Protein AF-0000000079857544 (afdb_homodimer)

Organism: NCBI:txid32024

pLDDT: mean 93.61, std 6.73, range [57.75, 98.81]

Foldseek 3Di:
DDKDKFWCVVPVVVFVVQLVQVCVVQVDWPCSDPLNVVLQQQLAPFFDDWGWMFMDDPNHTFKTDTFTWGADPNAIAGDTNPAADAGIDGNDPVRSVVVVVVVVVVCVVVVHFKHKHWYDPVSDPDPDQCCVVVVWAWPKDKFWKFWLQDDLVVLLVQAAPVLVVQLCVQVVDPQKDKDKAALVHQDVVVLVVQQVLQCQQVVHNSGDPVSSVSLSVCRNVGFKMKIFMGGNRHTFKIWIWGGGDQEIERDDMGGHVVCVVVVRDTVSNRVSVVSVVVSVVPHTMYTDTDDQDCAQCDDQVDGDDPVRNVVNVNSSNSNIDMDMIIMTMGGPPVVVVVVSVVVSVVCVVPNDD/DDKDKFWCVVDVVVFVVQLVQVCVVQVDWPCSDPLNVVLQQQLAPFFDDWGWMFMDDPNHTFKTDTFTWGADPNAIAGDTNPAADAGIDGNDPVRSVVVVVVVVVVCVVVVHFKHKHWYDPVSDPDPDQCCVVVVWAWPKDKFWKFWLQDDLVVLLVQAAPVLNVQLCVQVVDPQKDKDKQALVHQDVVVLVVQQVLQCQQVVHNSGDPVSSVSLSVCRNVGFKMKIFMGGNRHTFKIWIWGGGDQEIERDDMGGHVVCVVVVRDTVSNRVSVVSVVVSVVPHTMYTDTDDQDCAQCDDQVDGDDPVRNVVNVNSSNSNIDMDMIIMTMGGPPVVVVVVSVVVSVVCVVPNDD

Nearest PDB structures (foldseek):
  7z6k-assembly1_A  TM=6.938E-01  e=8.948E-12  Weissella viridescens
  1xe4-assembly1_A  TM=7.088E-01  e=2.101E-11  Weissella viridescens
  1xf8-assembly1_A  TM=6.735E-01  e=1.074E-11  Weissella viridescens
  7z6a-assembly1_A  TM=6.797E-01  e=5.923E-11  Weissella viridescens
  2z3n-assembly1_B  TM=7.276E-01  e=2.286E-05  Escherichia coli

Radius of gyration: 27.91 Å; Cα contacts (8 Å, |Δi|>4): 1395; chains: 2; bounding box: 67×83×63 Å

Structure (mmCIF, N/CA/C/O backbone):
data_AF-0000000079857544-model_v1
#
loop_
_entity.id
_entity.type
_entity.pdbx_description
1 polymer 'GNAT family N-acetyltransferase'
#
loop_
_atom_site.group_PDB
_atom_site.id
_atom_site.type_symbol
_atom_site.label_atom_id
_atom_site.label_alt_id
_atom_site.label_comp_id
_atom_site.label_asym_id
_atom_site.label_entity_id
_atom_site.label_seq_id
_atom_site.pdbx_PDB_ins_code
_atom_site.Cartn_x
_atom_site.Cartn_y
_atom_site.Cartn_z
_atom_site.occupancy
_atom_site.B_iso_or_equiv
_atom_site.auth_seq_id
_atom_site.auth_comp_id
_atom_site.auth_asym_id
_atom_site.auth_atom_id
_atom_site.pdbx_PDB_model_num
ATOM 1 N N . MET A 1 1 ? -28.609 -11.484 16.812 1 69.69 1 MET A N 1
ATOM 2 C CA . MET A 1 1 ? -27.703 -10.336 16.906 1 69.69 1 MET A CA 1
ATOM 3 C C . MET A 1 1 ? -28.422 -9.047 16.5 1 69.69 1 MET A C 1
ATOM 5 O O . MET A 1 1 ? -29.016 -8.977 15.43 1 69.69 1 MET A O 1
ATOM 9 N N . SER A 1 2 ? -28.594 -8.141 17.547 1 88.5 2 SER A N 1
ATOM 10 C CA . SER A 1 2 ? -29.328 -6.91 17.281 1 88.5 2 SER A CA 1
ATOM 11 C C . SER A 1 2 ? -28.422 -5.82 16.75 1 88.5 2 SER A C 1
ATOM 13 O O . SER A 1 2 ? -27.312 -5.609 17.266 1 88.5 2 SER A O 1
ATOM 15 N N . ILE A 1 3 ? -28.734 -5.281 15.516 1 92.75 3 ILE A N 1
ATOM 16 C CA . ILE A 1 3 ? -27.984 -4.199 14.891 1 92.75 3 ILE A CA 1
ATOM 17 C C . ILE A 1 3 ? -28.875 -2.977 14.719 1 92.75 3 ILE A C 1
ATOM 19 O O . ILE A 1 3 ? -30.047 -3.1 14.328 1 92.75 3 ILE A O 1
ATOM 23 N N . GLU A 1 4 ? -28.312 -1.836 15.211 1 96.19 4 GLU A N 1
ATOM 24 C CA . GLU A 1 4 ? -29.031 -0.566 15.094 1 96.19 4 GLU A CA 1
ATOM 25 C C . GLU A 1 4 ? -28.109 0.536 14.578 1 96.19 4 GLU A C 1
ATOM 27 O O . GLU A 1 4 ? -26.906 0.541 14.867 1 96.19 4 GLU A O 1
ATOM 32 N N . ILE A 1 5 ? -28.719 1.46 13.773 1 98 5 ILE A N 1
ATOM 33 C CA . ILE A 1 5 ? -27.984 2.619 13.289 1 98 5 ILE A CA 1
ATOM 34 C C . ILE A 1 5 ? -28.516 3.887 13.961 1 98 5 ILE A C 1
ATOM 36 O O . ILE A 1 5 ? -29.719 4.121 14 1 98 5 ILE A O 1
ATOM 40 N N . ILE A 1 6 ? -27.578 4.629 14.523 1 98.5 6 ILE A N 1
ATOM 41 C CA . ILE A 1 6 ? -27.922 5.922 15.109 1 98.5 6 ILE A CA 1
ATOM 42 C C . ILE A 1 6 ? -27.297 7.039 14.266 1 98.5 6 ILE A C 1
ATOM 44 O O . ILE A 1 6 ? -26.078 7.117 14.117 1 98.5 6 ILE A O 1
ATOM 48 N N . ARG A 1 7 ? -28.188 7.871 13.805 1 98.38 7 ARG A N 1
ATOM 49 C CA . ARG A 1 7 ? -27.734 8.961 12.945 1 98.38 7 ARG A CA 1
ATOM 50 C C . ARG A 1 7 ? -27.547 10.25 13.75 1 98.38 7 ARG A C 1
ATOM 52 O O . ARG A 1 7 ? -28.328 10.539 14.656 1 98.38 7 ARG A O 1
ATOM 59 N N . LEU A 1 8 ? -26.547 10.953 13.305 1 98.19 8 LEU A N 1
ATOM 60 C CA . LEU A 1 8 ? -26.266 12.234 13.953 1 98.19 8 LEU A CA 1
ATOM 61 C C . LEU A 1 8 ? -27.5 13.141 13.898 1 98.19 8 LEU A C 1
ATOM 63 O O . LEU A 1 8 ? -27.859 13.75 14.906 1 98.19 8 LEU A O 1
ATOM 67 N N . LYS A 1 9 ? -28.188 13.227 12.82 1 96.31 9 LYS A N 1
ATOM 68 C CA . LYS A 1 9 ? -29.297 14.141 12.586 1 96.31 9 LYS A CA 1
ATOM 69 C C . LYS A 1 9 ? -30.516 13.75 13.422 1 96.31 9 LYS A C 1
ATOM 71 O O . LYS A 1 9 ? -31.375 14.586 13.703 1 96.31 9 LYS A O 1
ATOM 76 N N . ASP A 1 10 ? -30.609 12.516 13.766 1 96.88 10 ASP A N 1
ATOM 77 C CA . ASP A 1 10 ? -31.797 12.023 14.469 1 96.88 10 ASP A CA 1
ATOM 78 C C . ASP A 1 10 ? -31.641 12.195 15.984 1 96.88 10 ASP A C 1
ATOM 80 O O . ASP A 1 10 ? -32.594 12.539 16.672 1 96.88 10 ASP A O 1
ATOM 84 N N . ASP A 1 11 ? -30.453 11.914 16.516 1 97.25 11 ASP A N 1
ATOM 85 C CA . ASP A 1 11 ? -30.172 12.008 17.938 1 97.25 11 ASP A CA 1
ATOM 86 C C . ASP A 1 11 ? -28.703 12.336 18.188 1 97.25 11 ASP A C 1
ATOM 88 O O . ASP A 1 11 ? -27.891 11.445 18.438 1 97.25 11 ASP A O 1
ATOM 92 N N . GLU A 1 12 ? -28.438 13.531 18.234 1 97.12 12 GLU A N 1
ATOM 93 C CA . GLU A 1 12 ? -27.062 14.016 18.328 1 97.12 12 GLU A CA 1
ATOM 94 C C . GLU A 1 12 ? -26.406 13.578 19.625 1 97.12 12 GLU A C 1
ATOM 96 O O . GLU A 1 12 ? -25.25 13.141 19.625 1 97.12 12 GLU A O 1
ATOM 101 N N . LYS A 1 13 ? -27.125 13.711 20.672 1 97.25 13 LYS A N 1
ATOM 102 C CA . LYS A 1 13 ? -26.578 13.375 21.984 1 97.25 13 LYS A CA 1
ATOM 103 C C . LYS A 1 13 ? -26.172 11.898 22.047 1 97.25 13 LYS A C 1
ATOM 105 O O . LYS A 1 13 ? -25.047 11.57 22.406 1 97.25 13 LYS A O 1
ATOM 110 N N . LEU A 1 14 ? -27.125 11.094 21.656 1 97.81 14 LEU A N 1
ATOM 111 C CA . LEU A 1 14 ? -26.844 9.664 21.703 1 97.81 14 LEU A CA 1
ATOM 112 C C . LEU A 1 14 ? -25.734 9.297 20.719 1 97.81 14 LEU A C 1
ATOM 114 O O . LEU A 1 14 ? -24.906 8.438 21.016 1 97.81 14 LEU A O 1
ATOM 118 N N . PHE A 1 15 ? -25.781 9.93 19.609 1 98.25 15 PHE A N 1
ATOM 119 C CA . PHE A 1 15 ? -24.766 9.719 18.578 1 98.25 15 PHE A CA 1
ATOM 120 C C . PHE A 1 15 ? -23.375 9.93 19.156 1 98.25 15 PHE A C 1
ATOM 122 O O . PHE A 1 15 ? -22.516 9.055 19.047 1 98.25 15 PHE A O 1
ATOM 129 N N . PHE A 1 16 ? -23.141 10.961 19.828 1 97.5 16 PHE A N 1
ATOM 130 C CA . PHE A 1 16 ? -21.812 11.297 20.312 1 97.5 16 PHE A CA 1
ATOM 131 C C . PHE A 1 16 ? -21.438 10.438 21.516 1 97.5 16 PHE A C 1
ATOM 133 O O . PHE A 1 16 ? -20.25 10.125 21.719 1 97.5 16 PHE A O 1
ATOM 140 N N . ILE A 1 17 ? -22.406 10.008 22.266 1 97.62 17 ILE A N 1
ATOM 141 C CA . ILE A 1 17 ? -22.125 9.078 23.359 1 97.62 17 ILE A CA 1
ATOM 142 C C . ILE A 1 17 ? -21.562 7.777 22.797 1 97.62 17 ILE A C 1
ATOM 144 O O . ILE A 1 17 ? -20.531 7.293 23.266 1 97.62 17 ILE A O 1
ATOM 148 N N . ARG A 1 18 ? -22.203 7.34 21.812 1 98.12 18 ARG A N 1
ATOM 149 C CA . ARG A 1 18 ? -21.812 6.07 21.203 1 98.12 18 ARG A CA 1
ATOM 150 C C . ARG A 1 18 ? -20.5 6.223 20.422 1 98.12 18 ARG A C 1
ATOM 152 O O . ARG A 1 18 ? -19.656 5.336 20.453 1 98.12 18 ARG A O 1
ATOM 159 N N . TRP A 1 19 ? -20.406 7.336 19.75 1 97.75 19 TRP A N 1
ATOM 160 C C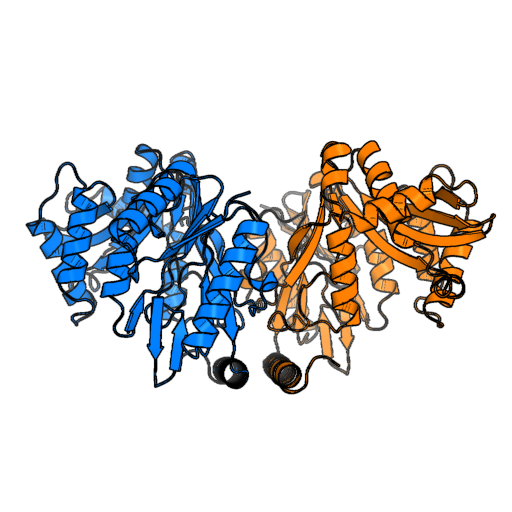A . TRP A 1 19 ? -19.156 7.637 19.047 1 97.75 19 TRP A CA 1
ATOM 161 C C . TRP A 1 19 ? -17.969 7.598 19.984 1 97.75 19 TRP A C 1
ATOM 163 O O . TRP A 1 19 ? -16.969 6.945 19.703 1 97.75 19 TRP A O 1
ATOM 173 N N . ASN A 1 20 ? -18.109 8.227 21.047 1 95.12 20 ASN A N 1
ATOM 174 C CA . ASN A 1 20 ? -17.047 8.273 22.047 1 95.12 20 ASN A CA 1
ATOM 175 C C . ASN A 1 20 ? -16.797 6.898 22.656 1 95.12 20 ASN A C 1
ATOM 177 O O . ASN A 1 20 ? -15.656 6.566 23 1 95.12 20 ASN A O 1
ATOM 181 N N . GLU A 1 21 ? -17.844 6.16 22.812 1 96.25 21 GLU A N 1
ATOM 182 C CA . GLU A 1 21 ? -17.688 4.781 23.266 1 96.25 21 GLU A CA 1
ATOM 183 C C . GLU A 1 21 ? -16.75 3.998 22.359 1 96.25 21 GLU A C 1
ATOM 185 O O . GLU A 1 21 ? -15.859 3.293 22.844 1 96.25 21 GLU A O 1
ATOM 190 N N . TYR A 1 22 ? -16.922 4.18 21.094 1 95.88 22 TYR A N 1
ATOM 191 C CA . TYR A 1 22 ? -16.078 3.498 20.125 1 95.88 22 TYR A CA 1
ATOM 192 C C . TYR A 1 22 ? -14.633 3.965 20.25 1 95.88 22 TYR A C 1
ATOM 194 O O . TYR A 1 22 ? -13.703 3.146 20.281 1 95.88 22 TYR A O 1
ATOM 202 N N . LEU A 1 23 ? -14.422 5.234 20.281 1 91.19 23 LEU A N 1
ATOM 203 C CA . LEU A 1 23 ? -13.078 5.797 20.344 1 91.19 23 LEU A CA 1
ATOM 204 C C . LEU A 1 23 ? -12.328 5.281 21.562 1 91.19 23 LEU A C 1
ATOM 206 O O . LEU A 1 23 ? -11.141 4.945 21.469 1 91.19 23 LEU A O 1
ATOM 210 N N . ASN A 1 24 ? -12.961 5.207 22.641 1 88.5 24 ASN A N 1
ATOM 211 C CA . ASN A 1 24 ? -12.344 4.789 23.891 1 88.5 24 ASN A CA 1
ATOM 212 C C . ASN A 1 24 ? -11.984 3.305 23.875 1 88.5 24 ASN A C 1
ATOM 214 O O . ASN A 1 24 ? -10.961 2.902 24.438 1 88.5 24 ASN A O 1
ATOM 218 N N . SER A 1 25 ? -12.797 2.574 23.25 1 90.06 25 SER A N 1
ATOM 219 C CA . SER A 1 25 ? -12.602 1.128 23.234 1 90.06 25 SER A CA 1
ATOM 220 C C . SER A 1 25 ? -11.523 0.725 22.219 1 90.06 25 SER A C 1
ATOM 222 O O . SER A 1 25 ? -10.867 -0.302 22.391 1 90.06 25 SER A O 1
ATOM 224 N N . HIS A 1 26 ? -11.297 1.537 21.188 1 88 26 HIS A N 1
ATOM 225 C CA . HIS A 1 26 ? -10.422 1.106 20.094 1 88 26 HIS A CA 1
ATOM 226 C C . HIS A 1 26 ? -9.18 1.986 20 1 88 26 HIS A C 1
ATOM 228 O O . HIS A 1 26 ? -8.352 1.809 19.109 1 88 26 HIS A O 1
ATOM 234 N N . HIS A 1 27 ? -8.977 2.953 20.75 1 81.25 27 HIS A N 1
ATOM 235 C CA . HIS A 1 27 ? -7.82 3.846 20.781 1 81.25 27 HIS A CA 1
ATOM 236 C C . HIS A 1 27 ? -7.574 4.477 19.422 1 81.25 27 HIS A C 1
ATOM 238 O O . HIS A 1 27 ? -6.457 4.426 18.906 1 81.25 27 HIS A O 1
ATOM 244 N N . CYS A 1 28 ? -8.625 5.074 18.906 1 84.25 28 CYS A N 1
ATOM 245 C CA . CYS A 1 28 ? -8.578 5.68 17.578 1 84.25 28 CYS A CA 1
ATOM 246 C C . CYS A 1 28 ? -7.746 6.953 17.594 1 84.25 28 CYS A C 1
ATOM 248 O O . CYS A 1 28 ? -7.574 7.582 18.641 1 84.25 28 CYS A O 1
ATOM 250 N N . SER A 1 29 ? -7.281 7.312 16.438 1 83.75 29 SER A N 1
ATOM 251 C CA . SER A 1 29 ? -6.441 8.5 16.312 1 83.75 29 SER A CA 1
ATOM 252 C C . SER A 1 29 ? -7.238 9.773 16.547 1 83.75 29 SER A C 1
ATOM 254 O O . SER A 1 29 ? -8.469 9.742 16.609 1 83.75 29 SER A O 1
ATOM 256 N N . VAL A 1 30 ? -6.484 10.867 16.703 1 83.81 30 VAL A N 1
ATOM 257 C CA . VAL A 1 30 ? -7.055 12.18 16.984 1 83.81 30 VAL A CA 1
ATOM 258 C C . VAL A 1 30 ? -7.984 12.602 15.852 1 83.81 30 VAL A C 1
ATOM 260 O O . VAL A 1 30 ? -8.914 13.383 16.062 1 83.81 30 VAL A O 1
ATOM 263 N N . LYS A 1 31 ? -7.879 11.992 14.719 1 87.69 31 LYS A N 1
ATOM 264 C CA . LYS A 1 31 ? -8.625 12.383 13.523 1 87.69 31 LYS A CA 1
ATOM 265 C C . LYS A 1 31 ? -10.109 12.055 13.68 1 87.69 31 LYS A C 1
ATOM 267 O O . LYS A 1 31 ? -10.945 12.602 12.961 1 87.69 31 LYS A O 1
ATOM 272 N N . PHE A 1 32 ? -10.398 11.211 14.609 1 91.25 32 PHE A N 1
ATOM 273 C CA . PHE A 1 32 ? -11.781 10.797 14.766 1 91.25 32 PHE A CA 1
ATOM 274 C C . PHE A 1 32 ? -12.422 11.5 15.953 1 91.25 32 PHE A C 1
ATOM 276 O O . PHE A 1 32 ? -13.617 11.328 16.219 1 91.25 32 PHE A O 1
ATOM 283 N N . MET A 1 33 ? -11.68 12.312 16.594 1 89.31 33 MET A N 1
ATOM 284 C CA . MET A 1 33 ? -12.258 13.07 17.703 1 89.31 33 MET A CA 1
ATOM 285 C C . MET A 1 33 ? -13.297 14.062 17.188 1 89.31 33 MET A C 1
ATOM 287 O O . MET A 1 33 ? -13.047 14.789 16.219 1 89.31 33 MET A O 1
ATOM 291 N N . PRO A 1 34 ? -14.359 14.117 17.906 1 91.12 34 PRO A N 1
ATOM 292 C CA . PRO A 1 34 ? -15.422 15.023 17.453 1 91.12 34 PRO A CA 1
ATOM 293 C C . PRO A 1 34 ? -14.945 16.453 17.281 1 91.12 34 PRO A C 1
ATOM 295 O O . PRO A 1 34 ? -15.289 17.109 16.281 1 91.12 34 PRO A O 1
ATOM 298 N N . LYS A 1 35 ? -14.133 16.922 18.141 1 86.44 35 LYS A N 1
ATOM 299 C CA . LYS A 1 35 ? -13.641 18.297 18.047 1 86.44 35 LYS A CA 1
ATOM 300 C C . LYS A 1 35 ? -12.75 18.484 16.828 1 86.44 35 LYS A C 1
ATOM 302 O O . LYS A 1 35 ? -12.758 19.547 16.203 1 86.44 35 LYS A O 1
ATOM 307 N N . TYR A 1 36 ? -12.016 17.5 16.531 1 87.88 36 TYR A N 1
ATOM 308 C CA . TYR A 1 36 ? -11.195 17.547 15.32 1 87.88 36 TYR A CA 1
ATOM 309 C C . TYR A 1 36 ? -12.062 17.625 14.07 1 87.88 36 TYR A C 1
ATOM 311 O O . TYR A 1 36 ? -11.828 18.453 13.188 1 87.88 36 TYR A O 1
ATOM 319 N N . ILE A 1 37 ? -13.016 16.781 14.094 1 90.69 37 ILE A N 1
ATOM 320 C CA . ILE A 1 37 ? -13.938 16.719 12.961 1 90.69 37 ILE A CA 1
ATOM 321 C C . ILE A 1 37 ? -14.648 18.062 12.812 1 90.69 37 ILE A C 1
ATOM 323 O O . ILE A 1 37 ? -14.836 18.562 11.695 1 90.69 37 ILE A O 1
ATOM 327 N N . GLU A 1 38 ? -14.969 18.641 13.898 1 89.56 38 GLU A N 1
ATOM 328 C CA . GLU A 1 38 ? -15.633 19.938 13.883 1 89.56 38 GLU A CA 1
ATOM 329 C C . GLU A 1 38 ? -14.75 21 13.227 1 89.56 38 GLU A C 1
ATOM 331 O O . GLU A 1 38 ? -15.234 21.812 12.43 1 89.56 38 GLU A O 1
ATOM 336 N N . ILE A 1 39 ? -13.539 20.953 13.531 1 85.5 39 ILE A N 1
ATOM 337 C CA . ILE A 1 39 ? -12.594 21.906 12.969 1 85.5 39 ILE A CA 1
ATOM 338 C C . ILE A 1 39 ? -12.523 21.734 11.453 1 85.5 39 ILE A C 1
ATOM 340 O O . ILE A 1 39 ? -12.539 22.719 10.711 1 85.5 39 ILE A O 1
ATOM 344 N N . LEU A 1 40 ? -12.492 20.516 11.062 1 88.69 40 LEU A N 1
ATOM 345 C CA . LEU A 1 40 ? -12.398 20.25 9.633 1 88.69 40 LEU A CA 1
ATOM 346 C C . LEU A 1 40 ? -13.672 20.672 8.914 1 88.69 40 LEU A C 1
ATOM 348 O O . LEU A 1 40 ? -13.617 21.188 7.801 1 88.69 40 LEU A O 1
ATOM 352 N N . LYS A 1 41 ? -14.789 20.422 9.539 1 90.19 41 LYS A N 1
ATOM 353 C CA . LYS A 1 41 ? -16.062 20.828 8.953 1 90.19 41 LYS A CA 1
ATOM 354 C C . LYS A 1 41 ? -16.125 22.344 8.781 1 90.19 41 LYS A C 1
ATOM 356 O O . LYS A 1 41 ? -16.609 22.844 7.758 1 90.19 41 LYS A O 1
ATOM 361 N N . PHE A 1 42 ? -15.617 23.031 9.734 1 83.94 42 PHE A N 1
ATOM 362 C CA . PHE A 1 42 ? -15.656 24.5 9.703 1 83.94 42 PHE A CA 1
ATOM 363 C C . PHE A 1 42 ? -14.742 25.031 8.602 1 83.94 42 PHE A C 1
ATOM 365 O O . PHE A 1 42 ? -15.031 26.078 8.016 1 83.94 42 PHE A O 1
ATOM 372 N N . ALA A 1 43 ? -13.766 24.312 8.383 1 82.62 43 ALA A N 1
ATOM 373 C CA . ALA A 1 43 ? -12.781 24.766 7.398 1 82.62 43 ALA A CA 1
ATOM 374 C C . ALA A 1 43 ? -13.289 24.531 5.977 1 82.62 43 ALA A C 1
ATOM 376 O O . ALA A 1 43 ? -12.758 25.109 5.023 1 82.62 43 ALA A O 1
ATOM 377 N N . SER A 1 44 ? -14.312 23.734 5.848 1 88.56 44 SER A N 1
ATOM 378 C CA . SER A 1 44 ? -14.828 23.422 4.516 1 88.56 44 SER A CA 1
ATOM 379 C C . SER A 1 44 ? -15.93 24.391 4.113 1 88.56 44 SER A C 1
ATOM 381 O O . SER A 1 44 ? -16.953 24.516 4.801 1 88.56 44 SER A O 1
ATOM 383 N N . ASN A 1 45 ? -15.734 25.047 2.971 1 88.81 45 ASN A N 1
ATOM 384 C CA . ASN A 1 45 ? -16.766 25.938 2.445 1 88.81 45 ASN A CA 1
ATOM 385 C C . ASN A 1 45 ? -17.719 25.188 1.512 1 88.81 45 ASN A C 1
ATOM 387 O O . ASN A 1 45 ? -18.609 25.797 0.919 1 88.81 45 ASN A O 1
ATOM 391 N N . LEU A 1 46 ? -17.578 23.891 1.472 1 95.19 46 LEU A N 1
ATOM 392 C CA . LEU A 1 46 ? -18.344 23.094 0.521 1 95.19 46 LEU A CA 1
ATOM 393 C C . LEU A 1 46 ? -19.375 22.234 1.242 1 95.19 46 LEU A C 1
ATOM 395 O O . LEU A 1 46 ? -20.281 21.672 0.609 1 95.19 46 LEU A O 1
ATOM 399 N N . LEU A 1 47 ? -19.281 22.188 2.551 1 95.88 47 LEU A N 1
ATOM 400 C CA . LEU A 1 47 ? -20.109 21.281 3.338 1 95.88 47 LEU A CA 1
ATOM 401 C C . LEU A 1 47 ? -21.562 21.719 3.305 1 95.88 47 LEU A C 1
ATOM 403 O O . LEU A 1 47 ? -21.875 22.875 3.59 1 95.88 47 LEU A O 1
ATOM 407 N N . ILE A 1 48 ? -22.5 20.828 2.975 1 96 48 ILE A N 1
ATOM 408 C CA . ILE A 1 48 ? -23.906 21.188 2.932 1 96 48 ILE A CA 1
ATOM 409 C C . ILE A 1 48 ? -24.688 20.391 3.98 1 96 48 ILE A C 1
ATOM 411 O O . ILE A 1 48 ? -25.734 20.828 4.445 1 96 48 ILE A O 1
ATOM 415 N N . ARG A 1 49 ? -24.125 19.156 4.289 1 95.56 49 ARG A N 1
ATOM 416 C CA . ARG A 1 49 ? -24.797 18.297 5.258 1 95.56 49 ARG A CA 1
ATOM 417 C C . ARG A 1 49 ? -23.828 17.297 5.875 1 95.56 49 ARG A C 1
ATOM 419 O O . ARG A 1 49 ? -22.781 17.016 5.309 1 95.56 49 ARG A O 1
ATOM 426 N N . ASP A 1 50 ? -24.219 16.938 7.086 1 97.81 50 ASP A N 1
ATOM 427 C CA . ASP A 1 50 ? -23.5 15.859 7.766 1 97.81 50 ASP A CA 1
ATOM 428 C C . ASP A 1 50 ? -24.422 14.656 8 1 97.81 50 ASP A C 1
ATOM 430 O O . ASP A 1 50 ? -25.344 14.727 8.828 1 97.81 50 ASP A O 1
ATOM 434 N N . GLU A 1 51 ? -24.141 13.539 7.32 1 98.5 51 GLU A N 1
ATOM 435 C CA . GLU A 1 51 ? -24.969 12.336 7.383 1 98.5 51 GLU A CA 1
ATOM 436 C C . GLU A 1 51 ? -24.297 11.25 8.219 1 98.5 51 GLU A C 1
ATOM 438 O O . GLU A 1 51 ? -24.531 10.062 8 1 98.5 51 GLU A O 1
ATOM 443 N N . SER A 1 52 ? -23.516 11.633 9.156 1 98.69 52 SER A N 1
ATOM 444 C CA . SER A 1 52 ? -22.75 10.711 9.984 1 98.69 52 SER A CA 1
ATOM 445 C C . SER A 1 52 ? -23.672 9.797 10.789 1 98.69 52 SER A C 1
ATOM 447 O O . SER A 1 52 ? -24.781 10.172 11.125 1 98.69 52 SER A O 1
ATOM 449 N N . PHE A 1 53 ? -23.125 8.617 11.062 1 98.81 53 PHE A N 1
ATOM 450 C CA . PHE A 1 53 ? -23.891 7.668 11.852 1 98.81 53 PHE A CA 1
ATOM 451 C C . PHE A 1 53 ? -22.969 6.691 12.578 1 98.81 53 PHE A C 1
ATOM 453 O O . PHE A 1 53 ? -21.781 6.637 12.297 1 98.81 53 PHE A O 1
ATOM 460 N N . VAL A 1 54 ? -23.484 6.012 13.555 1 98.75 54 VAL A N 1
ATOM 461 C CA . VAL A 1 54 ? -22.797 4.938 14.258 1 98.75 54 VAL A CA 1
ATOM 462 C C . VAL A 1 54 ? -23.594 3.646 14.156 1 98.75 54 VAL A C 1
ATOM 464 O O . VAL A 1 54 ? -24.812 3.68 13.93 1 98.75 54 VAL A O 1
ATOM 467 N N . VAL A 1 55 ? -22.922 2.564 14.203 1 98.62 55 VAL A N 1
ATOM 468 C CA . VAL A 1 55 ? -23.562 1.249 14.172 1 98.62 55 VAL A CA 1
ATOM 469 C C . VAL A 1 55 ? -23.438 0.582 15.539 1 98.62 55 VAL A C 1
ATOM 471 O O . VAL A 1 55 ? -22.328 0.415 16.047 1 98.62 55 VAL A O 1
ATOM 474 N N . ILE A 1 56 ? -24.594 0.207 16.078 1 98.25 56 ILE A N 1
ATOM 475 C CA . ILE A 1 56 ? -24.656 -0.448 17.375 1 98.25 56 ILE A CA 1
ATOM 476 C C . ILE A 1 56 ? -24.922 -1.94 17.188 1 98.25 56 ILE A C 1
ATOM 478 O O . ILE A 1 56 ? -25.859 -2.328 16.5 1 98.25 56 ILE A O 1
ATOM 482 N N . GLN A 1 57 ? -24.016 -2.709 17.703 1 96.94 57 GLN A N 1
ATOM 483 C CA . GLN A 1 57 ? -24.203 -4.156 17.766 1 96.94 57 GLN A CA 1
ATOM 484 C C . GLN A 1 57 ? -24.219 -4.656 19.203 1 96.94 57 GLN A C 1
ATOM 486 O O . GLN A 1 57 ? -23.25 -4.453 19.938 1 96.94 57 GLN A O 1
ATOM 491 N N . ASN A 1 58 ? -25.281 -5.375 19.609 1 95.19 58 ASN A N 1
ATOM 492 C CA . ASN A 1 58 ? -25.422 -5.902 20.969 1 95.19 58 ASN A CA 1
ATOM 493 C C . ASN A 1 58 ? -25.156 -4.828 22.016 1 95.19 58 ASN A C 1
ATOM 495 O O . ASN A 1 58 ? -24.344 -5.031 22.922 1 95.19 58 ASN A O 1
ATOM 499 N N . ASN A 1 59 ? -25.656 -3.631 21.812 1 93.88 59 ASN A N 1
ATOM 500 C CA . ASN A 1 59 ? -25.641 -2.49 22.719 1 93.88 59 ASN A CA 1
ATOM 501 C C . ASN A 1 59 ? -24.25 -1.883 22.844 1 93.88 59 ASN A C 1
ATOM 503 O O . ASN A 1 59 ? -23.969 -1.163 23.812 1 93.88 59 ASN A O 1
ATOM 507 N N . SER A 1 60 ? -23.438 -2.199 22 1 96.38 60 SER A N 1
ATOM 508 C CA . SER A 1 60 ? -22.109 -1.589 21.938 1 96.38 60 SER A CA 1
ATOM 509 C C . SER A 1 60 ? -21.844 -0.971 20.562 1 96.38 60 SER A C 1
ATOM 511 O O . SER A 1 60 ? -22.328 -1.483 19.547 1 96.38 60 SER A O 1
ATOM 513 N N . CYS A 1 61 ? -21.125 0.083 20.578 1 98.06 61 CYS A N 1
ATOM 514 C CA . CYS A 1 61 ? -20.828 0.724 19.312 1 98.06 61 CYS A CA 1
ATOM 515 C C . CYS A 1 61 ? -19.781 -0.07 18.531 1 98.06 61 CYS A C 1
ATOM 517 O O . CYS A 1 61 ? -18.625 -0.161 18.953 1 98.06 61 CYS A O 1
ATOM 519 N N . ALA A 1 62 ? -20.203 -0.527 17.391 1 97.56 62 ALA A N 1
ATOM 520 C CA . ALA A 1 62 ? -19.359 -1.445 16.625 1 97.56 62 ALA A CA 1
ATOM 521 C C . ALA A 1 62 ? -18.766 -0.757 15.406 1 97.56 62 ALA A C 1
ATOM 523 O O . ALA A 1 62 ? -17.875 -1.302 14.75 1 97.56 62 ALA A O 1
ATOM 524 N N . GLY A 1 63 ? -19.203 0.385 15.055 1 97.44 63 GLY A N 1
ATOM 525 C CA . GLY A 1 63 ? -18.688 1.119 13.906 1 97.44 63 GLY A CA 1
ATOM 526 C C . GLY A 1 63 ? -19.031 2.598 13.945 1 97.44 63 GLY A C 1
ATOM 527 O O . GLY A 1 63 ? -20.031 2.994 14.547 1 97.44 63 GLY A O 1
ATOM 528 N N . ILE A 1 64 ? -18.172 3.398 13.383 1 97.69 64 ILE A N 1
ATOM 529 C CA . ILE A 1 64 ? -18.391 4.84 13.297 1 97.69 64 ILE A CA 1
ATOM 530 C C . ILE A 1 64 ? -18.141 5.316 11.867 1 97.69 64 ILE A C 1
ATOM 532 O O . ILE A 1 64 ? -17.25 4.797 11.18 1 97.69 64 ILE A O 1
ATOM 536 N N . CYS A 1 65 ? -18.969 6.305 11.43 1 98.38 65 CYS A N 1
ATOM 537 C CA . CYS A 1 65 ? -18.859 6.836 10.07 1 98.38 65 CYS A CA 1
ATOM 538 C C . CYS A 1 65 ? -19.078 8.344 10.062 1 98.38 65 CYS A C 1
ATOM 540 O O . CYS A 1 65 ? -20.188 8.82 10.32 1 98.38 65 CYS A O 1
ATOM 542 N N . PHE A 1 66 ? -18.016 9.039 9.859 1 98.12 66 PHE A N 1
ATOM 543 C CA . PHE A 1 66 ? -18.094 10.461 9.539 1 98.12 66 PHE A CA 1
ATOM 544 C C . PHE A 1 66 ? -18.406 10.664 8.062 1 98.12 66 PHE A C 1
ATOM 546 O O . PHE A 1 66 ? -17.625 10.289 7.191 1 98.12 66 PHE A O 1
ATOM 553 N N . LEU A 1 67 ? -19.562 11.266 7.777 1 98.56 67 LEU A N 1
ATOM 554 C CA . LEU A 1 67 ? -20.047 11.281 6.402 1 98.56 67 LEU A CA 1
ATOM 555 C C . LEU A 1 67 ? -20.438 12.695 5.984 1 98.56 67 LEU A C 1
ATOM 557 O O . LEU A 1 67 ? -21.625 12.992 5.832 1 98.56 67 LEU A O 1
ATOM 561 N N . PRO A 1 68 ? -19.453 13.469 5.695 1 98.44 68 PRO A N 1
ATOM 562 C CA . PRO A 1 68 ? -19.734 14.82 5.219 1 98.44 68 PRO A CA 1
ATOM 563 C C . PRO A 1 68 ? -20.203 14.852 3.768 1 98.44 68 PRO A C 1
ATOM 565 O O . PRO A 1 68 ? -19.594 14.227 2.9 1 98.44 68 PRO A O 1
ATOM 568 N N . ILE A 1 69 ? -21.281 15.539 3.523 1 98.5 69 ILE A N 1
ATOM 569 C CA . ILE A 1 69 ? -21.797 15.766 2.178 1 98.5 69 ILE A CA 1
ATOM 570 C C . ILE A 1 69 ? -21.453 17.172 1.712 1 98.5 69 ILE A C 1
ATOM 572 O O . ILE A 1 69 ? -21.828 18.156 2.346 1 98.5 69 ILE A O 1
ATOM 576 N N . GLU A 1 70 ? -20.734 17.219 0.622 1 98.12 70 GLU A N 1
ATOM 577 C CA . GLU A 1 70 ? -20.312 18.5 0.072 1 98.12 70 GLU A CA 1
ATOM 578 C C . GLU A 1 70 ? -20.906 18.719 -1.321 1 98.12 70 GLU A C 1
ATOM 580 O O . GLU A 1 70 ? -21.266 17.766 -2.006 1 98.12 70 GLU A O 1
ATOM 585 N N . LYS A 1 71 ? -21.094 19.938 -1.646 1 97.38 71 LYS A N 1
ATOM 586 C CA . LYS A 1 71 ? -21.438 20.328 -3.01 1 97.38 71 LYS A CA 1
ATOM 587 C C . LYS A 1 71 ? -20.312 21.125 -3.66 1 97.38 71 LYS A C 1
ATOM 589 O O . LYS A 1 71 ? -19.969 22.203 -3.193 1 97.38 71 LYS A O 1
ATOM 594 N N . ASN A 1 72 ? -19.703 20.547 -4.711 1 92.5 72 ASN A N 1
ATOM 595 C CA . ASN A 1 72 ? -18.641 21.188 -5.492 1 92.5 72 ASN A CA 1
ATOM 596 C C . ASN A 1 72 ? -19.062 21.375 -6.949 1 92.5 72 ASN A C 1
ATOM 598 O O . ASN A 1 72 ? -19.234 20.391 -7.68 1 92.5 72 ASN A O 1
ATOM 602 N N . GLN A 1 73 ? -19.047 22.594 -7.531 1 88.5 73 GLN A N 1
ATOM 603 C CA . GLN A 1 73 ? -19.453 22.891 -8.898 1 88.5 73 GLN A CA 1
ATOM 604 C C . GLN A 1 73 ? -20.719 22.109 -9.281 1 88.5 73 GLN A C 1
ATOM 606 O O . GLN A 1 73 ? -20.75 21.438 -10.305 1 88.5 73 GLN A O 1
ATOM 611 N N . ASN A 1 74 ? -21.688 21.922 -8.539 1 88.69 74 ASN A N 1
ATOM 612 C CA . ASN A 1 74 ? -23.031 21.359 -8.75 1 88.69 74 ASN A CA 1
ATOM 613 C C . ASN A 1 74 ? -23.031 19.844 -8.539 1 88.69 74 ASN A C 1
ATOM 615 O O . ASN A 1 74 ? -24 19.172 -8.891 1 88.69 74 ASN A O 1
ATOM 619 N N . LEU A 1 75 ? -21.922 19.359 -8.086 1 95.19 75 LEU A N 1
ATOM 620 C CA . LEU A 1 75 ? -21.859 17.938 -7.805 1 95.19 75 LEU A CA 1
ATOM 621 C C . LEU A 1 75 ? -21.938 17.672 -6.305 1 95.19 75 LEU A C 1
ATOM 623 O O . LEU A 1 75 ? -21.25 18.344 -5.52 1 95.19 75 LEU A O 1
ATOM 627 N N . ILE A 1 76 ? -22.812 16.812 -5.98 1 97.56 76 ILE A N 1
ATOM 628 C CA . ILE A 1 76 ? -22.875 16.344 -4.598 1 97.56 76 ILE A CA 1
ATOM 629 C C . ILE A 1 76 ? -21.875 15.219 -4.383 1 97.56 76 ILE A C 1
ATOM 631 O O . ILE A 1 76 ? -21.828 14.258 -5.156 1 97.56 76 ILE A O 1
ATOM 635 N N . GLN A 1 77 ? -21.078 15.367 -3.381 1 97.88 77 GLN A N 1
ATOM 636 C CA . GLN A 1 77 ? -20.031 14.383 -3.125 1 97.88 77 GLN A CA 1
ATOM 637 C C . GLN A 1 77 ? -19.844 14.141 -1.629 1 97.88 77 GLN A C 1
ATOM 639 O O . GLN A 1 77 ? -20.25 14.977 -0.81 1 97.88 77 GLN A O 1
ATOM 644 N N . ILE A 1 78 ? -19.344 12.984 -1.313 1 98.38 78 ILE A N 1
ATOM 645 C CA . ILE A 1 78 ? -18.828 12.734 0.028 1 98.38 78 ILE A CA 1
ATOM 646 C C . ILE A 1 78 ? -17.328 13.047 0.072 1 98.38 78 ILE A C 1
ATOM 648 O O . ILE A 1 78 ? -16.531 12.305 -0.49 1 98.38 78 ILE A O 1
ATOM 652 N N . SER A 1 79 ? -17.016 14.094 0.633 1 97.81 79 SER A N 1
ATOM 653 C CA . SER A 1 79 ? -15.672 14.664 0.693 1 97.81 79 SER A CA 1
ATOM 654 C C . SER A 1 79 ? -15.562 15.695 1.809 1 97.81 79 SER A C 1
ATOM 656 O O . SER A 1 79 ? -16.547 16.031 2.463 1 97.81 79 SER A O 1
ATOM 658 N N . LEU A 1 80 ? -14.375 16.078 2.033 1 96.12 80 LEU A N 1
ATOM 659 C CA . LEU A 1 80 ? -14.117 17.125 3.006 1 96.12 80 LEU A CA 1
ATOM 660 C C . LEU A 1 80 ? -13.18 18.188 2.43 1 96.12 80 LEU A C 1
ATOM 662 O O . LEU A 1 80 ? -12.039 17.875 2.074 1 96.12 80 LEU A O 1
ATOM 666 N N . GLY A 1 81 ? -13.664 19.422 2.309 1 92.75 81 GLY A N 1
ATOM 667 C CA . GLY A 1 81 ? -12.875 20.484 1.708 1 92.75 81 GLY A CA 1
ATOM 668 C C . GLY A 1 81 ? -12.523 20.219 0.255 1 92.75 81 GLY A C 1
ATOM 669 O O . GLY A 1 81 ? -11.453 20.609 -0.209 1 92.75 81 GLY A O 1
ATOM 670 N N . GLY A 1 82 ? -13.32 19.406 -0.328 1 93.75 82 GLY A N 1
ATOM 671 C CA . GLY A 1 82 ? -13.07 19.062 -1.72 1 93.75 82 GLY A CA 1
ATOM 672 C C . GLY A 1 82 ? -12.094 17.922 -1.884 1 93.75 82 GLY A C 1
ATOM 673 O O . GLY A 1 82 ? -11.805 17.5 -3.008 1 93.75 82 GLY A O 1
ATOM 674 N N . GLY A 1 83 ? -11.617 17.391 -0.805 1 95.12 83 GLY A N 1
ATOM 675 C CA . GLY A 1 83 ? -10.656 16.297 -0.827 1 95.12 83 GLY A CA 1
ATOM 676 C C . GLY A 1 83 ? -11.164 15.055 -0.119 1 95.12 83 GLY A C 1
ATOM 677 O O . GLY A 1 83 ? -12.367 14.805 -0.076 1 95.12 83 GLY A O 1
ATOM 678 N N . PHE A 1 84 ? -10.305 14.289 0.345 1 96.69 84 PHE A N 1
ATOM 679 C CA . PHE A 1 84 ? -10.648 13 0.929 1 96.69 84 PHE A CA 1
ATOM 680 C C . PHE A 1 84 ? -11.156 13.172 2.355 1 96.69 84 PHE A C 1
ATOM 682 O O . PHE A 1 84 ? -10.625 13.984 3.117 1 96.69 84 PHE A O 1
ATOM 689 N N . SER A 1 85 ? -12.164 12.445 2.691 1 96.81 85 SER A N 1
ATOM 690 C CA . SER A 1 85 ? -12.617 12.289 4.07 1 96.81 85 SER A CA 1
ATOM 691 C C . SER A 1 85 ? -12.125 10.969 4.664 1 96.81 85 SER A C 1
ATOM 693 O O . SER A 1 85 ? -11.516 10.156 3.965 1 96.81 85 SER A O 1
ATOM 695 N N . PHE A 1 86 ? -12.367 10.773 5.93 1 95.25 86 PHE A N 1
ATOM 696 C CA . PHE A 1 86 ? -11.891 9.562 6.594 1 95.25 86 PHE A CA 1
ATOM 697 C C . PHE A 1 86 ? -12.867 8.414 6.383 1 95.25 86 PHE A C 1
ATOM 699 O O . PHE A 1 86 ? -14.07 8.562 6.594 1 95.25 86 PHE A O 1
ATOM 706 N N . ALA A 1 87 ? -12.25 7.324 5.977 1 96.69 87 ALA A N 1
ATOM 707 C CA . ALA A 1 87 ? -13.078 6.129 5.82 1 96.69 87 ALA A CA 1
ATOM 708 C C . ALA A 1 87 ? -13.648 5.676 7.16 1 96.69 87 ALA A C 1
ATOM 710 O O . ALA A 1 87 ? -13.039 5.895 8.211 1 96.69 87 ALA A O 1
ATOM 711 N N . PRO A 1 88 ? -14.828 5.039 7.125 1 96.62 88 PRO A N 1
ATOM 712 C CA . PRO A 1 88 ? -15.422 4.551 8.367 1 96.62 88 PRO A CA 1
ATOM 713 C C . PRO A 1 88 ? -14.57 3.475 9.047 1 96.62 88 PRO A C 1
ATOM 715 O O . PRO A 1 88 ? -13.695 2.889 8.414 1 96.62 88 PRO A O 1
ATOM 718 N N . LEU A 1 89 ? -14.844 3.301 10.266 1 95 89 LEU A N 1
ATOM 719 C CA . LEU A 1 89 ? -14.211 2.248 11.055 1 95 89 LEU A CA 1
ATOM 720 C C . LEU A 1 89 ? -15.242 1.228 11.523 1 95 89 LEU A C 1
ATOM 722 O O . LEU A 1 89 ? -16.375 1.593 11.875 1 95 89 LEU A O 1
ATOM 726 N N . GLY A 1 90 ? -14.875 -0.026 11.508 1 93.88 90 GLY A N 1
ATOM 727 C CA . GLY A 1 90 ? -15.719 -1.119 11.969 1 93.88 90 GLY A CA 1
ATOM 728 C C . GLY A 1 90 ? -14.945 -2.217 12.664 1 93.88 90 GLY A C 1
ATOM 729 O O . GLY A 1 90 ? -13.75 -2.404 12.406 1 93.88 90 GLY A O 1
ATOM 730 N N . GLU A 1 91 ? -15.633 -3.016 13.477 1 92.31 91 GLU A N 1
ATOM 731 C CA . GLU A 1 91 ? -14.984 -4.035 14.297 1 92.31 91 GLU A CA 1
ATOM 732 C C . GLU A 1 91 ? -14.844 -5.348 13.531 1 92.31 91 GLU A C 1
ATOM 734 O O . GLU A 1 91 ? -14.078 -6.227 13.93 1 92.31 91 GLU A O 1
ATOM 739 N N . SER A 1 92 ? -15.602 -5.453 12.516 1 91.19 92 SER A N 1
ATOM 740 C CA . SER A 1 92 ? -15.609 -6.707 11.766 1 91.19 92 SER A CA 1
ATOM 741 C C . SER A 1 92 ? -15.977 -6.477 10.305 1 91.19 92 SER A C 1
ATOM 743 O O . SER A 1 92 ? -16.453 -5.398 9.938 1 91.19 92 SER A O 1
ATOM 745 N N . LYS A 1 93 ? -15.758 -7.496 9.523 1 89.62 93 LYS A N 1
ATOM 746 C CA . LYS A 1 93 ? -16.125 -7.441 8.117 1 89.62 93 LYS A CA 1
ATOM 747 C C . LYS A 1 93 ? -17.625 -7.191 7.953 1 89.62 93 LYS A C 1
ATOM 749 O O . LYS A 1 93 ? -18.047 -6.418 7.09 1 89.62 93 LYS A O 1
ATOM 754 N N . LYS A 1 94 ? -18.359 -7.824 8.766 1 93.56 94 LYS A N 1
ATOM 755 C CA . LYS A 1 94 ? -19.812 -7.68 8.719 1 93.56 94 LYS A CA 1
ATOM 756 C C . LYS A 1 94 ? -20.234 -6.238 8.992 1 93.56 94 LYS A C 1
ATOM 758 O O . LYS A 1 94 ? -21.125 -5.711 8.328 1 93.56 94 LYS A O 1
ATOM 763 N N . ILE A 1 95 ? -19.609 -5.602 9.93 1 96.62 95 ILE A N 1
ATOM 764 C CA . ILE A 1 95 ? -19.922 -4.227 10.289 1 96.62 95 ILE A CA 1
ATOM 765 C C . ILE A 1 95 ? -19.531 -3.291 9.148 1 96.62 95 ILE A C 1
ATOM 767 O O . ILE A 1 95 ? -20.281 -2.371 8.805 1 96.62 95 ILE A O 1
ATOM 771 N N . TYR A 1 96 ? -18.406 -3.557 8.531 1 96.31 96 TYR A N 1
ATOM 772 C CA . TYR A 1 96 ? -18.016 -2.77 7.363 1 96.31 96 TYR A CA 1
ATOM 773 C C . TYR A 1 96 ? -19.047 -2.906 6.246 1 96.31 96 TYR A C 1
ATOM 775 O O . TYR A 1 96 ? -19.438 -1.912 5.625 1 96.31 96 TYR A O 1
ATOM 783 N N . ASP A 1 97 ? -19.438 -4.152 6.031 1 97.38 97 ASP A N 1
ATOM 784 C CA . ASP A 1 97 ? -20.438 -4.387 4.992 1 97.38 97 ASP A CA 1
ATOM 785 C C . ASP A 1 97 ? -21.703 -3.578 5.254 1 97.38 97 ASP A C 1
ATOM 787 O O . ASP A 1 97 ? -22.281 -2.986 4.336 1 97.38 97 ASP A O 1
ATOM 791 N N . LEU A 1 98 ? -22.109 -3.547 6.441 1 97.94 98 LEU A N 1
ATOM 792 C CA . LEU A 1 98 ? -23.297 -2.803 6.828 1 97.94 98 LEU A CA 1
ATOM 793 C C . LEU A 1 98 ? -23.078 -1.304 6.648 1 97.94 98 LEU A C 1
ATOM 795 O O . LEU A 1 98 ? -23.969 -0.604 6.145 1 97.94 98 LEU A O 1
ATOM 799 N N . ILE A 1 99 ? -21.938 -0.83 7.062 1 98.62 99 ILE A N 1
ATOM 800 C CA . ILE A 1 99 ? -21.625 0.591 6.969 1 98.62 99 ILE A CA 1
ATOM 801 C C . ILE A 1 99 ? -21.641 1.026 5.504 1 98.62 99 ILE A C 1
ATOM 803 O O . ILE A 1 99 ? -22.266 2.025 5.152 1 98.62 99 ILE A O 1
ATOM 807 N N . PHE A 1 100 ? -21.047 0.296 4.691 1 98.75 100 PHE A N 1
ATOM 808 C CA . PHE A 1 100 ? -20.953 0.697 3.291 1 98.75 100 PHE A CA 1
ATOM 809 C C . PHE A 1 100 ? -22.297 0.554 2.594 1 98.75 100 PHE A C 1
ATOM 811 O O . PHE A 1 100 ? -22.625 1.339 1.702 1 98.75 100 PHE A O 1
ATOM 818 N N . ALA A 1 101 ? -23.047 -0.459 2.994 1 98.62 101 ALA A N 1
ATOM 819 C CA . ALA A 1 101 ? -24.406 -0.537 2.484 1 98.62 101 ALA A CA 1
ATOM 820 C C . ALA A 1 101 ? -25.188 0.732 2.811 1 98.62 101 ALA A C 1
ATOM 822 O O . ALA A 1 101 ? -25.906 1.273 1.955 1 98.62 101 ALA A O 1
ATOM 823 N N . GLU A 1 102 ? -25.062 1.194 4.023 1 98.69 102 GLU A N 1
ATOM 824 C CA . GLU A 1 102 ? -25.734 2.412 4.457 1 98.69 102 GLU A CA 1
ATOM 825 C C . GLU A 1 102 ? -25.219 3.631 3.697 1 98.69 102 GLU A C 1
ATOM 827 O O . GLU A 1 102 ? -26 4.48 3.27 1 98.69 102 GLU A O 1
ATOM 832 N N . ILE A 1 103 ? -23.922 3.756 3.516 1 98.81 103 ILE A N 1
ATOM 833 C CA . ILE A 1 103 ? -23.312 4.859 2.777 1 98.81 103 ILE A CA 1
ATOM 834 C C . ILE A 1 103 ? -23.875 4.891 1.354 1 98.81 103 ILE A C 1
ATOM 836 O O . ILE A 1 103 ? -24.219 5.957 0.841 1 98.81 103 ILE A O 1
ATOM 840 N N . PHE A 1 104 ? -24 3.736 0.74 1 98.69 104 PHE A N 1
ATOM 841 C CA . PHE A 1 104 ? -24.469 3.67 -0.641 1 98.69 104 PHE A CA 1
ATOM 842 C C . PHE A 1 104 ? -25.938 4.02 -0.732 1 98.69 104 PHE A C 1
ATOM 844 O O . PHE A 1 104 ? -26.375 4.652 -1.696 1 98.69 104 PHE A O 1
ATOM 851 N N . GLU A 1 105 ? -26.672 3.594 0.27 1 98.44 105 GLU A N 1
ATOM 852 C CA . GLU A 1 105 ? -28.078 3.99 0.318 1 98.44 105 GLU A CA 1
ATOM 853 C C . GLU A 1 105 ? -28.219 5.504 0.438 1 98.44 105 GLU A C 1
ATOM 855 O O . GLU A 1 105 ? -29.031 6.113 -0.262 1 98.44 105 GLU A O 1
ATOM 860 N N . ILE A 1 106 ? -27.453 6.086 1.317 1 98.44 106 ILE A N 1
ATOM 861 C CA . ILE A 1 106 ? -27.469 7.535 1.495 1 98.44 106 ILE A CA 1
ATOM 862 C C . ILE A 1 106 ? -27.031 8.219 0.2 1 98.44 106 ILE A C 1
ATOM 864 O O . ILE A 1 106 ? -27.625 9.211 -0.212 1 98.44 106 ILE A O 1
ATOM 868 N N . SER A 1 107 ? -26.047 7.703 -0.416 1 98.62 107 SER A N 1
ATOM 869 C CA . SER A 1 107 ? -25.531 8.25 -1.663 1 98.62 107 SER A CA 1
ATOM 870 C C . SER A 1 107 ? -26.594 8.258 -2.754 1 98.62 107 SER A C 1
ATOM 872 O O . SER A 1 107 ? -26.719 9.219 -3.508 1 98.62 107 SER A O 1
ATOM 874 N N . LYS A 1 108 ? -27.266 7.141 -2.795 1 98.12 108 LYS A N 1
ATOM 875 C CA . LYS A 1 108 ? -28.344 7.051 -3.768 1 98.12 108 LYS A CA 1
ATOM 876 C C . LYS A 1 108 ? -29.438 8.086 -3.477 1 98.12 108 LYS A C 1
ATOM 878 O O . LYS A 1 108 ? -29.859 8.812 -4.375 1 98.12 108 LYS A O 1
ATOM 883 N N . ARG A 1 109 ? -29.812 8.211 -2.275 1 98 109 ARG A N 1
ATOM 884 C CA . ARG A 1 109 ? -30.859 9.125 -1.854 1 98 109 ARG A CA 1
ATOM 885 C C . ARG A 1 109 ? -30.484 10.57 -2.148 1 98 109 ARG A C 1
ATOM 887 O O . ARG A 1 109 ? -31.328 11.375 -2.537 1 98 109 ARG A O 1
ATOM 894 N N . LEU A 1 110 ? -29.25 10.898 -2.041 1 97.69 110 LEU A N 1
ATOM 895 C CA . LEU A 1 110 ? -28.812 12.281 -2.156 1 97.69 110 LEU A CA 1
ATOM 896 C C . LEU A 1 110 ? -28.203 12.555 -3.531 1 97.69 110 LEU A C 1
ATOM 898 O O . LEU A 1 110 ? -27.719 13.648 -3.795 1 97.69 110 LEU A O 1
ATOM 902 N N . ASN A 1 111 ? -28.172 11.508 -4.352 1 97.31 111 ASN A N 1
ATOM 903 C CA . ASN A 1 111 ? -27.609 11.594 -5.688 1 97.31 111 ASN A CA 1
ATOM 904 C C . ASN A 1 111 ? -26.125 11.984 -5.645 1 97.31 111 ASN A C 1
ATOM 906 O O . ASN A 1 111 ? -25.703 12.898 -6.352 1 97.31 111 ASN A O 1
ATOM 910 N N . VAL A 1 112 ? -25.422 11.359 -4.758 1 98.06 112 VAL A N 1
ATOM 911 C CA . VAL A 1 112 ? -23.984 11.578 -4.645 1 98.06 112 VAL A CA 1
ATOM 912 C C . VAL A 1 112 ? -23.281 11.094 -5.918 1 98.06 112 VAL A C 1
ATOM 914 O O . VAL A 1 112 ? -23.609 10.023 -6.441 1 98.06 112 VAL A O 1
ATOM 917 N N . SER A 1 113 ? -22.344 11.914 -6.402 1 97.5 113 SER A N 1
ATOM 918 C CA . SER A 1 113 ? -21.656 11.594 -7.648 1 97.5 113 SER A CA 1
ATOM 919 C C . SER A 1 113 ? -20.359 10.82 -7.391 1 97.5 113 SER A C 1
ATOM 921 O O . SER A 1 113 ? -19.938 10.008 -8.219 1 97.5 113 SER A O 1
ATOM 923 N N . LYS A 1 114 ? -19.719 11.078 -6.316 1 96.94 114 LYS A N 1
ATOM 924 C CA . LYS A 1 114 ? -18.5 10.352 -5.992 1 96.94 114 LYS A CA 1
ATOM 925 C C . LYS A 1 114 ? -18.203 10.414 -4.496 1 96.94 114 LYS A C 1
ATOM 927 O O . LYS A 1 114 ? -18.672 11.32 -3.803 1 96.94 114 LYS A O 1
ATOM 932 N N . ILE A 1 115 ? -17.531 9.477 -3.963 1 98.69 115 ILE A N 1
ATOM 933 C CA . ILE A 1 115 ? -17.062 9.375 -2.582 1 98.69 115 ILE A CA 1
ATOM 934 C C . ILE A 1 115 ? -15.539 9.344 -2.555 1 98.69 115 ILE A C 1
ATOM 936 O O . ILE A 1 115 ? -14.914 8.555 -3.273 1 98.69 115 ILE A O 1
ATOM 940 N N . MET A 1 116 ? -14.914 10.188 -1.785 1 98.5 116 MET A N 1
ATOM 941 C CA . MET A 1 116 ? -13.469 10.188 -1.609 1 98.5 116 MET A CA 1
ATOM 942 C C . MET A 1 116 ? -13.094 9.883 -0.163 1 98.5 116 MET A C 1
ATOM 944 O O . MET A 1 116 ? -13.289 10.719 0.723 1 98.5 116 MET A O 1
ATOM 948 N N . PHE A 1 117 ? -12.477 8.648 0.046 1 98.25 117 PHE A N 1
ATOM 949 C CA . PHE A 1 117 ? -12.102 8.219 1.389 1 98.25 117 PHE A CA 1
ATOM 950 C C . PHE A 1 117 ? -10.602 7.957 1.479 1 98.25 117 PHE A C 1
ATOM 952 O O . PHE A 1 117 ? -9.992 7.477 0.521 1 98.25 117 PHE A O 1
ATOM 959 N N . CYS A 1 118 ? -10.055 8.273 2.58 1 96.44 118 CYS A N 1
ATOM 960 C CA . CYS A 1 118 ? -8.734 7.781 2.973 1 96.44 118 CYS A CA 1
ATOM 961 C C . CYS A 1 118 ? -8.82 6.961 4.254 1 96.44 118 CYS A C 1
ATOM 963 O O . CYS A 1 118 ? -9.719 7.164 5.07 1 96.44 118 CYS A O 1
ATOM 965 N N . ILE A 1 119 ? -7.887 6.078 4.383 1 94.12 119 ILE A N 1
ATOM 966 C CA . ILE A 1 119 ? -7.879 5.191 5.543 1 94.12 119 ILE A CA 1
ATOM 967 C C . ILE A 1 119 ? -6.848 5.684 6.559 1 94.12 119 ILE A C 1
ATOM 969 O O . ILE A 1 119 ? -5.727 6.047 6.188 1 94.12 119 ILE A O 1
ATOM 973 N N . ASP A 1 120 ? -7.25 5.723 7.758 1 86.69 120 ASP A N 1
ATOM 974 C CA . ASP A 1 120 ? -6.324 6.055 8.836 1 86.69 120 ASP A CA 1
ATOM 975 C C . ASP A 1 120 ? -5.336 4.918 9.086 1 86.69 120 ASP A C 1
ATOM 977 O O . ASP A 1 120 ? -5.711 3.867 9.609 1 86.69 120 ASP A O 1
ATOM 981 N N . MET A 1 121 ? -4.121 5.133 8.859 1 76.88 121 MET A N 1
ATOM 982 C CA . MET A 1 121 ? -3.109 4.078 8.867 1 76.88 121 MET A CA 1
ATOM 983 C C . MET A 1 121 ? -2.852 3.58 10.281 1 76.88 121 MET A C 1
ATOM 985 O O . MET A 1 121 ? -2.354 2.469 10.469 1 76.88 121 MET A O 1
ATOM 989 N N . LEU A 1 122 ? -3.111 4.34 11.211 1 75.19 122 LEU A N 1
ATOM 990 C CA . LEU A 1 122 ? -2.877 3.928 12.594 1 75.19 122 LEU A CA 1
ATOM 991 C C . LEU A 1 122 ? -3.988 3.004 13.078 1 75.19 122 LEU A C 1
ATOM 993 O O . LEU A 1 122 ? -3.766 2.17 13.961 1 75.19 122 LEU A O 1
ATOM 997 N N . ALA A 1 123 ? -5.07 3.229 12.469 1 65.69 123 ALA A N 1
ATOM 998 C CA . ALA A 1 123 ? -6.219 2.422 12.867 1 65.69 123 ALA A CA 1
ATOM 999 C C . ALA A 1 123 ? -6.34 1.172 12 1 65.69 123 ALA A C 1
ATOM 1001 O O . ALA A 1 123 ? -7.031 0.219 12.367 1 65.69 123 ALA A O 1
ATOM 1002 N N . TYR A 1 124 ? -5.562 1.276 11 1 61.88 124 TYR A N 1
ATOM 1003 C CA . TYR A 1 124 ? -5.797 0.26 9.984 1 61.88 124 TYR A CA 1
ATOM 1004 C C . TYR A 1 124 ? -4.758 -0.85 10.07 1 61.88 124 TYR A C 1
ATOM 1006 O O . TYR A 1 124 ? -3.557 -0.594 9.953 1 61.88 124 TYR A O 1
ATOM 1014 N N . THR A 1 125 ? -5.254 -1.986 10.273 1 66.19 125 THR A N 1
ATOM 1015 C CA . THR A 1 125 ? -4.395 -3.146 10.492 1 66.19 125 THR A CA 1
ATOM 1016 C C . THR A 1 125 ? -4.246 -3.957 9.203 1 66.19 125 THR A C 1
ATOM 1018 O O . THR A 1 125 ? -3.342 -4.789 9.094 1 66.19 125 THR A O 1
ATOM 1021 N N . MET A 1 126 ? -5.137 -3.582 8.289 1 68.81 126 MET A N 1
ATOM 1022 C CA . MET A 1 126 ? -5.102 -4.383 7.07 1 68.81 126 MET A CA 1
ATOM 1023 C C . MET A 1 126 ? -3.918 -3.984 6.195 1 68.81 126 MET A C 1
ATOM 1025 O O . MET A 1 126 ? -3.492 -2.828 6.211 1 68.81 126 MET A O 1
ATOM 1029 N N . ARG A 1 127 ? -3.508 -4.898 5.414 1 81.56 127 ARG A N 1
ATOM 1030 C CA . ARG A 1 127 ? -2.287 -4.695 4.641 1 81.56 127 ARG A CA 1
ATOM 1031 C C . ARG A 1 127 ? -2.609 -4.391 3.18 1 81.56 127 ARG A C 1
ATOM 1033 O O . ARG A 1 127 ? -1.817 -4.695 2.287 1 81.56 127 ARG A O 1
ATOM 1040 N N . PHE A 1 128 ? -3.914 -3.967 3.045 1 90.69 128 PHE A N 1
ATOM 1041 C CA . PHE A 1 128 ? -4.316 -3.527 1.714 1 90.69 128 PHE A CA 1
ATOM 1042 C C . PHE A 1 128 ? -5.41 -2.471 1.8 1 90.69 128 PHE A C 1
ATOM 1044 O O . PHE A 1 128 ? -5.945 -2.209 2.879 1 90.69 128 PHE A O 1
ATOM 1051 N N . ASN A 1 129 ? -5.688 -1.831 0.755 1 94.31 129 ASN A N 1
ATOM 1052 C CA . ASN A 1 129 ? -6.746 -0.83 0.694 1 94.31 129 ASN A CA 1
ATOM 1053 C C . ASN A 1 129 ? -8.125 -1.475 0.712 1 94.31 129 ASN A C 1
ATOM 1055 O O . ASN A 1 129 ? -8.664 -1.828 -0.339 1 94.31 129 ASN A O 1
ATOM 1059 N N . LEU A 1 130 ? -8.781 -1.507 1.794 1 94.25 130 LEU A N 1
ATOM 1060 C CA . LEU A 1 130 ? -10.047 -2.197 2.018 1 94.25 130 LEU A CA 1
ATOM 1061 C C . LEU A 1 130 ? -11.141 -1.612 1.139 1 94.25 130 LEU A C 1
ATOM 1063 O O . LEU A 1 130 ? -12.125 -2.295 0.825 1 94.25 130 LEU A O 1
ATOM 1067 N N . LEU A 1 131 ? -11.008 -0.434 0.732 1 97.12 131 LEU A N 1
ATOM 1068 C CA . LEU A 1 131 ? -12.062 0.279 0.019 1 97.12 131 LEU A CA 1
ATOM 1069 C C . LEU A 1 131 ? -12.32 -0.354 -1.345 1 97.12 131 LEU A C 1
ATOM 1071 O O . LEU A 1 131 ? -13.422 -0.239 -1.888 1 97.12 131 LEU A O 1
ATOM 1075 N N . ILE A 1 132 ? -11.344 -1.062 -1.796 1 96.56 132 ILE A N 1
ATOM 1076 C CA . ILE A 1 132 ? -11.492 -1.664 -3.117 1 96.56 132 ILE A CA 1
ATOM 1077 C C . ILE A 1 132 ? -12.547 -2.77 -3.066 1 96.56 132 ILE A C 1
ATOM 1079 O O . ILE A 1 132 ? -13.188 -3.066 -4.074 1 96.56 132 ILE A O 1
ATOM 1083 N N . LYS A 1 133 ? -12.695 -3.398 -1.969 1 95.56 133 LYS A N 1
ATOM 1084 C CA . LYS A 1 133 ? -13.734 -4.41 -1.778 1 95.56 133 LYS A CA 1
ATOM 1085 C C . LYS A 1 133 ? -15.117 -3.844 -2.08 1 95.56 133 LYS A C 1
ATOM 1087 O O . LYS A 1 133 ? -16.031 -4.582 -2.473 1 95.56 133 LYS A O 1
ATOM 1092 N N . TYR A 1 134 ? -15.227 -2.572 -1.895 1 97.5 134 TYR A N 1
ATOM 1093 C CA . TYR A 1 134 ? -16.547 -1.948 -2.01 1 97.5 134 TYR A CA 1
ATOM 1094 C C . TYR A 1 134 ? -16.656 -1.146 -3.301 1 97.5 134 TYR A C 1
ATOM 1096 O O . TYR A 1 134 ? -17.438 -0.197 -3.385 1 97.5 134 TYR A O 1
ATOM 1104 N N . GLY A 1 135 ? -15.852 -1.438 -4.23 1 96.12 135 GLY A N 1
ATOM 1105 C CA . GLY A 1 135 ? -16.016 -0.904 -5.574 1 96.12 135 GLY A CA 1
ATOM 1106 C C . GLY A 1 135 ? -15.305 0.423 -5.773 1 96.12 135 GLY A C 1
ATOM 1107 O O . GLY A 1 135 ? -15.57 1.137 -6.742 1 96.12 135 GLY A O 1
ATOM 1108 N N . PHE A 1 136 ? -14.43 0.801 -4.848 1 98.19 136 PHE A N 1
ATOM 1109 C CA . PHE A 1 136 ? -13.672 2.037 -5 1 98.19 136 PHE A CA 1
ATOM 1110 C C . PHE A 1 136 ? -12.484 1.834 -5.938 1 98.19 136 PHE A C 1
ATOM 1112 O O . PHE A 1 136 ? -11.93 0.736 -6.02 1 98.19 136 PHE A O 1
ATOM 1119 N N . ILE A 1 137 ? -12.125 2.918 -6.641 1 97.94 137 ILE A N 1
ATOM 1120 C CA . ILE A 1 137 ? -10.891 2.973 -7.418 1 97.94 137 ILE A CA 1
ATOM 1121 C C . ILE A 1 137 ? -9.719 3.354 -6.512 1 97.94 137 ILE A C 1
ATOM 1123 O O . ILE A 1 137 ? -9.781 4.359 -5.801 1 97.94 137 ILE A O 1
ATOM 1127 N N . ASP A 1 138 ? -8.703 2.527 -6.555 1 97.5 138 ASP A N 1
ATOM 1128 C CA . ASP A 1 138 ? -7.535 2.766 -5.711 1 97.5 138 ASP A CA 1
ATOM 1129 C C . ASP A 1 138 ? -6.746 3.979 -6.199 1 97.5 138 ASP A C 1
ATOM 1131 O O . ASP A 1 138 ? -6.301 4.012 -7.352 1 97.5 138 ASP A O 1
ATOM 1135 N N . THR A 1 139 ? -6.602 4.938 -5.371 1 97.69 139 THR A N 1
ATOM 1136 C CA . THR A 1 139 ? -5.82 6.141 -5.637 1 97.69 139 THR A CA 1
ATOM 1137 C C . THR A 1 139 ? -4.812 6.387 -4.516 1 97.69 139 THR A C 1
ATOM 1139 O O . THR A 1 139 ? -4.566 7.531 -4.137 1 97.69 139 THR A O 1
ATOM 1142 N N . SER A 1 140 ? -4.312 5.305 -3.965 1 95.69 140 SER A N 1
ATOM 1143 C CA . SER A 1 140 ? -3.404 5.367 -2.824 1 95.69 140 SER A CA 1
ATOM 1144 C C . SER A 1 140 ? -2.186 6.23 -3.133 1 95.69 140 SER A C 1
ATOM 1146 O O . SER A 1 140 ? -1.734 6.289 -4.277 1 95.69 140 SER A O 1
ATOM 1148 N N . ALA A 1 141 ? -1.784 6.859 -2.133 1 95.56 141 ALA A N 1
ATOM 1149 C CA . ALA A 1 141 ? -0.575 7.68 -2.143 1 95.56 141 ALA A CA 1
ATOM 1150 C C . ALA A 1 141 ? 0.36 7.293 -1 1 95.56 141 ALA A C 1
ATOM 1152 O O . ALA A 1 141 ? 0.444 6.117 -0.63 1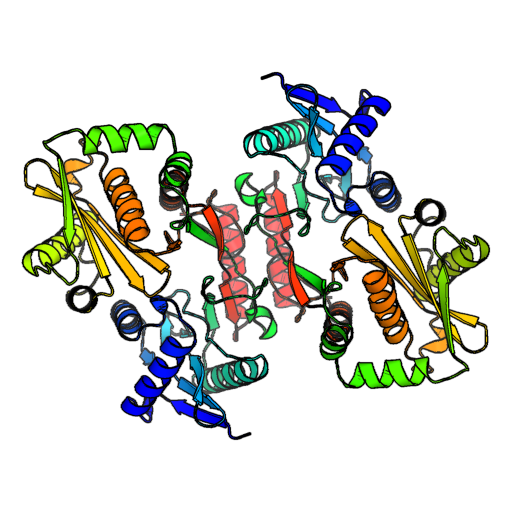 95.56 141 ALA A O 1
ATOM 1153 N N . ASN A 1 142 ? 1.138 8.234 -0.617 1 93.88 142 ASN A N 1
ATOM 1154 C CA . ASN A 1 142 ? 2.041 8.023 0.508 1 93.88 142 ASN A CA 1
ATOM 1155 C C . ASN A 1 142 ? 1.962 9.164 1.518 1 93.88 142 ASN A C 1
ATOM 1157 O O . ASN A 1 142 ? 1.476 10.25 1.196 1 93.88 142 ASN A O 1
ATOM 1161 N N . THR A 1 143 ? 2.314 8.828 2.68 1 93.69 143 THR A N 1
ATOM 1162 C CA . THR A 1 143 ? 2.467 9.82 3.738 1 93.69 143 THR A CA 1
ATOM 1163 C C . THR A 1 143 ? 3.746 9.578 4.531 1 93.69 143 THR A C 1
ATOM 1165 O O . THR A 1 143 ? 4.52 8.672 4.203 1 93.69 143 THR A O 1
ATOM 1168 N N . CYS A 1 144 ? 4.055 10.453 5.445 1 93.88 144 CYS A N 1
ATOM 1169 C CA . CYS A 1 144 ? 5.293 10.312 6.203 1 93.88 144 CYS A CA 1
ATOM 1170 C C . CYS A 1 144 ? 5.027 10.367 7.703 1 93.88 144 CYS A C 1
ATOM 1172 O O . CYS A 1 144 ? 4.203 11.164 8.164 1 93.88 144 CYS A O 1
ATOM 1174 N N . VAL A 1 145 ? 5.68 9.484 8.398 1 93.88 145 VAL A N 1
ATOM 1175 C CA . VAL A 1 145 ? 5.535 9.398 9.844 1 93.88 145 VAL A CA 1
ATOM 1176 C C . VAL A 1 145 ? 6.91 9.258 10.492 1 93.88 145 VAL A C 1
ATOM 1178 O O . VAL A 1 145 ? 7.82 8.664 9.906 1 93.88 145 VAL A O 1
ATOM 1181 N N . ALA A 1 146 ? 7.059 9.836 11.656 1 95.94 146 ALA A N 1
ATOM 1182 C CA . ALA A 1 146 ? 8.266 9.656 12.461 1 95.94 146 ALA A CA 1
ATOM 1183 C C . ALA A 1 146 ? 7.98 8.797 13.688 1 95.94 146 ALA A C 1
ATOM 1185 O O . ALA A 1 146 ? 6.957 8.969 14.352 1 95.94 146 ALA A O 1
ATOM 1186 N N . LYS A 1 147 ? 8.859 7.875 13.945 1 94.75 147 LYS A N 1
ATOM 1187 C CA . LYS A 1 147 ? 8.758 7.078 15.164 1 94.75 147 LYS A CA 1
ATOM 1188 C C . LYS A 1 147 ? 9.211 7.875 16.391 1 94.75 147 LYS A C 1
ATOM 1190 O O . LYS A 1 147 ? 10.242 8.555 16.344 1 94.75 147 LYS A O 1
ATOM 1195 N N . LEU A 1 148 ? 8.461 7.707 17.391 1 97.12 148 LEU A N 1
ATOM 1196 C CA . LEU A 1 148 ? 8.789 8.445 18.594 1 97.12 148 LEU A CA 1
ATOM 1197 C C . LEU A 1 148 ? 9.195 7.496 19.719 1 97.12 148 LEU A C 1
ATOM 1199 O O . LEU A 1 148 ? 9.711 7.93 20.75 1 97.12 148 LEU A O 1
ATOM 1203 N N . ASP A 1 149 ? 8.977 6.219 19.531 1 96.06 149 ASP A N 1
ATOM 1204 C CA . ASP A 1 149 ? 9.18 5.25 20.609 1 96.06 149 ASP A CA 1
ATOM 1205 C C . ASP A 1 149 ? 10.57 4.629 20.516 1 96.06 149 ASP A C 1
ATOM 1207 O O . ASP A 1 149 ? 10.836 3.598 21.141 1 96.06 149 ASP A O 1
ATOM 1211 N N . GLU A 1 150 ? 11.453 5.172 19.812 1 96 150 GLU A N 1
ATOM 1212 C CA . GLU A 1 150 ? 12.867 4.809 19.766 1 96 150 GLU A CA 1
ATOM 1213 C C . GLU A 1 150 ? 13.695 5.723 20.656 1 96 150 GLU A C 1
ATOM 1215 O O . GLU A 1 150 ? 13.203 6.734 21.156 1 96 150 GLU A O 1
ATOM 1220 N N . SER A 1 151 ? 14.961 5.312 20.828 1 97.38 151 SER A N 1
ATOM 1221 C CA . SER A 1 151 ? 15.852 6.16 21.609 1 97.38 151 SER A CA 1
ATOM 1222 C C . SER A 1 151 ? 16.094 7.5 20.922 1 97.38 151 SER A C 1
ATOM 1224 O O . SER A 1 151 ? 15.953 7.609 19.703 1 97.38 151 SER A O 1
ATOM 1226 N N . LYS A 1 152 ? 16.391 8.5 21.75 1 97.5 152 LYS A N 1
ATOM 1227 C CA . LYS A 1 152 ? 16.703 9.812 21.203 1 97.5 152 LYS A CA 1
ATOM 1228 C C . LYS A 1 152 ? 17.812 9.727 20.172 1 97.5 152 LYS A C 1
ATOM 1230 O O . LYS A 1 152 ? 17.766 10.391 19.125 1 97.5 152 LYS A O 1
ATOM 1235 N N . GLU A 1 153 ? 18.766 8.914 20.438 1 97.44 153 GLU A N 1
ATOM 1236 C CA . GLU A 1 153 ? 19.906 8.742 19.547 1 97.44 153 GLU A CA 1
ATOM 1237 C C . GLU A 1 153 ? 19.469 8.203 18.188 1 97.44 153 GLU A C 1
ATOM 1239 O O . GLU A 1 153 ? 19.922 8.688 17.141 1 97.44 153 GLU A O 1
ATOM 1244 N N . ASN A 1 154 ? 18.609 7.25 18.25 1 97 154 ASN A N 1
ATOM 1245 C CA . ASN A 1 154 ? 18.125 6.652 17 1 97 154 ASN A CA 1
ATOM 1246 C C . ASN A 1 154 ? 17.297 7.637 16.188 1 97 154 ASN A C 1
ATOM 1248 O O . ASN A 1 154 ? 17.469 7.738 14.969 1 97 154 ASN A O 1
ATOM 1252 N N . ARG A 1 155 ? 16.5 8.352 16.859 1 97.81 155 ARG A N 1
ATOM 1253 C CA . ARG A 1 155 ? 15.672 9.344 16.172 1 97.81 155 ARG A CA 1
ATOM 1254 C C . ARG A 1 155 ? 16.531 10.469 15.602 1 97.81 155 ARG A C 1
ATOM 1256 O O . ARG A 1 155 ? 16.281 10.938 14.492 1 97.81 155 ARG A O 1
ATOM 1263 N N . TRP A 1 156 ? 17.547 10.828 16.344 1 98.06 156 TRP A N 1
ATOM 1264 C CA . TRP A 1 156 ? 18.469 11.859 15.891 1 98.06 156 TRP A CA 1
ATOM 1265 C C . TRP A 1 156 ? 19.266 11.391 14.664 1 98.06 156 TRP A C 1
ATOM 1267 O O . TRP A 1 156 ? 19.531 12.18 13.758 1 98.06 156 TRP A O 1
ATOM 1277 N N . ARG A 1 157 ? 19.547 10.141 14.609 1 96 157 ARG A N 1
ATOM 1278 C CA . ARG A 1 157 ? 20.312 9.57 13.5 1 96 157 ARG A CA 1
ATOM 1279 C C . ARG A 1 157 ? 19.516 9.641 12.195 1 96 157 ARG A C 1
ATOM 1281 O O . ARG A 1 157 ? 20.094 9.734 11.117 1 96 157 ARG A O 1
ATOM 1288 N N . GLU A 1 158 ? 18.234 9.695 12.312 1 95.25 158 GLU A N 1
ATOM 1289 C CA . GLU A 1 158 ? 17.375 9.695 11.125 1 95.25 158 GLU A CA 1
ATOM 1290 C C . GLU A 1 158 ? 17.297 11.086 10.5 1 95.25 158 GLU A C 1
ATOM 1292 O O . GLU A 1 158 ? 16.859 11.227 9.359 1 95.25 158 GLU A O 1
ATOM 1297 N N . ILE A 1 159 ? 17.703 12.078 11.25 1 97.62 159 ILE A N 1
ATOM 1298 C CA . ILE A 1 159 ? 17.672 13.445 10.742 1 97.62 159 ILE A CA 1
ATOM 1299 C C . ILE A 1 159 ? 18.859 13.68 9.812 1 97.62 159 ILE A C 1
ATOM 1301 O O . ILE A 1 159 ? 19.969 13.234 10.094 1 97.62 159 ILE A O 1
ATOM 1305 N N . LYS A 1 160 ? 18.609 14.344 8.75 1 96.19 160 LYS A N 1
ATOM 1306 C CA . LYS A 1 160 ? 19.656 14.68 7.793 1 96.19 160 LYS A CA 1
ATOM 1307 C C . LYS A 1 160 ? 20.781 15.469 8.461 1 96.19 160 LYS A C 1
ATOM 1309 O O . LYS A 1 160 ? 20.531 16.344 9.297 1 96.19 160 LYS A O 1
ATOM 1314 N N . GLY A 1 161 ? 22 15.242 8.031 1 96.12 161 GLY A N 1
ATOM 1315 C CA . GLY A 1 161 ? 23.172 15.828 8.656 1 96.12 161 GLY A CA 1
ATOM 1316 C C . GLY A 1 161 ? 23.141 17.344 8.664 1 96.12 161 GLY A C 1
ATOM 1317 O O . GLY A 1 161 ? 23.359 17.969 9.711 1 96.12 161 GLY A O 1
ATOM 1318 N N . ASN A 1 162 ? 22.844 17.922 7.547 1 95.94 162 ASN A N 1
ATOM 1319 C CA . ASN A 1 162 ? 22.812 19.375 7.461 1 95.94 162 ASN A CA 1
ATOM 1320 C C . ASN A 1 162 ? 21.719 19.969 8.328 1 95.94 162 ASN A C 1
ATOM 1322 O O . ASN A 1 162 ? 21.844 21.078 8.836 1 95.94 162 ASN A O 1
ATOM 1326 N N . TYR A 1 163 ? 20.656 19.25 8.531 1 97.19 163 TYR A N 1
ATOM 1327 C CA . TYR A 1 163 ? 19.578 19.703 9.414 1 97.19 163 TYR A CA 1
ATOM 1328 C C . TYR A 1 163 ? 20.031 19.703 10.867 1 97.19 163 TYR A C 1
ATOM 1330 O O . TYR A 1 163 ? 19.672 20.594 11.641 1 97.19 163 TYR A O 1
ATOM 1338 N N . LYS A 1 164 ? 20.766 18.703 11.227 1 97.31 164 LYS A N 1
ATOM 1339 C CA . LYS A 1 164 ? 21.297 18.641 12.586 1 97.31 164 LYS A CA 1
ATOM 1340 C C . LYS A 1 164 ? 22.109 19.875 12.922 1 97.31 164 LYS A C 1
ATOM 1342 O O . LYS A 1 164 ? 21.984 20.438 14.016 1 97.31 164 LYS A O 1
ATOM 1347 N N . THR A 1 165 ? 22.891 20.219 11.969 1 96.25 165 THR A N 1
ATOM 1348 C CA . THR A 1 165 ? 23.703 21.422 12.156 1 96.25 165 THR A CA 1
ATOM 1349 C C . THR A 1 165 ? 22.828 22.656 12.336 1 96.25 165 THR A C 1
ATOM 1351 O O . THR A 1 165 ? 23.094 23.469 13.219 1 96.25 165 THR A O 1
ATOM 1354 N N . LEU A 1 166 ? 21.859 22.75 11.57 1 95.31 166 LEU A N 1
ATOM 1355 C CA . LEU A 1 166 ? 20.938 23.875 11.656 1 95.31 166 LEU A CA 1
ATOM 1356 C C . LEU A 1 166 ? 20.219 23.891 12.992 1 95.31 166 LEU A C 1
ATOM 1358 O O . LEU A 1 166 ? 20.094 24.953 13.625 1 95.31 166 LEU A O 1
ATOM 1362 N N . ILE A 1 167 ? 19.766 22.781 13.422 1 97.06 167 ILE A N 1
ATOM 1363 C CA . ILE A 1 167 ? 19.047 22.641 14.688 1 97.06 167 ILE A CA 1
ATOM 1364 C C . ILE A 1 167 ? 19.969 23.047 15.836 1 97.06 167 ILE A C 1
ATOM 1366 O O . ILE A 1 167 ? 19.594 23.859 16.688 1 97.06 167 ILE A O 1
ATOM 1370 N N . ASN A 1 168 ? 21.141 22.578 15.828 1 96.25 168 ASN A N 1
ATOM 1371 C CA . ASN A 1 168 ? 22.094 22.828 16.906 1 96.25 168 ASN A CA 1
ATOM 1372 C C . ASN A 1 168 ? 22.469 24.312 16.984 1 96.25 168 ASN A C 1
ATOM 1374 O O . ASN A 1 168 ? 22.641 24.859 18.062 1 96.25 168 ASN A O 1
ATOM 1378 N N . ARG A 1 169 ? 22.641 24.859 15.844 1 94.62 169 ARG A N 1
ATOM 1379 C CA . ARG A 1 169 ? 22.953 26.281 15.797 1 94.62 169 ARG A CA 1
ATOM 1380 C C . ARG A 1 169 ? 21.891 27.109 16.516 1 94.62 169 ARG A C 1
ATOM 1382 O O . ARG A 1 169 ? 22.219 28.062 17.219 1 94.62 169 ARG A O 1
ATOM 1389 N N . VAL A 1 170 ? 20.703 26.719 16.328 1 95.19 170 VAL A N 1
ATOM 1390 C CA . VAL A 1 170 ? 19.594 27.453 16.938 1 95.19 170 VAL A CA 1
ATOM 1391 C C . VAL A 1 170 ? 19.484 27.109 18.422 1 95.19 170 VAL A C 1
ATOM 1393 O O . VAL A 1 170 ? 19.391 28.016 19.266 1 95.19 170 VAL A O 1
ATOM 1396 N N . LEU A 1 171 ? 19.594 25.891 18.75 1 95.25 171 LEU A N 1
ATOM 1397 C CA . LEU A 1 171 ? 19.344 25.438 20.125 1 95.25 171 LEU A CA 1
ATOM 1398 C C . LEU A 1 171 ? 20.484 25.891 21.047 1 95.25 171 LEU A C 1
ATOM 1400 O O . LEU A 1 171 ? 20.281 26.031 22.266 1 95.25 171 LEU A O 1
ATOM 1404 N N . LYS A 1 172 ? 21.594 26.156 20.484 1 95.5 172 LYS A N 1
ATOM 1405 C CA . LYS A 1 172 ? 22.734 26.578 21.297 1 95.5 172 LYS A CA 1
ATOM 1406 C C . LYS A 1 172 ? 22.828 28.094 21.375 1 95.5 172 LYS A C 1
ATOM 1408 O O . LYS A 1 172 ? 23.672 28.625 22.109 1 95.5 172 LYS A O 1
ATOM 1413 N N . ASN A 1 173 ? 22.078 28.766 20.609 1 95.44 173 ASN A N 1
ATOM 1414 C CA . ASN A 1 173 ? 22.094 30.219 20.547 1 95.44 173 ASN A CA 1
ATOM 1415 C C . ASN A 1 173 ? 21.062 30.812 21.5 1 95.44 173 ASN A C 1
ATOM 1417 O O . ASN A 1 173 ? 19.859 30.609 21.328 1 95.44 173 ASN A O 1
ATOM 1421 N N . SER A 1 174 ? 21.484 31.625 22.422 1 95.75 174 SER A N 1
ATOM 1422 C CA . SER A 1 174 ? 20.641 32.156 23.484 1 95.75 174 SER A CA 1
ATOM 1423 C C . SER A 1 174 ? 19.625 33.156 22.938 1 95.75 174 SER A C 1
ATOM 1425 O O . SER A 1 174 ? 18.672 33.531 23.625 1 95.75 174 SER A O 1
ATOM 1427 N N . ASP A 1 175 ? 19.859 33.625 21.75 1 95.31 175 ASP A N 1
ATOM 1428 C CA . ASP A 1 175 ? 18.891 34.531 21.125 1 95.31 175 ASP A CA 1
ATOM 1429 C C . ASP A 1 175 ? 17.594 33.812 20.781 1 95.31 175 ASP A C 1
ATOM 1431 O O . ASP A 1 175 ? 16.562 34.438 20.531 1 95.31 175 ASP A O 1
ATOM 1435 N N . PHE A 1 176 ? 17.734 32.531 20.703 1 96.62 176 PHE A N 1
ATOM 1436 C CA . PHE A 1 176 ? 16.578 31.734 20.359 1 96.62 176 PHE A CA 1
ATOM 1437 C C . PHE A 1 176 ? 15.992 31.062 21.594 1 96.62 176 PHE A C 1
ATOM 1439 O O . PHE A 1 176 ? 16.719 30.766 22.531 1 96.62 176 PHE A O 1
ATOM 1446 N N . GLU A 1 177 ? 14.703 30.859 21.562 1 97.62 177 GLU A N 1
ATOM 1447 C CA . GLU A 1 177 ? 14.008 30.172 22.641 1 97.62 177 GLU A CA 1
ATOM 1448 C C . GLU A 1 177 ? 12.867 29.328 22.109 1 97.62 177 GLU A C 1
ATOM 1450 O O . GLU A 1 177 ? 12.047 29.797 21.312 1 97.62 177 GLU A O 1
ATOM 1455 N N . ILE A 1 178 ? 12.828 28.031 22.562 1 98.19 178 ILE A N 1
ATOM 1456 C CA . ILE A 1 178 ? 11.688 27.172 22.281 1 98.19 178 ILE A CA 1
ATOM 1457 C C . ILE A 1 178 ? 10.609 27.359 23.344 1 98.19 178 ILE A C 1
ATOM 1459 O O . ILE A 1 178 ? 10.898 27.297 24.531 1 98.19 178 ILE A O 1
ATOM 1463 N N . VAL A 1 179 ? 9.422 27.625 22.906 1 98.12 179 VAL A N 1
ATOM 1464 C CA . VAL A 1 179 ? 8.289 27.781 23.812 1 98.12 179 VAL A CA 1
ATOM 1465 C C . VAL A 1 179 ? 7.262 26.688 23.547 1 98.12 179 VAL A C 1
ATOM 1467 O O . VAL A 1 179 ? 6.887 26.438 22.391 1 98.12 179 VAL A O 1
ATOM 1470 N N . ILE A 1 180 ? 6.828 25.984 24.578 1 98.31 180 ILE A N 1
ATOM 1471 C CA . ILE A 1 180 ? 5.824 24.938 24.469 1 98.31 180 ILE A CA 1
ATOM 1472 C C . ILE A 1 180 ? 4.562 25.344 25.219 1 98.31 180 ILE A C 1
ATOM 1474 O O . ILE A 1 180 ? 4.617 25.688 26.406 1 98.31 180 ILE A O 1
ATOM 1478 N N . MET A 1 181 ? 3.471 25.406 24.547 1 98.44 181 MET A N 1
ATOM 1479 C CA . MET A 1 181 ? 2.176 25.688 25.156 1 98.44 181 MET A CA 1
ATOM 1480 C C . MET A 1 181 ? 1.25 24.484 25.047 1 98.44 181 MET A C 1
ATOM 1482 O O . MET A 1 181 ? 1.038 23.953 23.953 1 98.44 181 MET A O 1
ATOM 1486 N N . ASN A 1 182 ? 0.798 24.016 26.109 1 97.5 182 ASN A N 1
ATOM 1487 C CA . ASN A 1 182 ? -0.141 22.906 26.203 1 97.5 182 ASN A CA 1
ATOM 1488 C C . ASN A 1 182 ? -1.274 23.203 27.188 1 97.5 182 ASN A C 1
ATOM 1490 O O . ASN A 1 182 ? -1.561 24.375 27.469 1 97.5 182 ASN A O 1
ATOM 1494 N N . ASP A 1 183 ? -1.981 22.234 27.656 1 96.38 183 ASP A N 1
ATOM 1495 C CA . ASP A 1 183 ? -3.16 22.438 28.484 1 96.38 183 ASP A CA 1
ATOM 1496 C C . ASP A 1 183 ? -2.775 22.984 29.859 1 96.38 183 ASP A C 1
ATOM 1498 O O . ASP A 1 183 ? -3.598 23.594 30.547 1 96.38 183 ASP A O 1
ATOM 1502 N N . LYS A 1 184 ? -1.572 22.906 30.297 1 97.25 184 LYS A N 1
ATOM 1503 C CA . LYS A 1 184 ? -1.131 23.297 31.625 1 97.25 184 LYS A CA 1
ATOM 1504 C C . LYS A 1 184 ? -0.712 24.766 31.656 1 97.25 184 LYS A C 1
ATOM 1506 O O . LYS A 1 184 ? -0.633 25.391 32.719 1 97.25 184 LYS A O 1
ATOM 1511 N N . ASN A 1 185 ? -0.377 25.344 30.562 1 97.44 185 ASN A N 1
ATOM 1512 C CA . ASN A 1 185 ? 0.074 26.734 30.484 1 97.44 185 ASN A CA 1
ATOM 1513 C C . ASN A 1 185 ? -0.549 27.469 29.312 1 97.44 185 ASN A C 1
ATOM 1515 O O . ASN A 1 185 ? 0.136 28.203 28.594 1 97.44 185 ASN A O 1
ATOM 1519 N N . GLN A 1 186 ? -1.811 27.156 29.125 1 95.12 186 GLN A N 1
ATOM 1520 C CA . GLN A 1 186 ? -2.508 27.734 27.984 1 95.12 186 GLN A CA 1
ATOM 1521 C C . GLN A 1 186 ? -2.6 29.25 28.109 1 95.12 186 GLN A C 1
ATOM 1523 O O . GLN A 1 186 ? -2.777 29.781 29.219 1 95.12 186 GLN A O 1
ATOM 1528 N N . ASP A 1 187 ? -2.391 29.922 27.016 1 96.12 187 ASP A N 1
ATOM 1529 C CA . ASP A 1 187 ? -2.441 31.375 26.922 1 96.12 187 ASP A CA 1
ATOM 1530 C C . ASP A 1 187 ? -3.082 31.828 25.609 1 96.12 187 ASP A C 1
ATOM 1532 O O . ASP A 1 187 ? -2.488 31.672 24.547 1 96.12 187 ASP A O 1
ATOM 1536 N N . TYR A 1 188 ? -4.188 32.469 25.734 1 96.06 188 TYR A N 1
ATOM 1537 C CA . TYR A 1 188 ? -4.938 32.844 24.547 1 96.06 188 TYR A CA 1
ATOM 1538 C C . TYR A 1 188 ? -4.168 33.875 23.719 1 96.06 188 TYR A C 1
ATOM 1540 O O . TYR A 1 188 ? -4.254 33.875 22.484 1 96.06 188 TYR A O 1
ATOM 1548 N N . ALA A 1 189 ? -3.49 34.719 24.391 1 95.06 189 ALA A N 1
ATOM 1549 C CA . ALA A 1 189 ? -2.711 35.719 23.688 1 95.06 189 ALA A CA 1
ATOM 1550 C C . ALA A 1 189 ? -1.666 35.062 22.781 1 95.06 189 ALA A C 1
ATOM 1552 O O . ALA A 1 189 ? -1.443 35.5 21.656 1 95.06 189 ALA A O 1
ATOM 1553 N N . ILE A 1 190 ? -1.075 34.031 23.25 1 95.25 190 ILE A N 1
ATOM 1554 C CA . ILE A 1 190 ? -0.1 33.312 22.453 1 95.25 190 ILE A CA 1
ATOM 1555 C C . ILE A 1 190 ? -0.804 32.625 21.281 1 95.25 190 ILE A C 1
ATOM 1557 O O . ILE A 1 190 ? -0.31 32.625 20.156 1 95.25 190 ILE A O 1
ATOM 1561 N N . HIS A 1 191 ? -1.904 32.062 21.562 1 96.62 191 HIS A N 1
ATOM 1562 C CA . HIS A 1 191 ? -2.666 31.406 20.5 1 96.62 191 HIS A CA 1
ATOM 1563 C C . HIS A 1 191 ? -3.102 32.406 19.453 1 96.62 191 HIS A C 1
ATOM 1565 O O . HIS A 1 191 ? -3.111 32.094 18.25 1 96.62 191 HIS A O 1
ATOM 1571 N N . GLU A 1 192 ? -3.475 33.562 19.938 1 94.25 192 GLU A N 1
ATOM 1572 C CA . GLU A 1 192 ? -3.824 34.625 19 1 94.25 192 GLU A CA 1
ATOM 1573 C C . GLU A 1 192 ? -2.627 35.031 18.141 1 94.25 192 GLU A C 1
ATOM 1575 O O . GLU A 1 192 ? -2.777 35.312 16.953 1 94.25 192 GLU A O 1
ATOM 1580 N N . ASN A 1 193 ? -1.517 35.062 18.734 1 93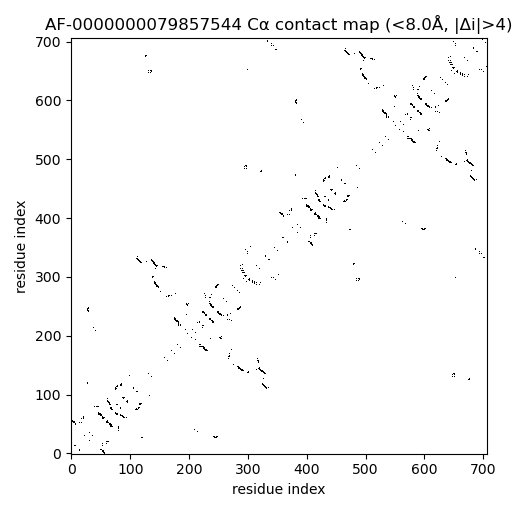.81 193 ASN A N 1
ATOM 1581 C CA . ASN A 1 193 ? -0.302 35.281 17.969 1 93.81 193 ASN A CA 1
ATOM 1582 C C . ASN A 1 193 ? -0.123 34.219 16.875 1 93.81 193 ASN A C 1
ATOM 1584 O O . ASN A 1 193 ? 0.326 34.531 15.773 1 93.81 193 ASN A O 1
ATOM 1588 N N . TYR A 1 194 ? -0.417 33.031 17.219 1 95.62 194 TYR A N 1
ATOM 1589 C CA . TYR A 1 194 ? -0.371 31.938 16.25 1 95.62 194 TYR A CA 1
ATOM 1590 C C . TYR A 1 194 ? -1.301 32.219 15.07 1 95.62 194 TYR A C 1
ATOM 1592 O O . TYR A 1 194 ? -0.905 32.062 13.906 1 95.62 194 TYR A O 1
ATOM 1600 N N . ARG A 1 195 ? -2.512 32.594 15.352 1 93.94 195 ARG A N 1
ATOM 1601 C CA . ARG A 1 195 ? -3.467 32.906 14.297 1 93.94 195 ARG A CA 1
ATOM 1602 C C . ARG A 1 195 ? -2.939 34.031 13.422 1 93.94 195 ARG A C 1
ATOM 1604 O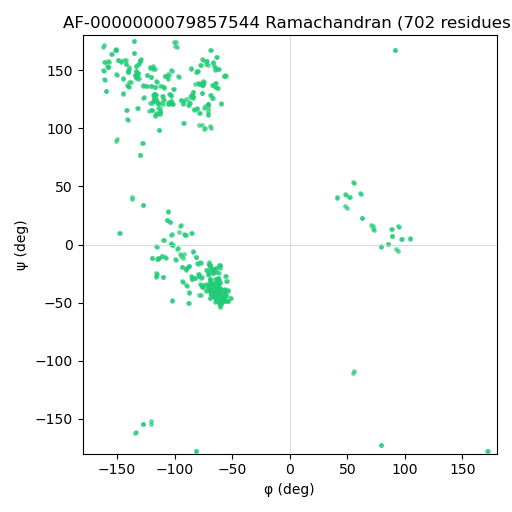 O . ARG A 1 195 ? -2.984 33.938 12.188 1 93.94 195 ARG A O 1
ATOM 1611 N N . LEU A 1 196 ? -2.404 35.062 14.047 1 92.62 196 LEU A N 1
ATOM 1612 C CA . LEU A 1 196 ? -1.902 36.25 13.328 1 92.62 196 LEU A CA 1
ATOM 1613 C C . LEU A 1 196 ? -0.7 35.875 12.469 1 92.62 196 LEU A C 1
ATOM 1615 O O . LEU A 1 196 ? -0.537 36.406 11.367 1 92.62 196 LEU A O 1
ATOM 1619 N N . LEU A 1 197 ? 0.107 35.031 12.992 1 93.31 197 LEU A N 1
ATOM 1620 C CA . LEU A 1 197 ? 1.26 34.562 12.234 1 93.31 197 LEU A CA 1
ATOM 1621 C C . LEU A 1 197 ? 0.817 33.812 10.984 1 93.31 197 LEU A C 1
ATOM 1623 O O . LEU A 1 197 ? 1.457 33.906 9.93 1 93.31 197 LEU A O 1
ATOM 1627 N N . HIS A 1 198 ? -0.232 33 11.078 1 92.56 198 HIS A N 1
ATOM 1628 C CA . HIS A 1 198 ? -0.779 32.312 9.922 1 92.56 198 HIS A CA 1
ATOM 1629 C C . HIS A 1 198 ? -1.211 33.281 8.844 1 92.56 198 HIS A C 1
ATOM 1631 O O . HIS A 1 198 ? -0.949 33.062 7.656 1 92.56 198 HIS A O 1
ATOM 1637 N N . GLU A 1 199 ? -1.819 34.312 9.25 1 91.56 199 GLU A N 1
ATOM 1638 C CA . GLU A 1 199 ? -2.26 35.344 8.312 1 91.56 199 GLU A CA 1
ATOM 1639 C C . GLU A 1 199 ? -1.069 36.031 7.645 1 91.56 199 GLU A C 1
ATOM 1641 O O . GLU A 1 199 ? -1.075 36.25 6.43 1 91.56 199 GLU A O 1
ATOM 1646 N N . LYS A 1 200 ? -0.171 36.344 8.414 1 90.88 200 LYS A N 1
ATOM 1647 C CA . LYS A 1 200 ? 1.023 37 7.898 1 90.88 200 LYS A CA 1
ATOM 1648 C C . LYS A 1 200 ? 1.774 36.094 6.926 1 90.88 200 LYS A C 1
ATOM 1650 O O . LYS A 1 200 ? 2.205 36.531 5.859 1 90.88 200 LYS A O 1
ATOM 1655 N N . CYS A 1 201 ? 1.944 34.875 7.301 1 89.25 201 CYS A N 1
ATOM 1656 C CA . CYS A 1 201 ? 2.662 33.875 6.516 1 89.25 201 CYS A CA 1
ATOM 1657 C C . CYS A 1 201 ? 2.002 33.656 5.156 1 89.25 201 CYS A C 1
ATOM 1659 O O . CYS A 1 201 ? 2.688 33.562 4.133 1 89.25 201 CYS A O 1
ATOM 1661 N N . SER A 1 202 ? 0.717 33.594 5.121 1 86.62 202 SER A N 1
ATOM 1662 C CA . SER A 1 202 ? -0.016 33.312 3.895 1 86.62 202 SER A CA 1
ATOM 1663 C C . SER A 1 202 ? -0.335 34.562 3.117 1 86.62 202 SER A C 1
ATOM 1665 O O . SER A 1 202 ? -0.686 34.5 1.938 1 86.62 202 SER A O 1
ATOM 1667 N N . GLY A 1 203 ? -0.28 35.688 3.82 1 84.25 203 GLY A N 1
ATOM 1668 C CA . GLY A 1 203 ? -0.642 36.969 3.217 1 84.25 203 GLY A CA 1
ATOM 1669 C C . GLY A 1 203 ? -2.141 37.188 3.135 1 84.25 203 GLY A C 1
ATOM 1670 O O . GLY A 1 203 ? -2.602 38.125 2.498 1 84.25 203 GLY A O 1
ATOM 1671 N N . ARG A 1 204 ? -2.883 36.188 3.566 1 81.38 204 ARG A N 1
ATOM 1672 C CA . ARG A 1 204 ? -4.34 36.281 3.561 1 81.38 204 ARG A CA 1
ATOM 1673 C C . ARG A 1 204 ? -4.938 35.469 4.703 1 81.38 204 ARG A C 1
ATOM 1675 O O . ARG A 1 204 ? -4.246 34.688 5.34 1 81.38 204 ARG A O 1
ATOM 1682 N N . GLN A 1 205 ? -6.164 35.906 4.973 1 73.94 205 GLN A N 1
ATOM 1683 C CA . GLN A 1 205 ? -6.891 35.062 5.918 1 73.94 205 GLN A CA 1
ATOM 1684 C C . GLN A 1 205 ? -7.273 33.75 5.285 1 73.94 205 GLN A C 1
ATOM 1686 O O . GLN A 1 205 ? -8.031 33.688 4.316 1 73.94 205 GLN A O 1
ATOM 1691 N N . THR A 1 206 ? -6.699 32.625 5.707 1 68.56 206 THR A N 1
ATOM 1692 C CA . THR A 1 206 ? -6.914 31.312 5.129 1 68.56 206 THR A CA 1
ATOM 1693 C C . THR A 1 206 ? -8.078 30.609 5.812 1 68.56 206 THR A C 1
ATOM 1695 O O . THR A 1 206 ? -8.734 29.75 5.211 1 68.56 206 THR A O 1
ATOM 1698 N N . ARG A 1 207 ? -8.281 30.812 7.125 1 73.81 207 ARG A N 1
ATOM 1699 C CA . ARG A 1 207 ? -9.336 30.188 7.922 1 73.81 207 ARG A CA 1
ATOM 1700 C C . ARG A 1 207 ? -10.047 31.234 8.797 1 73.81 207 ARG A C 1
ATOM 1702 O O . ARG A 1 207 ? -9.461 32.25 9.141 1 73.81 207 ARG A O 1
ATOM 1709 N N . GLY A 1 208 ? -11.266 30.938 9.102 1 77.06 208 GLY A N 1
ATOM 1710 C CA . GLY A 1 208 ? -12 31.844 9.977 1 77.06 208 GLY A CA 1
ATOM 1711 C C . GLY A 1 208 ? -11.539 31.781 11.422 1 77.06 208 GLY A C 1
ATOM 1712 O O . GLY A 1 208 ? -10.906 30.797 11.836 1 77.06 208 GLY A O 1
ATOM 1713 N N . LYS A 1 209 ? -11.75 32.781 12.102 1 83.25 209 LYS A N 1
ATOM 1714 C CA . LYS A 1 209 ? -11.367 32.875 13.5 1 83.25 209 LYS A CA 1
ATOM 1715 C C . LYS A 1 209 ? -11.953 31.734 14.312 1 83.25 209 LYS A C 1
ATOM 1717 O O . LYS A 1 209 ? -11.328 31.25 15.266 1 83.25 209 LYS A O 1
ATOM 1722 N N . MET A 1 210 ? -13.039 31.281 13.961 1 81.56 210 MET A N 1
ATOM 1723 C CA . MET A 1 210 ? -13.711 30.203 14.68 1 81.56 210 MET A CA 1
ATOM 1724 C C . MET A 1 210 ? -12.875 28.938 14.648 1 81.56 210 MET A C 1
ATOM 1726 O O . MET A 1 210 ? -12.836 28.188 15.633 1 81.56 210 MET A O 1
ATOM 1730 N N . SER A 1 211 ? -12.25 28.688 13.562 1 84.06 211 SER A N 1
ATOM 1731 C CA . SER A 1 211 ? -11.391 27.516 13.461 1 84.06 211 SER A CA 1
ATOM 1732 C C . SER A 1 211 ? -10.25 27.578 14.469 1 84.06 211 SER A C 1
ATOM 1734 O O . SER A 1 211 ? -9.922 26.578 15.109 1 84.06 211 SER A O 1
ATOM 1736 N N . PHE A 1 212 ? -9.742 28.734 14.664 1 89.56 212 PHE A N 1
ATOM 1737 C CA . PHE A 1 212 ? -8.633 28.906 15.594 1 89.56 212 PHE A CA 1
ATOM 1738 C C . PHE A 1 212 ? -9.117 28.844 17.031 1 89.56 212 PHE A C 1
ATOM 1740 O O . PHE A 1 212 ? -8.422 28.312 17.906 1 89.56 212 PHE A O 1
ATOM 1747 N N . ASP A 1 213 ? -10.281 29.344 17.203 1 90.19 213 ASP A N 1
ATOM 1748 C CA . ASP A 1 213 ? -10.859 29.25 18.547 1 90.19 213 ASP A CA 1
ATOM 1749 C C . ASP A 1 213 ? -11.07 27.781 18.953 1 90.19 213 ASP A C 1
ATOM 1751 O O . ASP A 1 213 ? -10.828 27.406 20.094 1 90.19 213 ASP A O 1
ATOM 1755 N N . ARG A 1 214 ? -11.445 27.031 18.047 1 88.31 214 ARG A N 1
ATOM 1756 C CA . ARG A 1 214 ? -11.633 25.609 18.312 1 88.31 214 ARG A CA 1
ATOM 1757 C C . ARG A 1 214 ? -10.289 24.922 18.578 1 88.31 214 ARG A C 1
ATOM 1759 O O . ARG A 1 214 ? -10.203 24.016 19.406 1 88.31 214 ARG A O 1
ATOM 1766 N N . GLN A 1 215 ? -9.344 25.344 17.859 1 92.5 215 GLN A N 1
ATOM 1767 C CA . GLN A 1 215 ? -8.008 24.812 18.109 1 92.5 215 GLN A CA 1
ATOM 1768 C C . GLN A 1 215 ? -7.551 25.125 19.531 1 92.5 215 GLN A C 1
ATOM 1770 O O . GLN A 1 215 ? -6.934 24.281 20.188 1 92.5 215 GLN A O 1
ATOM 1775 N N . TYR A 1 216 ? -7.902 26.312 19.906 1 94.81 216 TYR A N 1
ATOM 1776 C CA . TYR A 1 216 ? -7.539 26.688 21.266 1 94.81 216 TYR A CA 1
ATOM 1777 C C . TYR A 1 216 ? -8.266 25.812 22.281 1 94.81 216 TYR A C 1
ATOM 1779 O O . TYR A 1 216 ? -7.691 25.422 23.297 1 94.81 216 TYR A O 1
ATOM 1787 N N . GLU A 1 217 ? -9.453 25.484 22 1 92.38 217 GLU A N 1
ATOM 1788 C CA . GLU A 1 217 ? -10.219 24.609 22.875 1 92.38 217 GLU A CA 1
ATOM 1789 C C . GLU A 1 217 ? -9.578 23.219 22.953 1 92.38 217 GLU A C 1
ATOM 1791 O O . GLU A 1 217 ? -9.523 22.625 24.031 1 92.38 217 GLU A O 1
ATOM 1796 N N . LEU A 1 218 ? -9.141 22.734 21.859 1 92.38 218 LEU A N 1
ATOM 1797 C CA . LEU A 1 218 ? -8.469 21.438 21.828 1 92.38 218 LEU A CA 1
ATOM 1798 C C . LEU A 1 218 ? -7.207 21.469 22.688 1 92.38 218 LEU A C 1
ATOM 1800 O O . LEU A 1 218 ? -6.887 20.469 23.344 1 92.38 218 LEU A O 1
ATOM 1804 N N . LEU A 1 219 ? -6.57 22.547 22.562 1 95.81 219 LEU A N 1
ATOM 1805 C CA . LEU A 1 219 ? -5.367 22.719 23.375 1 95.81 219 LEU A CA 1
ATOM 1806 C C . LEU A 1 219 ? -5.703 22.75 24.859 1 95.81 219 LEU A C 1
ATOM 1808 O O . LEU A 1 219 ? -5.066 22.047 25.656 1 95.81 219 LEU A O 1
ATOM 1812 N N . LYS A 1 220 ? -6.707 23.422 25.203 1 95.12 220 LYS A N 1
ATOM 1813 C CA . LYS A 1 220 ? -7.145 23.516 26.594 1 95.12 220 LYS A CA 1
ATOM 1814 C C . LYS A 1 220 ? -7.551 22.141 27.125 1 95.12 220 LYS A C 1
ATOM 1816 O O . LYS A 1 220 ? -7.34 21.844 28.297 1 95.12 220 LYS A O 1
ATOM 1821 N N . ASP A 1 221 ? -8.062 21.359 26.25 1 92.62 221 ASP A N 1
ATOM 1822 C CA . ASP A 1 221 ? -8.578 20.062 26.641 1 92.62 221 ASP A CA 1
ATOM 1823 C C . ASP A 1 221 ? -7.465 19.016 26.703 1 92.62 221 ASP A C 1
ATOM 1825 O O . ASP A 1 221 ? -7.695 17.875 27.094 1 92.62 221 ASP A O 1
ATOM 1829 N N . GLY A 1 222 ? -6.328 19.391 26.312 1 94 222 GLY A N 1
ATOM 1830 C CA . GLY A 1 222 ? -5.184 18.516 26.438 1 94 222 GLY A CA 1
ATOM 1831 C C . GLY A 1 222 ? -4.91 17.688 25.188 1 94 222 GLY A C 1
ATOM 1832 O O . GLY A 1 222 ? -4.125 16.734 25.234 1 94 222 GLY A O 1
ATOM 1833 N N . PHE A 1 223 ? -5.531 18.109 24.031 1 93.81 223 PHE A N 1
ATOM 1834 C CA . PHE A 1 223 ? -5.41 17.297 22.828 1 93.81 223 PHE A CA 1
ATOM 1835 C C . PHE A 1 223 ? -4.52 17.984 21.812 1 93.81 223 PHE A C 1
ATOM 1837 O O . PHE A 1 223 ? -4.359 17.484 20.688 1 93.81 223 PHE A O 1
ATOM 1844 N N . ALA A 1 224 ? -3.975 19.094 22.203 1 96.69 224 ALA A N 1
ATOM 1845 C CA . ALA A 1 224 ? -3.107 19.797 21.266 1 96.69 224 ALA A CA 1
ATOM 1846 C C . ALA A 1 224 ? -1.978 20.516 22 1 96.69 224 ALA A C 1
ATOM 1848 O O . ALA A 1 224 ? -2.055 20.734 23.203 1 96.69 224 ALA A O 1
ATOM 1849 N N . THR A 1 225 ? -0.947 20.781 21.328 1 98.12 225 THR A N 1
ATOM 1850 C CA . THR A 1 225 ? 0.225 21.5 21.812 1 98.12 225 THR A CA 1
ATOM 1851 C C . THR A 1 225 ? 0.769 22.438 20.734 1 98.12 225 THR A C 1
ATOM 1853 O O . THR A 1 225 ? 0.831 22.062 19.562 1 98.12 225 THR A O 1
ATOM 1856 N N . ILE A 1 226 ? 1.115 23.609 21.141 1 98.56 226 ILE A N 1
ATOM 1857 C CA . ILE A 1 226 ? 1.855 24.516 20.266 1 98.56 226 ILE A CA 1
ATOM 1858 C C . ILE A 1 226 ? 3.326 24.547 20.672 1 98.56 226 ILE A C 1
ATOM 1860 O O . ILE A 1 226 ? 3.645 24.688 21.859 1 98.56 226 ILE A O 1
ATOM 1864 N N . ILE A 1 227 ? 4.152 24.344 19.766 1 98.62 227 ILE A N 1
ATOM 1865 C CA . ILE A 1 227 ? 5.586 24.516 19.953 1 98.62 227 ILE A CA 1
ATOM 1866 C C . ILE A 1 227 ? 6.094 25.641 19.047 1 98.62 227 ILE A C 1
ATOM 1868 O O . ILE A 1 227 ? 5.898 25.594 17.828 1 98.62 227 ILE A O 1
ATOM 1872 N N . ALA A 1 228 ? 6.742 26.609 19.688 1 98.25 228 ALA A N 1
ATOM 1873 C CA . ALA A 1 228 ? 7.086 27.844 18.984 1 98.25 228 ALA A CA 1
ATOM 1874 C C . ALA A 1 228 ? 8.562 28.172 19.172 1 98.25 228 ALA A C 1
ATOM 1876 O O . ALA A 1 228 ? 9.227 27.641 20.062 1 98.25 228 ALA A O 1
ATOM 1877 N N . LEU A 1 229 ? 9.016 28.984 18.266 1 97.38 229 LEU A N 1
ATOM 1878 C CA . LEU A 1 229 ? 10.375 29.5 18.312 1 97.38 229 LEU A CA 1
ATOM 1879 C C . LEU A 1 229 ? 10.367 31.016 18.438 1 97.38 229 LEU A C 1
ATOM 1881 O O . LEU A 1 229 ? 9.703 31.703 17.656 1 97.38 229 LEU A O 1
ATOM 1885 N N . LYS A 1 230 ? 11.078 31.516 19.375 1 96.44 230 LYS A N 1
ATOM 1886 C CA . LYS A 1 230 ? 11.312 32.938 19.516 1 96.44 230 LYS A CA 1
ATOM 1887 C C . LYS A 1 230 ? 12.727 33.312 19.094 1 96.44 230 LYS A C 1
ATOM 1889 O O . LYS A 1 230 ? 13.664 32.531 19.297 1 96.44 230 LYS A O 1
ATOM 1894 N N . PHE A 1 231 ? 12.812 34.406 18.5 1 95.75 231 PHE A N 1
ATOM 1895 C CA . PHE A 1 231 ? 14.086 35.062 18.234 1 95.75 231 PHE A CA 1
ATOM 1896 C C . PHE A 1 231 ? 14.125 36.438 18.875 1 95.75 231 PHE A C 1
ATOM 1898 O O . PHE A 1 231 ? 13.32 37.312 18.516 1 95.75 231 PHE A O 1
ATOM 1905 N N . LYS A 1 232 ? 15.031 36.656 19.859 1 94.88 232 LYS A N 1
ATOM 1906 C CA . LYS A 1 232 ? 15.164 37.906 20.609 1 94.88 232 LYS A CA 1
ATOM 1907 C C . LYS A 1 232 ? 13.82 38.344 21.172 1 94.88 232 LYS A C 1
ATOM 1909 O O . LYS A 1 232 ? 13.406 39.5 21 1 94.88 232 LYS A O 1
ATOM 1914 N N . GLY A 1 233 ? 13.109 37.375 21.641 1 94.44 233 GLY A N 1
ATOM 1915 C CA . GLY A 1 233 ? 11.898 37.656 22.406 1 94.44 233 GLY A CA 1
ATOM 1916 C C . GLY A 1 233 ? 10.648 37.656 21.547 1 94.44 233 GLY A C 1
ATOM 1917 O O . GLY A 1 233 ? 9.531 37.719 22.062 1 94.44 233 GLY A O 1
ATOM 1918 N N . LYS A 1 234 ? 10.82 37.531 20.266 1 94.12 234 LYS A N 1
ATOM 1919 C CA . LYS A 1 234 ? 9.672 37.594 19.359 1 94.12 234 LYS A CA 1
ATOM 1920 C C . LYS A 1 234 ? 9.398 36.219 18.734 1 94.12 234 LYS A C 1
ATOM 1922 O O . LYS A 1 234 ? 10.328 35.5 18.344 1 94.12 234 LYS A O 1
ATOM 1927 N N . PHE A 1 235 ? 8.062 35.875 18.703 1 96.19 235 PHE A N 1
ATOM 1928 C CA . PHE A 1 235 ? 7.699 34.625 18.031 1 96.19 235 PHE A CA 1
ATOM 1929 C C . PHE A 1 235 ? 7.957 34.719 16.531 1 96.19 235 PHE A C 1
ATOM 1931 O O . PHE A 1 235 ? 7.426 35.625 15.859 1 96.19 235 PHE A O 1
ATOM 1938 N N . ILE A 1 236 ? 8.727 33.75 16 1 95.5 236 ILE A N 1
ATOM 1939 C CA . ILE A 1 236 ? 9.031 33.844 14.578 1 95.5 236 ILE A CA 1
ATOM 1940 C C . ILE A 1 236 ? 8.484 32.594 13.875 1 95.5 236 ILE A C 1
ATOM 1942 O O . ILE A 1 236 ? 8.453 32.531 12.641 1 95.5 236 ILE A O 1
ATOM 1946 N N . GLY A 1 237 ? 8.086 31.609 14.586 1 96.5 237 GLY A N 1
ATOM 1947 C CA . GLY A 1 237 ? 7.473 30.406 14.047 1 96.5 237 GLY A CA 1
ATOM 1948 C C . GLY A 1 237 ? 6.684 29.625 15.086 1 96.5 237 GLY A C 1
ATOM 1949 O O . GLY A 1 237 ? 7.086 29.547 16.25 1 96.5 237 GLY A O 1
ATOM 1950 N N . MET A 1 238 ? 5.59 29.078 14.719 1 97.75 238 MET A N 1
ATOM 1951 C CA . MET A 1 238 ? 4.742 28.266 15.586 1 97.75 238 MET A CA 1
ATOM 1952 C C . MET A 1 238 ? 4.188 27.062 14.836 1 97.75 238 MET A C 1
ATOM 1954 O O . MET A 1 238 ? 3.816 27.172 13.664 1 97.75 238 MET A O 1
ATOM 1958 N N . CYS A 1 239 ? 4.215 25.922 15.445 1 97.94 239 CYS A N 1
ATOM 1959 C CA . CYS A 1 239 ? 3.594 24.719 14.914 1 97.94 239 CYS A CA 1
ATOM 1960 C C . CYS A 1 239 ? 2.533 24.188 15.875 1 97.94 239 CYS A C 1
ATOM 1962 O O . CYS A 1 239 ? 2.719 24.203 17.094 1 97.94 239 CYS A O 1
ATOM 1964 N N . TYR A 1 240 ? 1.445 23.812 15.297 1 97.06 240 TYR A N 1
ATOM 1965 C CA . TYR A 1 240 ? 0.323 23.25 16.031 1 97.06 240 TYR A CA 1
ATOM 1966 C C . TYR A 1 240 ? 0.27 21.734 15.859 1 97.06 240 TYR A C 1
ATOM 1968 O O . TYR A 1 240 ? 0.22 21.234 14.734 1 97.06 240 TYR A O 1
ATOM 1976 N N . PHE A 1 241 ? 0.288 21.016 16.984 1 97.5 241 PHE A N 1
ATOM 1977 C CA . PHE A 1 241 ? 0.244 19.547 17 1 97.5 241 PHE A CA 1
ATOM 1978 C C . PHE A 1 241 ? -1.011 19.062 17.703 1 97.5 241 PHE A C 1
ATOM 1980 O O . PHE A 1 241 ? -1.366 19.547 18.781 1 97.5 241 PHE A O 1
ATOM 1987 N N . MET A 1 242 ? -1.59 18.125 17.109 1 95.25 242 MET A N 1
ATOM 1988 C CA . MET A 1 242 ? -2.691 17.422 17.766 1 95.25 242 MET A CA 1
ATOM 1989 C C . MET A 1 242 ? -2.271 16.016 18.172 1 95.25 242 MET A C 1
ATOM 1991 O O . MET A 1 242 ? -1.491 15.367 17.484 1 95.25 242 MET A O 1
ATOM 1995 N N . HIS A 1 243 ? -2.797 15.617 19.266 1 94 243 HIS A N 1
ATOM 1996 C CA . HIS A 1 243 ? -2.334 14.32 19.75 1 94 243 HIS A CA 1
ATOM 1997 C C . HIS A 1 243 ? -3.416 13.609 20.547 1 94 243 HIS A C 1
ATOM 1999 O O . HIS A 1 243 ? -4.238 14.258 21.203 1 94 243 HIS A O 1
ATOM 2005 N N . HIS A 1 244 ? -3.4 12.359 20.422 1 89 244 HIS A N 1
ATOM 2006 C CA . HIS A 1 244 ? -4.301 11.469 21.141 1 89 244 HIS A CA 1
ATOM 2007 C C . HIS A 1 244 ? -3.744 10.047 21.188 1 89 244 HIS A C 1
ATOM 2009 O O . HIS A 1 244 ? -3.256 9.539 20.172 1 89 244 HIS A O 1
ATOM 2015 N N . PHE A 1 245 ? -3.762 9.461 22.375 1 84.88 245 PHE A N 1
ATOM 2016 C CA . PHE A 1 245 ? -3.24 8.117 22.609 1 84.88 245 PHE A CA 1
ATOM 2017 C C . PHE A 1 245 ? -1.788 8.016 22.156 1 84.88 245 PHE A C 1
ATOM 2019 O O . PHE A 1 245 ? -0.911 8.68 22.703 1 84.88 245 PHE A O 1
ATOM 2026 N N . ASP A 1 246 ? -1.575 7.27 21.031 1 86.75 246 ASP A N 1
ATOM 2027 C CA . ASP A 1 246 ? -0.195 6.961 20.672 1 86.75 246 ASP A CA 1
ATOM 2028 C C . ASP A 1 246 ? 0.282 7.832 19.516 1 86.75 246 ASP A C 1
ATOM 2030 O O . ASP A 1 246 ? 1.447 7.766 19.125 1 86.75 246 ASP A O 1
ATOM 2034 N N . SER A 1 247 ? -0.586 8.797 19.188 1 90.5 247 SER A N 1
ATOM 2035 C CA . SER A 1 247 ? -0.257 9.438 17.922 1 90.5 247 SER A CA 1
ATOM 2036 C C . SER A 1 247 ? -0.286 10.961 18.062 1 90.5 247 SER A C 1
ATOM 2038 O O . SER A 1 247 ? -1.075 11.508 18.828 1 90.5 247 SER A O 1
ATOM 2040 N N . VAL A 1 248 ? 0.578 11.57 17.297 1 94.88 248 VAL A N 1
ATOM 2041 C CA . VAL A 1 248 ? 0.668 13.023 17.156 1 94.88 248 VAL A CA 1
ATOM 2042 C C . VAL A 1 248 ? 0.535 13.406 15.68 1 94.88 248 VAL A C 1
ATOM 2044 O O . VAL A 1 248 ? 1.094 12.742 14.805 1 94.88 248 VAL A O 1
ATOM 2047 N N . VAL A 1 249 ? -0.223 14.406 15.406 1 94.31 249 VAL A N 1
ATOM 2048 C CA . VAL A 1 249 ? -0.355 14.93 14.055 1 94.31 249 VAL A CA 1
ATOM 2049 C C . VAL A 1 249 ? 0.242 16.328 13.977 1 94.31 249 VAL A C 1
ATOM 2051 O O . VAL A 1 249 ? -0.185 17.234 14.695 1 94.31 249 VAL A O 1
ATOM 2054 N N . TYR A 1 250 ? 1.251 16.438 13.164 1 96.38 250 TYR A N 1
ATOM 2055 C CA . TYR A 1 250 ? 1.692 17.781 12.781 1 96.38 250 TYR A CA 1
ATOM 2056 C C . TYR A 1 250 ? 0.653 18.469 11.906 1 96.38 250 TYR A C 1
ATOM 2058 O O . TYR A 1 250 ? 0.654 18.297 10.688 1 96.38 250 TYR A O 1
ATOM 2066 N N . PHE A 1 251 ? -0.098 19.312 12.5 1 93.69 251 PHE A N 1
ATOM 2067 C CA . PHE A 1 251 ? -1.327 19.797 11.883 1 93.69 251 PHE A CA 1
ATOM 2068 C C . PHE A 1 251 ? -1.052 21.016 11.008 1 93.69 251 PHE A C 1
ATOM 2070 O O . PHE A 1 251 ? -1.516 21.078 9.867 1 93.69 251 PHE A O 1
ATOM 2077 N N . SER A 1 252 ? -0.361 21.984 11.555 1 92.88 252 SER A N 1
ATOM 2078 C CA . SER A 1 252 ? -0.073 23.172 10.781 1 92.88 252 SER A CA 1
ATOM 2079 C C . SER A 1 252 ? 1.092 23.953 11.375 1 92.88 252 SER A C 1
ATOM 2081 O O . SER A 1 252 ? 1.44 23.766 12.547 1 92.88 252 SER A O 1
ATOM 2083 N N . GLY A 1 253 ? 1.717 24.75 10.516 1 93.44 253 GLY A N 1
ATOM 2084 C CA . GLY A 1 253 ? 2.785 25.656 10.922 1 93.44 253 GLY A CA 1
ATOM 2085 C C . GLY A 1 253 ? 2.719 27 10.234 1 93.44 253 GLY A C 1
ATOM 2086 O O . GLY A 1 253 ? 2.162 27.125 9.141 1 93.44 253 GLY A O 1
ATOM 2087 N N . ALA A 1 254 ? 3.154 27.969 10.953 1 93.62 254 ALA A N 1
ATOM 2088 C CA . ALA A 1 254 ? 3.264 29.312 10.406 1 93.62 254 ALA A CA 1
ATOM 2089 C C . ALA A 1 254 ? 4.562 29.984 10.844 1 93.62 254 ALA A C 1
ATOM 2091 O O . ALA A 1 254 ? 5.02 29.781 11.977 1 93.62 254 ALA A O 1
ATOM 2092 N N . ASP A 1 255 ? 5.133 30.672 9.906 1 93.69 255 ASP A N 1
ATOM 2093 C CA . ASP A 1 255 ? 6.355 31.391 10.234 1 93.69 255 ASP A CA 1
ATOM 2094 C C . ASP A 1 255 ? 6.27 32.844 9.781 1 93.69 255 ASP A C 1
ATOM 2096 O O . ASP A 1 255 ? 5.398 33.219 8.984 1 93.69 255 ASP A O 1
ATOM 2100 N N . ASP A 1 256 ? 7.016 33.688 10.32 1 92.38 256 ASP A N 1
ATOM 2101 C CA . ASP A 1 256 ? 7.121 35.094 9.938 1 92.38 256 ASP A CA 1
ATOM 2102 C C . ASP A 1 256 ? 7.984 35.281 8.688 1 92.38 256 ASP A C 1
ATOM 2104 O O . ASP A 1 256 ? 9.203 35.094 8.742 1 92.38 256 ASP A O 1
ATOM 2108 N N . PRO A 1 257 ? 7.402 35.688 7.625 1 88.56 257 PRO A N 1
ATOM 2109 C CA . PRO A 1 257 ? 8.156 35.781 6.371 1 88.56 257 PRO A CA 1
ATOM 2110 C C . PRO A 1 257 ? 9.281 36.812 6.434 1 88.56 257 PRO A C 1
ATOM 2112 O O . PRO A 1 257 ? 10.219 36.75 5.637 1 88.56 257 PRO A O 1
ATOM 2115 N N . ASP A 1 258 ? 9.219 37.719 7.324 1 86.12 258 ASP A N 1
ATOM 2116 C CA . ASP A 1 258 ? 10.25 38.75 7.457 1 86.12 258 ASP A CA 1
ATOM 2117 C C . ASP A 1 258 ? 11.586 38.125 7.879 1 86.12 258 ASP A C 1
ATOM 2119 O O . ASP A 1 258 ? 12.641 38.75 7.699 1 86.12 258 ASP A O 1
ATOM 2123 N N . TYR A 1 259 ? 11.531 37.031 8.461 1 85.25 259 TYR A N 1
ATOM 2124 C CA . TYR A 1 259 ? 12.742 36.406 8.953 1 85.25 259 TYR A CA 1
ATOM 2125 C C . TYR A 1 259 ? 13.25 35.344 7.965 1 85.25 259 TYR A C 1
ATOM 2127 O O . TYR A 1 259 ? 14.25 34.688 8.211 1 85.25 259 TYR A O 1
ATOM 2135 N N . ASN A 1 260 ? 12.523 35.125 6.93 1 66.88 260 ASN A N 1
ATOM 2136 C CA . ASN A 1 260 ? 12.945 34.219 5.879 1 66.88 260 ASN A CA 1
ATOM 2137 C C . ASN A 1 260 ? 14.211 34.688 5.176 1 66.88 260 ASN A C 1
ATOM 2139 O O . ASN A 1 260 ? 15.086 33.906 4.848 1 66.88 260 ASN A O 1
ATOM 2143 N N . ASP A 1 261 ? 14.156 35.969 5 1 57.75 261 ASP A N 1
ATOM 2144 C CA . ASP A 1 261 ? 15.281 36.625 4.332 1 57.75 261 ASP A CA 1
ATOM 2145 C C . ASP A 1 261 ? 16.578 36.438 5.129 1 57.75 261 ASP A C 1
ATOM 2147 O O . ASP A 1 261 ? 17.672 36.5 4.57 1 57.75 261 ASP A O 1
ATOM 2151 N N . LYS A 1 262 ? 16.344 36.094 6.293 1 60.66 262 LYS A N 1
ATOM 2152 C CA . LYS A 1 262 ? 17.5 35.938 7.164 1 60.66 262 LYS A CA 1
ATOM 2153 C C . LYS A 1 262 ? 17.938 34.469 7.223 1 60.66 262 LYS A C 1
ATOM 2155 O O . LYS A 1 262 ? 18.812 34.125 8.008 1 60.66 262 LYS A O 1
ATOM 2160 N N . LYS A 1 263 ? 17.359 33.781 6.367 1 65.62 263 LYS A N 1
ATOM 2161 C CA . LYS A 1 263 ? 17.688 32.375 6.18 1 65.62 263 LYS A CA 1
ATOM 2162 C C . LYS A 1 263 ? 17.688 31.609 7.512 1 65.62 263 LYS A C 1
ATOM 2164 O O . LYS A 1 263 ? 18.578 30.797 7.762 1 65.62 263 LYS A O 1
ATOM 2169 N N . LEU A 1 264 ? 16.781 32.156 8.367 1 73.75 264 LEU A N 1
ATOM 2170 C CA . LEU A 1 264 ? 16.75 31.5 9.664 1 73.75 264 LEU A CA 1
ATOM 2171 C C . LEU A 1 264 ? 16.031 30.141 9.562 1 73.75 264 LEU A C 1
ATOM 2173 O O . LEU A 1 264 ? 15.039 30.016 8.852 1 73.75 264 LEU A O 1
ATOM 2177 N N . THR A 1 265 ? 16.656 29.25 10.219 1 84.06 265 THR A N 1
ATOM 2178 C CA . THR A 1 265 ? 16.109 27.906 10.344 1 84.06 265 THR A CA 1
ATOM 2179 C C . THR A 1 265 ? 14.961 27.891 11.359 1 84.06 265 THR A C 1
ATOM 2181 O O . THR A 1 265 ? 15.188 28.047 12.562 1 84.06 265 THR A O 1
ATOM 2184 N N . ILE A 1 266 ? 13.719 27.859 10.898 1 93.75 266 ILE A N 1
ATOM 2185 C CA . ILE A 1 266 ? 12.609 28.047 11.828 1 93.75 266 ILE A CA 1
ATOM 2186 C C . ILE A 1 266 ? 11.969 26.703 12.156 1 93.75 266 ILE A C 1
ATOM 2188 O O . ILE A 1 266 ? 11.875 26.328 13.328 1 93.75 266 ILE A O 1
ATOM 2192 N N . TYR A 1 267 ? 11.68 25.906 11.172 1 96 267 TYR A N 1
ATOM 2193 C CA . TYR A 1 267 ? 10.867 24.719 11.383 1 96 267 TYR A CA 1
ATOM 2194 C C . TYR A 1 267 ? 11.711 23.562 11.914 1 96 267 TYR A C 1
ATOM 2196 O O . TYR A 1 267 ? 11.227 22.734 12.672 1 96 267 TYR A O 1
ATOM 2204 N N . HIS A 1 268 ? 12.992 23.547 11.57 1 97.06 268 HIS A N 1
ATOM 2205 C CA . HIS A 1 268 ? 13.859 22.438 11.961 1 97.06 268 HIS A CA 1
ATOM 2206 C C . HIS A 1 268 ? 13.922 22.312 13.477 1 97.06 268 HIS A C 1
ATOM 2208 O O . HIS A 1 268 ? 13.594 21.25 14.023 1 97.06 268 HIS A O 1
ATOM 2214 N N . PRO A 1 269 ? 14.25 23.359 14.156 1 9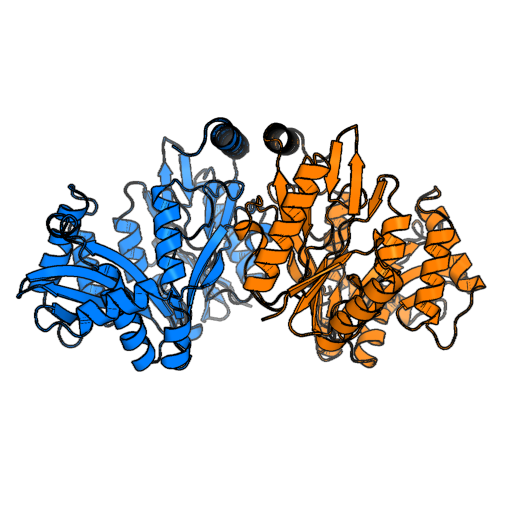7.44 269 PRO A N 1
ATOM 2215 C CA . PRO A 1 269 ? 14.336 23.234 15.617 1 97.44 269 PRO A CA 1
ATOM 2216 C C . PRO A 1 269 ? 12.977 23 16.266 1 97.44 269 PRO A C 1
ATOM 2218 O O . PRO A 1 269 ? 12.891 22.312 17.297 1 97.44 269 PRO A O 1
ATOM 2221 N N . ILE A 1 270 ? 11.914 23.562 15.734 1 98.19 270 ILE A N 1
ATOM 2222 C CA . ILE A 1 270 ? 10.578 23.359 16.281 1 98.19 270 ILE A CA 1
ATOM 2223 C C . ILE A 1 270 ? 10.195 21.875 16.188 1 98.19 270 ILE A C 1
ATOM 2225 O O . ILE A 1 270 ? 9.766 21.281 17.172 1 98.19 270 ILE A O 1
ATOM 2229 N N . LEU A 1 271 ? 10.391 21.297 15.023 1 98.31 271 LEU A N 1
ATOM 2230 C CA . LEU A 1 271 ? 9.969 19.922 14.781 1 98.31 271 LEU A CA 1
ATOM 2231 C C . LEU A 1 271 ? 10.836 18.938 15.57 1 98.31 271 LEU A C 1
ATOM 2233 O O . LEU A 1 271 ? 10.344 17.906 16.031 1 98.31 271 LEU A O 1
ATOM 2237 N N . TRP A 1 272 ? 12.086 19.281 15.711 1 98.38 272 TRP A N 1
ATOM 2238 C CA . TRP A 1 272 ? 12.922 18.438 16.547 1 98.38 272 TRP A CA 1
ATOM 2239 C C . TRP A 1 272 ? 12.484 18.516 18.016 1 98.38 272 TRP A C 1
ATOM 2241 O O . TRP A 1 272 ? 12.414 17.5 18.703 1 98.38 272 TRP A O 1
ATOM 2251 N N . SER A 1 273 ? 12.203 19.703 18.469 1 98.5 273 SER A N 1
ATOM 2252 C CA . SER A 1 273 ? 11.703 19.875 19.828 1 98.5 273 SER A CA 1
ATOM 2253 C C . SER A 1 273 ? 10.391 19.125 20.047 1 98.5 273 SER A C 1
ATOM 2255 O O . SER A 1 273 ? 10.164 18.562 21.109 1 98.5 273 SER A O 1
ATOM 2257 N N . ALA A 1 274 ? 9.555 19.156 19 1 98.69 274 ALA A N 1
ATOM 2258 C CA . ALA A 1 274 ? 8.312 18.375 19.062 1 98.69 274 ALA A CA 1
ATOM 2259 C C . ALA A 1 274 ? 8.602 16.891 19.188 1 98.69 274 ALA A C 1
ATOM 2261 O O . ALA A 1 274 ? 7.988 16.203 20.016 1 98.69 274 ALA A O 1
ATOM 2262 N N . ASN A 1 275 ? 9.492 16.422 18.359 1 98.38 275 ASN A N 1
ATOM 2263 C CA . ASN A 1 275 ? 9.922 15.039 18.406 1 98.38 275 ASN A CA 1
ATOM 2264 C C . ASN A 1 275 ? 10.352 14.633 19.812 1 98.38 275 ASN A C 1
ATOM 2266 O O . ASN A 1 275 ? 9.875 13.633 20.344 1 98.38 275 ASN A O 1
ATOM 2270 N N . GLU A 1 276 ? 11.141 15.461 20.438 1 98.19 276 GLU A N 1
ATOM 2271 C CA . GLU A 1 276 ? 11.625 15.188 21.781 1 98.19 276 GLU A CA 1
ATOM 2272 C C . GLU A 1 276 ? 10.5 15.281 22.812 1 98.19 276 GLU A C 1
ATOM 2274 O O . GLU A 1 276 ? 10.367 14.414 23.672 1 98.19 276 GLU A O 1
ATOM 2279 N N . TYR A 1 277 ? 9.766 16.281 22.688 1 98.44 277 TYR A N 1
ATOM 2280 C CA . TYR A 1 277 ? 8.688 16.562 23.625 1 98.44 277 TYR A CA 1
ATOM 2281 C C . TYR A 1 277 ? 7.676 15.422 23.656 1 98.44 277 TYR A C 1
ATOM 2283 O O . TYR A 1 277 ? 7.359 14.891 24.719 1 98.44 277 TYR A O 1
ATOM 2291 N N . PHE A 1 278 ? 7.25 14.984 22.531 1 98.25 278 PHE A N 1
ATOM 2292 C CA . PHE A 1 278 ? 6.191 13.984 22.469 1 98.25 278 PHE A CA 1
ATOM 2293 C C . PHE A 1 278 ? 6.742 12.594 22.766 1 98.25 278 PHE A C 1
ATOM 2295 O O . PHE A 1 278 ? 6.043 11.766 23.344 1 98.25 278 PHE A O 1
ATOM 2302 N N . SER A 1 279 ? 7.934 12.367 22.359 1 98.25 279 SER A N 1
ATOM 2303 C CA . SER A 1 279 ? 8.562 11.109 22.75 1 98.25 279 SER A CA 1
ATOM 2304 C C . SER A 1 279 ? 8.633 10.977 24.266 1 98.25 279 SER A C 1
ATOM 2306 O O . SER A 1 279 ? 8.305 9.93 24.812 1 98.25 279 SER A O 1
ATOM 2308 N N . LYS A 1 280 ? 9.039 12.023 24.938 1 97.62 280 LYS A N 1
ATOM 2309 C CA . LYS A 1 280 ? 9.141 12.023 26.406 1 97.62 280 LYS A CA 1
ATOM 2310 C C . LYS A 1 280 ? 7.789 11.766 27.047 1 97.62 280 LYS A C 1
ATOM 2312 O O . LYS A 1 280 ? 7.711 11.156 28.125 1 97.62 280 LYS A O 1
ATOM 2317 N N . LEU A 1 281 ? 6.785 12.227 26.391 1 97.06 281 LEU A N 1
ATOM 2318 C CA . LEU A 1 281 ? 5.441 12.055 26.922 1 97.06 281 LEU A CA 1
ATOM 2319 C C . LEU A 1 281 ? 4.902 10.664 26.609 1 97.06 281 LEU A C 1
ATOM 2321 O O . LEU A 1 281 ? 3.809 10.305 27.047 1 97.06 281 LEU A O 1
ATOM 2325 N N . GLY A 1 282 ? 5.57 9.906 25.75 1 96.44 282 GLY A N 1
ATOM 2326 C CA . GLY A 1 282 ? 5.223 8.5 25.562 1 96.44 282 GLY A CA 1
ATOM 2327 C C . GLY A 1 282 ? 4.473 8.25 24.266 1 96.44 282 GLY A C 1
ATOM 2328 O O . GLY A 1 282 ? 4.012 7.133 24.016 1 96.44 282 GLY A O 1
ATOM 2329 N N . TYR A 1 283 ? 4.328 9.258 23.469 1 95.25 283 TYR A N 1
ATOM 2330 C CA . TYR A 1 283 ? 3.721 9.031 22.172 1 95.25 283 TYR A CA 1
ATOM 2331 C C . TYR A 1 283 ? 4.609 8.156 21.297 1 95.25 283 TYR A C 1
ATOM 2333 O O . TYR A 1 283 ? 5.828 8.109 21.484 1 95.25 283 TYR A O 1
ATOM 2341 N N . LYS A 1 284 ? 3.992 7.484 20.312 1 94.12 284 LYS A N 1
ATOM 2342 C CA . LYS A 1 284 ? 4.742 6.473 19.562 1 94.12 284 LYS A CA 1
ATOM 2343 C C . LYS A 1 284 ? 5.004 6.93 18.125 1 94.12 284 LYS A C 1
ATOM 2345 O O . LYS A 1 284 ? 5.992 6.516 17.516 1 94.12 284 LYS A O 1
ATOM 2350 N N . VAL A 1 285 ? 4.105 7.77 17.641 1 93.88 285 VAL A N 1
ATOM 2351 C CA . VAL A 1 285 ? 4.23 8.125 16.234 1 93.88 285 VAL A CA 1
ATOM 2352 C C . VAL A 1 285 ? 3.807 9.578 16.031 1 93.88 285 VAL A C 1
ATOM 2354 O O . VAL A 1 285 ? 2.842 10.047 16.641 1 93.88 285 VAL A O 1
ATOM 2357 N N . MET A 1 286 ? 4.477 10.281 15.18 1 95.69 286 MET A N 1
ATOM 2358 C CA . MET A 1 286 ? 4.109 11.625 14.727 1 95.69 286 MET A CA 1
ATOM 2359 C C . MET A 1 286 ? 3.881 11.648 13.219 1 95.69 286 MET A C 1
ATOM 2361 O O . MET A 1 286 ? 4.793 11.344 12.445 1 95.69 286 MET A O 1
ATOM 2365 N N . GLU A 1 287 ? 2.73 12.031 12.844 1 94.56 287 GLU A N 1
ATOM 2366 C CA . GLU A 1 287 ? 2.391 12.141 11.43 1 94.56 287 GLU A CA 1
ATOM 2367 C C . GLU A 1 287 ? 2.756 13.516 10.875 1 94.56 287 GLU A C 1
ATOM 2369 O O . GLU A 1 287 ? 2.225 14.531 11.328 1 94.56 287 GLU A O 1
ATOM 2374 N N . PHE A 1 288 ? 3.596 13.477 9.914 1 95.69 288 PHE A N 1
ATOM 2375 C CA . PHE A 1 288 ? 3.938 14.711 9.227 1 95.69 288 PHE A CA 1
ATOM 2376 C C . PHE A 1 288 ? 2.932 15.008 8.117 1 95.69 288 PHE A C 1
ATOM 2378 O O . PHE A 1 288 ? 2.781 16.156 7.703 1 95.69 288 PHE A O 1
ATOM 2385 N N . GLY A 1 289 ? 2.342 13.953 7.598 1 92.81 289 GLY A N 1
ATOM 2386 C CA . GLY A 1 289 ? 1.278 14.102 6.617 1 92.81 289 GLY A CA 1
ATOM 2387 C C . GLY A 1 289 ? 1.792 14.398 5.223 1 92.81 289 GLY A C 1
ATOM 2388 O O . GLY A 1 289 ? 2.984 14.25 4.949 1 92.81 289 GLY A O 1
ATOM 2389 N N . GLN A 1 290 ? 0.876 14.688 4.34 1 92.38 290 GLN A N 1
ATOM 2390 C CA . GLN A 1 290 ? 1.171 15.094 2.971 1 92.38 290 GLN A CA 1
ATOM 2391 C C . GLN A 1 290 ? 1.41 16.594 2.887 1 92.38 290 GLN A C 1
ATOM 2393 O O . GLN A 1 290 ? 0.928 17.359 3.729 1 92.38 290 GLN A O 1
ATOM 2398 N N . PRO A 1 291 ? 2.219 17.031 1.94 1 94.69 291 PRO A N 1
ATOM 2399 C CA . PRO A 1 291 ? 2.912 16.312 0.872 1 94.69 291 PRO A CA 1
ATOM 2400 C C . PRO A 1 291 ? 4.199 15.641 1.351 1 94.69 291 PRO A C 1
ATOM 2402 O O . PRO A 1 291 ? 4.871 16.156 2.244 1 94.69 291 PRO A O 1
ATOM 2405 N N . CYS A 1 292 ? 4.543 14.523 0.763 1 95.44 292 CYS A N 1
ATOM 2406 C CA . CYS A 1 292 ? 5.773 13.844 1.151 1 95.44 292 CYS A CA 1
ATOM 2407 C C . CYS A 1 292 ? 6.395 13.117 -0.035 1 95.44 292 CYS A C 1
ATOM 2409 O O . CYS A 1 292 ? 7.375 12.391 0.121 1 95.44 292 CYS A O 1
ATOM 2411 N N . GLU A 1 293 ? 5.902 13.336 -1.208 1 96.25 293 GLU A N 1
ATOM 2412 C CA . GLU A 1 293 ? 6.281 12.547 -2.377 1 96.25 293 GLU A CA 1
ATOM 2413 C C . GLU A 1 293 ? 7.668 12.938 -2.881 1 96.25 293 GLU A C 1
ATOM 2415 O O . GLU A 1 293 ? 8.156 14.031 -2.58 1 96.25 293 GLU A O 1
ATOM 2420 N N . TYR A 1 294 ? 8.258 12.039 -3.617 1 95.75 294 TYR A N 1
ATOM 2421 C CA . TYR A 1 294 ? 9.602 12.234 -4.145 1 95.75 294 TYR A CA 1
ATOM 2422 C C . TYR A 1 294 ? 9.57 13.016 -5.453 1 95.75 294 TYR A C 1
ATOM 2424 O O . TYR A 1 294 ? 10.547 13.688 -5.805 1 95.75 294 TYR A O 1
ATOM 2432 N N . SER A 1 295 ? 8.453 12.836 -6.164 1 95.06 295 SER A N 1
ATOM 2433 C CA . SER A 1 295 ? 8.352 13.414 -7.5 1 95.06 295 SER A CA 1
ATOM 2434 C C . SER A 1 295 ? 7 14.078 -7.711 1 95.06 295 SER A C 1
ATOM 2436 O O . SER A 1 295 ? 6.062 13.859 -6.941 1 95.06 295 SER A O 1
ATOM 2438 N N . GLU A 1 296 ? 6.945 14.859 -8.711 1 95.69 296 GLU A N 1
ATOM 2439 C CA . GLU A 1 296 ? 5.738 15.625 -8.992 1 95.69 296 GLU A CA 1
ATOM 2440 C C . GLU A 1 296 ? 4.609 14.727 -9.477 1 95.69 296 GLU A C 1
ATOM 2442 O O . GLU A 1 296 ? 3.441 14.953 -9.148 1 95.69 296 GLU A O 1
ATOM 2447 N N . ILE A 1 297 ? 5.004 13.734 -10.242 1 95.69 297 ILE A N 1
ATOM 2448 C CA . ILE A 1 297 ? 4.02 12.766 -10.719 1 95.69 297 ILE A CA 1
ATOM 2449 C C . ILE A 1 297 ? 4.379 11.367 -10.219 1 95.69 297 ILE A C 1
ATOM 2451 O O . ILE A 1 297 ? 5.387 10.797 -10.641 1 95.69 297 ILE A O 1
ATOM 2455 N N . VAL A 1 298 ? 3.477 10.812 -9.367 1 96.62 298 VAL A N 1
ATOM 2456 C CA . VAL A 1 298 ? 3.789 9.539 -8.734 1 96.62 298 VAL A CA 1
ATOM 2457 C C . VAL A 1 298 ? 2.801 8.469 -9.195 1 96.62 298 VAL A C 1
ATOM 2459 O O . VAL A 1 298 ? 3.102 7.277 -9.156 1 96.62 298 VAL A O 1
ATOM 2462 N N . GLY A 1 299 ? 1.646 8.898 -9.602 1 95.31 299 GLY A N 1
ATOM 2463 C CA . GLY A 1 299 ? 0.604 7.992 -10.062 1 95.31 299 GLY A CA 1
ATOM 2464 C C . GLY A 1 299 ? -0.725 8.688 -10.297 1 95.31 299 GLY A C 1
ATOM 2465 O O . GLY A 1 299 ? -0.827 9.906 -10.148 1 95.31 299 GLY A O 1
ATOM 2466 N N . PHE A 1 300 ? -1.73 7.91 -10.672 1 96.56 300 PHE A N 1
ATOM 2467 C CA . PHE A 1 300 ? -3.074 8.438 -10.891 1 96.56 300 PHE A CA 1
ATOM 2468 C C . PHE A 1 300 ? -3.617 9.078 -9.625 1 96.56 300 PHE A C 1
ATOM 2470 O O . PHE A 1 300 ? -3.646 8.445 -8.562 1 96.56 300 PHE A O 1
ATOM 2477 N N . MET A 1 301 ? -3.963 10.328 -9.648 1 96.44 301 MET A N 1
ATOM 2478 C CA . MET A 1 301 ? -4.523 11.133 -8.57 1 96.44 301 MET A CA 1
ATOM 2479 C C . MET A 1 301 ? -3.465 11.461 -7.523 1 96.44 301 MET A C 1
ATOM 2481 O O . MET A 1 301 ? -3.791 11.875 -6.41 1 96.44 301 MET A O 1
ATOM 2485 N N . ASN A 1 302 ? -2.225 11.234 -7.828 1 95.75 302 ASN A N 1
ATOM 2486 C CA . ASN A 1 302 ? -1.11 11.516 -6.934 1 95.75 302 ASN A CA 1
ATOM 2487 C C . ASN A 1 302 ? -0.048 12.375 -7.617 1 95.75 302 ASN A C 1
ATOM 2489 O O . ASN A 1 302 ? 0.933 11.852 -8.148 1 95.75 302 ASN A O 1
ATOM 2493 N N . TYR A 1 303 ? -0.316 13.688 -7.488 1 94.31 303 TYR A N 1
ATOM 2494 C CA . TYR A 1 303 ? 0.528 14.703 -8.109 1 94.31 303 TYR A CA 1
ATOM 2495 C C . TYR A 1 303 ? 0.844 15.82 -7.125 1 94.31 303 TYR A C 1
ATOM 2497 O O . TYR A 1 303 ? 0.023 16.156 -6.266 1 94.31 303 TYR A O 1
ATOM 2505 N N . CYS A 1 304 ? 2.027 16.266 -7.266 1 94 304 CYS A N 1
ATOM 2506 C CA . CYS A 1 304 ? 2.393 17.422 -6.449 1 94 304 CYS A CA 1
ATOM 2507 C C . CYS A 1 304 ? 3.238 18.406 -7.242 1 94 304 CYS A C 1
ATOM 2509 O O . CYS A 1 304 ? 3.945 18.016 -8.172 1 94 304 CYS A O 1
ATOM 2511 N N . ASP A 1 305 ? 3.16 19.641 -6.945 1 94.31 305 ASP A N 1
ATOM 2512 C CA . ASP A 1 305 ? 4.008 20.641 -7.586 1 94.31 305 ASP A CA 1
ATOM 2513 C C . ASP A 1 305 ? 5.391 20.688 -6.938 1 94.31 305 ASP A C 1
ATOM 2515 O O . ASP A 1 305 ? 5.668 19.938 -6.004 1 94.31 305 ASP A O 1
ATOM 2519 N N . THR A 1 306 ? 6.176 21.594 -7.445 1 94.5 306 THR A N 1
ATOM 2520 C CA . THR A 1 306 ? 7.562 21.672 -7 1 94.5 306 THR A CA 1
ATOM 2521 C C . THR A 1 306 ? 7.633 22.094 -5.531 1 94.5 306 THR A C 1
ATOM 2523 O O . THR A 1 306 ? 8.445 21.578 -4.77 1 94.5 306 THR A O 1
ATOM 2526 N N . LYS A 1 307 ? 6.832 23.016 -5.184 1 93.25 307 LYS A N 1
ATOM 2527 C CA . LYS A 1 307 ? 6.797 23.453 -3.787 1 93.25 307 LYS A CA 1
ATOM 2528 C C . LYS A 1 307 ? 6.48 22.281 -2.857 1 93.25 307 LYS A C 1
ATOM 2530 O O . LYS A 1 307 ? 7.133 22.109 -1.826 1 93.25 307 LYS A O 1
ATOM 2535 N N . GLN A 1 308 ? 5.562 21.516 -3.238 1 95.06 308 GLN A N 1
ATOM 2536 C CA . GLN A 1 308 ? 5.137 20.375 -2.436 1 95.06 308 GLN A CA 1
ATOM 2537 C C . GLN A 1 308 ? 6.23 19.312 -2.357 1 95.06 308 GLN A C 1
ATOM 2539 O O . GLN A 1 308 ? 6.449 18.719 -1.303 1 95.06 308 GLN A O 1
ATOM 2544 N N . THR A 1 309 ? 6.879 19.078 -3.457 1 95.56 309 THR A N 1
ATOM 2545 C CA . THR A 1 309 ? 7.961 18.109 -3.438 1 95.56 309 THR A CA 1
ATOM 2546 C C . THR A 1 309 ? 9.094 18.562 -2.521 1 95.56 309 THR A C 1
ATOM 2548 O O . THR A 1 309 ? 9.734 17.75 -1.859 1 95.56 309 THR A O 1
ATOM 2551 N N . ASN A 1 310 ? 9.289 19.844 -2.453 1 95.19 310 ASN A N 1
ATOM 2552 C CA . ASN A 1 310 ? 10.297 20.391 -1.557 1 95.19 310 ASN A CA 1
ATOM 2553 C C . ASN A 1 310 ? 9.898 20.234 -0.093 1 95.19 310 ASN A C 1
ATOM 2555 O O . ASN A 1 310 ? 10.734 19.938 0.758 1 95.19 310 ASN A O 1
ATOM 2559 N N . ILE A 1 311 ? 8.664 20.453 0.141 1 95.19 311 ILE A N 1
ATOM 2560 C CA . ILE A 1 311 ? 8.156 20.234 1.489 1 95.19 311 ILE A CA 1
ATOM 2561 C C . ILE A 1 311 ? 8.352 18.766 1.884 1 95.19 311 ILE A C 1
ATOM 2563 O O . ILE A 1 311 ? 8.766 18.469 3.004 1 95.19 311 ILE A O 1
ATOM 2567 N N . GLY A 1 312 ? 8.023 17.922 0.921 1 96.31 312 GLY A N 1
ATOM 2568 C CA . GLY A 1 312 ? 8.258 16.516 1.167 1 96.31 312 GLY A CA 1
ATOM 2569 C C . GLY A 1 312 ? 9.703 16.188 1.484 1 96.31 312 GLY A C 1
ATOM 2570 O O . GLY A 1 312 ? 9.984 15.414 2.404 1 96.31 312 GLY A O 1
ATOM 2571 N N . TYR A 1 313 ? 10.539 16.797 0.729 1 96.88 313 TYR A N 1
ATOM 2572 C CA . TYR A 1 313 ? 11.969 16.625 0.96 1 96.88 313 TYR A CA 1
ATOM 2573 C C . TYR A 1 313 ? 12.344 17.062 2.371 1 96.88 313 TYR A C 1
ATOM 2575 O O . TYR A 1 313 ? 13.086 16.375 3.066 1 96.88 313 TYR A O 1
ATOM 2583 N N . PHE A 1 314 ? 11.859 18.156 2.762 1 96.5 314 PHE A N 1
ATOM 2584 C CA . PHE A 1 314 ? 12.109 18.672 4.102 1 96.5 314 PHE A CA 1
ATOM 2585 C C . PHE A 1 314 ? 11.617 17.703 5.16 1 96.5 314 PHE A C 1
ATOM 2587 O O . PHE A 1 314 ? 12.352 17.359 6.086 1 96.5 314 PHE A O 1
ATOM 2594 N N . LYS A 1 315 ? 10.352 17.219 5.078 1 96.81 315 LYS A N 1
ATOM 2595 C CA . LYS A 1 315 ? 9.742 16.312 6.055 1 96.81 315 LYS A CA 1
ATOM 2596 C C . LYS A 1 315 ? 10.547 15.023 6.176 1 96.81 315 LYS A C 1
ATOM 2598 O O . LYS A 1 315 ? 10.828 14.57 7.285 1 96.81 315 LYS A O 1
ATOM 2603 N N . ARG A 1 316 ? 10.891 14.508 5.082 1 95.75 316 ARG A N 1
ATOM 2604 C CA . ARG A 1 316 ? 11.68 13.281 5.094 1 95.75 316 ARG A CA 1
ATOM 2605 C C . ARG A 1 316 ? 13.055 13.516 5.715 1 95.75 316 ARG A C 1
ATOM 2607 O O . ARG A 1 316 ? 13.578 12.648 6.41 1 95.75 316 ARG A O 1
ATOM 2614 N N . GLY A 1 317 ? 13.594 14.68 5.512 1 96.94 317 GLY A N 1
ATOM 2615 C CA . GLY A 1 317 ? 14.875 15.047 6.102 1 96.94 317 GLY A CA 1
ATOM 2616 C C . GLY A 1 317 ? 14.812 15.188 7.613 1 96.94 317 GLY A C 1
ATOM 2617 O O . GLY A 1 317 ? 15.836 15.102 8.289 1 96.94 317 GLY A O 1
ATOM 2618 N N . MET A 1 318 ? 13.625 15.406 8.109 1 97.44 318 MET A N 1
ATOM 2619 C CA . MET A 1 318 ? 13.414 15.547 9.547 1 97.44 318 MET A CA 1
ATOM 2620 C C . MET A 1 318 ? 13.234 14.18 10.203 1 97.44 318 MET A C 1
ATOM 2622 O O . MET A 1 318 ? 12.82 14.094 11.359 1 97.44 318 MET A O 1
ATOM 2626 N N . GLY A 1 319 ? 13.484 13.141 9.492 1 95.19 319 GLY A N 1
ATOM 2627 C CA . GLY A 1 319 ? 13.469 11.805 10.07 1 95.19 319 GLY A CA 1
ATOM 2628 C C . GLY A 1 319 ? 12.164 11.078 9.844 1 95.19 319 GLY A C 1
ATOM 2629 O O . GLY A 1 319 ? 11.961 9.969 10.359 1 95.19 319 GLY A O 1
ATOM 2630 N N . ALA A 1 320 ? 11.281 11.664 9.109 1 95.06 320 ALA A N 1
ATOM 2631 C CA . ALA A 1 320 ? 10.016 11 8.805 1 95.06 320 ALA A CA 1
ATOM 2632 C C . ALA A 1 320 ? 10.203 9.93 7.738 1 95.06 320 ALA A C 1
ATOM 2634 O O . ALA A 1 320 ? 10.961 10.117 6.785 1 95.06 320 ALA A O 1
ATOM 2635 N N . LYS A 1 321 ? 9.539 8.828 7.949 1 92.56 321 LYS A N 1
ATOM 2636 C CA . LYS A 1 321 ? 9.594 7.711 7.008 1 92.56 321 LYS A CA 1
ATOM 2637 C C . LYS A 1 321 ? 8.305 7.617 6.195 1 92.56 321 LYS A C 1
ATOM 2639 O O . LYS A 1 321 ? 7.211 7.852 6.719 1 92.56 321 LYS A O 1
ATOM 2644 N N . MET A 1 322 ? 8.5 7.203 4.965 1 93.25 322 MET A N 1
ATOM 2645 C CA . MET A 1 322 ? 7.359 7.059 4.062 1 93.25 322 MET A CA 1
ATOM 2646 C C . MET A 1 322 ? 6.539 5.82 4.414 1 93.25 322 MET A C 1
ATOM 2648 O O . MET A 1 322 ? 7.102 4.773 4.75 1 93.25 322 MET A O 1
ATOM 2652 N N . VAL A 1 323 ? 5.227 5.941 4.344 1 92.12 323 VAL A N 1
ATOM 2653 C CA . VAL A 1 323 ? 4.305 4.816 4.477 1 92.12 323 VAL A CA 1
ATOM 2654 C C . VAL A 1 323 ? 3.17 4.957 3.469 1 92.12 323 VAL A C 1
ATOM 2656 O O . VAL A 1 323 ? 2.836 6.066 3.049 1 92.12 323 VAL A O 1
ATOM 2659 N N . SER A 1 324 ? 2.639 3.85 3.096 1 92.38 324 SER A N 1
ATOM 2660 C CA . SER A 1 324 ? 1.495 3.883 2.191 1 92.38 324 SER A CA 1
ATOM 2661 C C . SER A 1 324 ? 0.304 4.586 2.832 1 92.38 324 SER A C 1
ATOM 2663 O O . SER A 1 324 ? 0.016 4.379 4.012 1 92.38 324 SER A O 1
ATOM 2665 N N . PHE A 1 325 ? -0.277 5.422 2.082 1 94.19 325 PHE A N 1
ATOM 2666 C CA . PHE A 1 325 ? -1.495 6.129 2.465 1 94.19 325 PHE A CA 1
ATOM 2667 C C . PHE A 1 325 ? -2.666 5.695 1.59 1 94.19 325 PHE A C 1
ATOM 2669 O O . PHE A 1 325 ? -2.84 6.207 0.48 1 94.19 325 PHE A O 1
ATOM 2676 N N . TYR A 1 326 ? -3.494 4.762 2.137 1 95.31 326 TYR A N 1
ATOM 2677 C CA . TYR A 1 326 ? -4.586 4.199 1.352 1 95.31 326 TYR A CA 1
ATOM 2678 C C . TYR A 1 326 ? -5.691 5.23 1.14 1 95.31 326 TYR A C 1
ATOM 2680 O O . TYR A 1 326 ? -6.223 5.789 2.104 1 95.31 326 TYR A O 1
ATOM 2688 N N . LYS A 1 327 ? -5.973 5.531 -0.105 1 96.81 327 LYS A N 1
ATOM 2689 C CA . LYS A 1 327 ? -7.039 6.406 -0.586 1 96.81 327 LYS A CA 1
ATOM 2690 C C . LYS A 1 327 ? -7.797 5.762 -1.744 1 96.81 327 LYS A C 1
ATOM 2692 O O . LYS A 1 327 ? -7.227 4.98 -2.51 1 96.81 327 LYS A O 1
ATOM 2697 N N . ALA A 1 328 ? -9.039 6.125 -1.801 1 98.25 328 ALA A N 1
ATOM 2698 C CA . ALA A 1 328 ? -9.805 5.578 -2.92 1 98.25 328 ALA A CA 1
ATOM 2699 C C . ALA A 1 328 ? -11.023 6.449 -3.23 1 98.25 328 ALA A C 1
ATOM 2701 O O . ALA A 1 328 ? -11.453 7.242 -2.391 1 98.25 328 ALA A O 1
ATOM 2702 N N . ILE A 1 329 ? -11.492 6.363 -4.414 1 98.56 329 ILE A N 1
ATOM 2703 C CA . ILE A 1 329 ? -12.641 7.145 -4.863 1 98.56 329 ILE A CA 1
ATOM 2704 C C . ILE A 1 329 ? -13.695 6.211 -5.457 1 98.56 329 ILE A C 1
ATOM 2706 O O . ILE A 1 329 ? -13.383 5.34 -6.273 1 98.56 329 ILE A O 1
ATOM 2710 N N . LYS A 1 330 ? -14.859 6.312 -4.977 1 98.38 330 LYS A N 1
ATOM 2711 C CA . LYS A 1 330 ? -16 5.672 -5.617 1 98.38 330 LYS A CA 1
ATOM 2712 C C . LYS A 1 330 ? -16.719 6.645 -6.551 1 98.38 330 LYS A C 1
ATOM 2714 O O . LYS A 1 330 ? -17.094 7.742 -6.145 1 98.38 330 LYS A O 1
ATOM 2719 N N . TYR A 1 331 ? -16.844 6.23 -7.773 1 97.69 331 TYR A N 1
ATOM 2720 C CA . TYR A 1 331 ? -17.547 7.031 -8.766 1 97.69 331 TYR A CA 1
ATOM 2721 C C . TYR A 1 331 ? -18.938 6.445 -9.062 1 97.69 331 TYR A C 1
ATOM 2723 O O . TYR A 1 331 ? -19.047 5.293 -9.484 1 97.69 331 TYR A O 1
ATOM 2731 N N . PHE A 1 332 ? -19.922 7.195 -8.875 1 96.62 332 PHE A N 1
ATOM 2732 C CA . PHE A 1 332 ? -21.266 6.762 -9.266 1 96.62 332 PHE A CA 1
ATOM 2733 C C . PHE A 1 332 ? -21.594 7.262 -10.672 1 96.62 332 PHE A C 1
ATOM 2735 O O . PHE A 1 332 ? -22.547 6.77 -11.297 1 96.62 332 PHE A O 1
ATOM 2742 N N . ASP A 1 333 ? -20.859 8.25 -11.078 1 91.38 333 ASP A N 1
ATOM 2743 C CA . ASP A 1 333 ? -20.875 8.742 -12.453 1 91.38 333 ASP A CA 1
ATOM 2744 C C . ASP A 1 333 ? -19.547 8.477 -13.156 1 91.38 333 ASP A C 1
ATOM 2746 O O . ASP A 1 333 ? -18.547 9.141 -12.883 1 91.38 333 ASP A O 1
ATOM 2750 N N . GLN A 1 334 ? -19.594 7.645 -14.102 1 91.75 334 GLN A N 1
ATOM 2751 C CA . GLN A 1 334 ? -18.391 7.184 -14.781 1 91.75 334 GLN A CA 1
ATOM 2752 C C . GLN A 1 334 ? -17.672 8.336 -15.469 1 91.75 334 GLN A C 1
ATOM 2754 O O . GLN A 1 334 ? -16.453 8.305 -15.648 1 91.75 334 GLN A O 1
ATOM 2759 N N . ASN A 1 335 ? -18.453 9.336 -15.875 1 94.44 335 ASN A N 1
ATOM 2760 C CA . ASN A 1 335 ? -17.859 10.484 -16.547 1 94.44 335 ASN A CA 1
ATOM 2761 C C . ASN A 1 335 ? -16.859 11.211 -15.656 1 94.44 335 ASN A C 1
ATOM 2763 O O . ASN A 1 335 ? -15.883 11.781 -16.141 1 94.44 335 ASN A O 1
ATOM 2767 N N . LEU A 1 336 ? -17.109 11.133 -14.414 1 96.06 336 LEU A N 1
ATOM 2768 C CA . LEU A 1 336 ? -16.188 11.789 -13.484 1 96.06 336 LEU A CA 1
ATOM 2769 C C . LEU A 1 336 ? -14.844 11.078 -13.453 1 96.06 336 LEU A C 1
ATOM 2771 O O . LEU A 1 336 ? -13.797 11.719 -13.359 1 96.06 336 LEU A O 1
ATOM 2775 N N . LEU A 1 337 ? -14.883 9.758 -13.484 1 97.25 337 LEU A N 1
ATOM 2776 C CA . LEU A 1 337 ? -13.648 8.992 -13.562 1 97.25 337 LEU A CA 1
ATOM 2777 C C . LEU A 1 337 ? -12.906 9.281 -14.859 1 97.25 337 LEU A C 1
ATOM 2779 O O . LEU A 1 337 ? -11.695 9.5 -14.859 1 97.25 337 LEU A O 1
ATOM 2783 N N . LEU A 1 338 ? -13.641 9.328 -15.953 1 97.94 338 LEU A N 1
ATOM 2784 C CA . LEU A 1 338 ? -13.047 9.617 -17.25 1 97.94 338 LEU A CA 1
ATOM 2785 C C . LEU A 1 338 ? -12.398 11 -17.25 1 97.94 338 LEU A C 1
ATOM 2787 O O . LEU A 1 338 ? -11.312 11.172 -17.812 1 97.94 338 LEU A O 1
ATOM 2791 N N . ASN A 1 339 ? -13.031 11.922 -16.594 1 97.06 339 ASN A N 1
ATOM 2792 C CA . ASN A 1 339 ? -12.469 13.266 -16.484 1 97.06 339 ASN A CA 1
ATOM 2793 C C . ASN A 1 339 ? -11.18 13.266 -15.672 1 97.06 339 ASN A C 1
ATOM 2795 O O . ASN A 1 339 ? -10.219 13.953 -16.031 1 97.06 339 ASN A O 1
ATOM 2799 N N . ASP A 1 340 ? -11.18 12.523 -14.562 1 97.25 340 ASP A N 1
ATOM 2800 C CA . ASP A 1 340 ? -9.977 12.445 -13.742 1 97.25 340 ASP A CA 1
ATOM 2801 C C . ASP A 1 340 ? -8.828 11.797 -14.508 1 97.25 340 ASP A C 1
ATOM 2803 O O . ASP A 1 340 ? -7.668 12.188 -14.344 1 97.25 340 ASP A O 1
ATOM 2807 N N . ILE A 1 341 ? -9.133 10.82 -15.344 1 98.06 341 ILE A N 1
ATOM 2808 C CA . ILE A 1 341 ? -8.125 10.164 -16.172 1 98.06 341 ILE A CA 1
ATOM 2809 C C . ILE A 1 341 ? -7.594 11.156 -17.203 1 98.06 341 ILE A C 1
ATOM 2811 O O . ILE A 1 341 ? -6.387 11.219 -17.453 1 98.06 341 ILE A O 1
ATOM 2815 N N . GLU A 1 342 ? -8.5 11.922 -17.797 1 97.5 342 GLU A N 1
ATOM 2816 C CA . GLU A 1 342 ? -8.086 12.945 -18.734 1 97.5 342 GLU A CA 1
ATOM 2817 C C . GLU A 1 342 ? -7.176 13.977 -18.078 1 97.5 342 GLU A C 1
ATOM 2819 O O . GLU A 1 342 ? -6.195 14.422 -18.672 1 97.5 342 GLU A O 1
ATOM 2824 N N . ASN A 1 343 ? -7.543 14.352 -16.906 1 96.44 343 ASN A N 1
ATOM 2825 C CA . ASN A 1 343 ? -6.688 15.273 -16.172 1 96.44 343 ASN A CA 1
ATOM 2826 C C . ASN A 1 343 ? -5.301 14.68 -15.922 1 96.44 343 ASN A C 1
ATOM 2828 O O . ASN A 1 343 ? -4.293 15.383 -16.047 1 96.44 343 ASN A O 1
ATOM 2832 N N . PHE A 1 344 ? -5.266 13.406 -15.578 1 97.31 344 PHE A N 1
ATOM 2833 C CA . PHE A 1 344 ? -3.996 12.711 -15.398 1 97.31 344 PHE A CA 1
ATOM 2834 C C . PHE A 1 344 ? -3.154 12.789 -16.672 1 97.31 344 PHE A C 1
ATOM 2836 O O . PHE A 1 344 ? -1.965 13.109 -16.609 1 97.31 344 PHE A O 1
ATOM 2843 N N . LYS A 1 345 ? -3.779 12.539 -17.734 1 97 345 LYS A N 1
ATOM 2844 C CA . LYS A 1 345 ? -3.111 12.602 -19.031 1 97 345 LYS A CA 1
ATOM 2845 C C . LYS A 1 345 ? -2.539 13.992 -19.281 1 97 345 LYS A C 1
ATOM 2847 O O . LYS A 1 345 ? -1.388 14.133 -19.703 1 97 345 LYS A O 1
ATOM 2852 N N . ASN A 1 346 ? -3.258 15.008 -18.953 1 96.5 346 ASN A N 1
ATOM 2853 C CA . ASN A 1 346 ? -2.836 16.391 -19.156 1 96.5 346 ASN A CA 1
ATOM 2854 C C . ASN A 1 346 ? -1.652 16.75 -18.266 1 96.5 346 ASN A C 1
ATOM 2856 O O . ASN A 1 346 ? -0.723 17.438 -18.703 1 96.5 346 ASN A O 1
ATOM 2860 N N . ILE A 1 347 ? -1.727 16.328 -17.094 1 95.69 347 ILE A N 1
ATOM 2861 C CA . ILE A 1 347 ? -0.662 16.594 -16.141 1 95.69 347 ILE A CA 1
ATOM 2862 C C . ILE A 1 347 ? 0.636 15.945 -16.609 1 95.69 347 ILE A C 1
ATOM 2864 O O . ILE A 1 347 ? 1.709 16.547 -16.531 1 95.69 347 ILE A O 1
ATOM 2868 N N . VAL A 1 348 ? 0.505 14.734 -17.094 1 94.62 348 VAL A N 1
ATOM 2869 C CA . VAL A 1 348 ? 1.675 14.023 -17.594 1 94.62 348 VAL A CA 1
ATOM 2870 C C . VAL A 1 348 ? 2.229 14.742 -18.828 1 94.62 348 VAL A C 1
ATOM 2872 O O . VAL A 1 348 ? 3.443 14.891 -18.969 1 94.62 348 VAL A O 1
ATOM 2875 N N . ALA A 1 349 ? 1.363 15.281 -19.641 1 94.38 349 ALA A N 1
ATOM 2876 C CA . ALA A 1 349 ? 1.767 15.914 -20.891 1 94.38 349 ALA A CA 1
ATOM 2877 C C . ALA A 1 349 ? 2.381 17.297 -20.625 1 94.38 349 ALA A C 1
ATOM 2879 O O . ALA A 1 349 ? 3.365 17.672 -21.266 1 94.38 349 ALA A O 1
ATOM 2880 N N . LYS A 1 350 ? 1.832 18.047 -19.609 1 90.81 350 LYS A N 1
ATOM 2881 C CA . LYS A 1 350 ? 2.193 19.453 -19.469 1 90.81 350 LYS A CA 1
ATOM 2882 C C . LYS A 1 350 ? 2.951 19.688 -18.156 1 90.81 350 LYS A C 1
ATOM 2884 O O . LYS A 1 350 ? 3.543 20.766 -17.969 1 90.81 350 LYS A O 1
ATOM 2889 N N . GLY A 1 351 ? 2.895 18.703 -17.344 1 85.62 351 GLY A N 1
ATOM 2890 C CA . GLY A 1 351 ? 3.467 18.922 -16.016 1 85.62 351 GLY A CA 1
ATOM 2891 C C . GLY A 1 351 ? 2.455 19.422 -15.008 1 85.62 351 GLY A C 1
ATOM 2892 O O . GLY A 1 351 ? 1.3 19.688 -15.352 1 85.62 351 GLY A O 1
ATOM 2893 N N . VAL A 1 352 ? 2.932 19.344 -13.789 1 80.25 352 VAL A N 1
ATOM 2894 C CA . VAL A 1 352 ? 2.084 19.797 -12.688 1 80.25 352 VAL A CA 1
ATOM 2895 C C . VAL A 1 352 ? 2.193 21.312 -12.539 1 80.25 352 VAL A C 1
ATOM 2897 O O . VAL A 1 352 ? 3.295 21.859 -12.547 1 80.25 352 VAL A O 1
ATOM 2900 N N . GLU A 1 353 ? 1.151 22.125 -12.719 1 70.31 353 GLU A N 1
ATOM 2901 C CA . GLU A 1 353 ? 1.168 23.578 -12.57 1 70.31 353 GLU A CA 1
ATOM 2902 C C . GLU A 1 353 ? 1.118 23.984 -11.094 1 70.31 353 GLU A C 1
ATOM 2904 O O . GLU A 1 353 ? 0.546 23.266 -10.273 1 70.31 353 GLU A O 1
ATOM 2909 N N . MET B 1 1 ? 35.406 2.277 1.972 1 70 1 MET B N 1
ATOM 2910 C CA . MET B 1 1 ? 34.469 1.225 1.653 1 70 1 MET B CA 1
ATOM 2911 C C . MET B 1 1 ? 34.531 0.831 0.183 1 70 1 MET B C 1
ATOM 2913 O O . MET B 1 1 ? 34.5 1.69 -0.698 1 70 1 MET B O 1
ATOM 2917 N N . SER B 1 2 ? 34.969 -0.468 -0.036 1 88.69 2 SER B N 1
ATOM 2918 C CA . SER B 1 2 ? 35.156 -0.919 -1.41 1 88.69 2 SER B CA 1
ATOM 2919 C C . SER B 1 2 ? 33.875 -1.479 -1.992 1 88.69 2 SER B C 1
ATOM 2921 O O . SER B 1 2 ? 33.156 -2.25 -1.332 1 88.69 2 SER B O 1
ATOM 2923 N N . ILE B 1 3 ? 33.406 -0.893 -3.141 1 92.62 3 ILE B N 1
ATOM 2924 C CA . ILE B 1 3 ? 32.188 -1.352 -3.838 1 92.62 3 ILE B CA 1
ATOM 2925 C C . ILE B 1 3 ? 32.562 -1.836 -5.238 1 92.62 3 ILE B C 1
ATOM 2927 O O . ILE B 1 3 ? 33.375 -1.2 -5.93 1 92.62 3 ILE B O 1
ATOM 2931 N N . GLU B 1 4 ? 32.062 -3.094 -5.516 1 96.19 4 GLU B N 1
ATOM 2932 C CA . GLU B 1 4 ? 32.312 -3.691 -6.828 1 96.19 4 GLU B CA 1
ATOM 2933 C C . GLU B 1 4 ? 31.016 -4.277 -7.402 1 96.19 4 GLU B C 1
ATOM 2935 O O . GLU B 1 4 ? 30.156 -4.758 -6.656 1 96.19 4 GLU B O 1
ATOM 2940 N N . ILE B 1 5 ? 30.922 -4.184 -8.766 1 98.06 5 ILE B N 1
ATOM 2941 C CA . ILE B 1 5 ? 29.797 -4.785 -9.453 1 98.06 5 ILE B CA 1
ATOM 2942 C C . ILE B 1 5 ? 30.266 -5.984 -10.273 1 98.06 5 ILE B C 1
ATOM 2944 O O . ILE B 1 5 ? 31.234 -5.887 -11.023 1 98.06 5 ILE B O 1
ATOM 2948 N N . ILE B 1 6 ? 29.609 -7.098 -10.055 1 98.56 6 ILE B N 1
ATOM 2949 C CA . ILE B 1 6 ? 29.859 -8.297 -10.844 1 98.56 6 ILE B CA 1
ATOM 2950 C C . ILE B 1 6 ? 28.672 -8.586 -11.75 1 98.56 6 ILE B C 1
ATOM 2952 O O . ILE B 1 6 ? 27.562 -8.82 -11.266 1 98.56 6 ILE B O 1
ATOM 2956 N N . ARG B 1 7 ? 28.969 -8.609 -13.008 1 98.38 7 ARG B N 1
ATOM 2957 C CA . ARG B 1 7 ? 27.922 -8.836 -13.984 1 98.38 7 ARG B CA 1
ATOM 2958 C C . ARG B 1 7 ? 27.859 -10.305 -14.398 1 98.38 7 ARG B C 1
ATOM 2960 O O . ARG B 1 7 ? 28.891 -10.961 -14.531 1 98.38 7 ARG B O 1
ATOM 2967 N N . LEU B 1 8 ? 26.641 -10.703 -14.609 1 98.19 8 LEU B N 1
ATOM 2968 C CA . LEU B 1 8 ? 26.422 -12.078 -15.055 1 98.19 8 LEU B CA 1
ATOM 2969 C C . LEU B 1 8 ? 27.203 -12.359 -16.328 1 98.19 8 LEU B C 1
ATOM 2971 O O . LEU B 1 8 ? 27.875 -13.391 -16.438 1 98.19 8 LEU B O 1
ATOM 2975 N N . LYS B 1 9 ? 27.234 -11.484 -17.281 1 96.31 9 LYS B N 1
ATOM 2976 C CA . LYS B 1 9 ? 27.828 -11.672 -18.609 1 96.31 9 LYS B CA 1
ATOM 2977 C C . LYS B 1 9 ? 29.359 -11.719 -18.516 1 96.31 9 LYS B C 1
ATOM 2979 O O . LYS B 1 9 ? 30.016 -12.273 -19.406 1 96.31 9 LYS B O 1
ATOM 2984 N N . ASP B 1 10 ? 29.891 -11.109 -17.516 1 96.88 10 ASP B N 1
ATOM 2985 C CA . ASP B 1 10 ? 31.344 -11.008 -17.406 1 96.88 10 ASP B CA 1
ATOM 2986 C C . ASP B 1 10 ? 31.922 -12.227 -16.688 1 96.88 10 ASP B C 1
ATOM 2988 O O . ASP B 1 10 ? 32.969 -12.727 -17.078 1 96.88 10 ASP B O 1
ATOM 2992 N N . ASP B 1 11 ? 31.266 -12.672 -15.633 1 97.25 11 ASP B N 1
ATOM 2993 C CA . ASP B 1 11 ? 31.703 -13.812 -14.836 1 97.25 11 ASP B CA 1
ATOM 2994 C C . ASP B 1 11 ? 30.531 -14.547 -14.219 1 97.25 11 ASP B C 1
ATOM 2996 O O . ASP B 1 11 ? 30.188 -14.328 -13.055 1 97.25 11 ASP B O 1
ATOM 3000 N N . GLU B 1 12 ? 30.062 -15.461 -14.898 1 97.12 12 GLU B N 1
ATOM 3001 C CA . GLU B 1 12 ? 28.859 -16.172 -14.508 1 97.12 12 GLU B CA 1
ATOM 3002 C C . GLU B 1 12 ? 29.062 -16.953 -13.211 1 97.12 12 GLU B C 1
ATOM 3004 O O . GLU B 1 12 ? 28.203 -16.938 -12.328 1 97.12 12 GLU B O 1
ATOM 3009 N N . LYS B 1 13 ? 30.141 -17.594 -13.141 1 97.31 13 LYS B N 1
ATOM 3010 C CA . LYS B 1 13 ? 30.422 -18.422 -11.969 1 97.31 13 LYS B CA 1
ATOM 3011 C C . LYS B 1 13 ? 30.469 -17.578 -10.695 1 97.31 13 LYS B C 1
ATOM 3013 O O . LYS B 1 13 ? 29.781 -17.875 -9.727 1 97.31 13 LYS B O 1
ATOM 3018 N N . LEU B 1 14 ? 31.25 -16.562 -10.797 1 97.81 14 LEU B N 1
ATOM 3019 C CA . LEU B 1 14 ? 31.375 -15.711 -9.625 1 97.81 14 LEU B CA 1
ATOM 3020 C C . LEU B 1 14 ? 30.047 -15.023 -9.312 1 97.81 14 LEU B C 1
ATOM 3022 O O . LEU B 1 14 ? 29.688 -14.852 -8.141 1 97.81 14 LEU B O 1
ATOM 3026 N N . PHE B 1 15 ? 29.391 -14.648 -10.352 1 98.19 15 PHE B N 1
ATOM 3027 C CA . PHE B 1 15 ? 28.078 -14.031 -10.211 1 98.19 15 PHE B CA 1
ATOM 3028 C C . PHE B 1 15 ? 27.156 -14.906 -9.375 1 98.19 15 PHE B C 1
ATOM 3030 O O . PHE B 1 15 ? 26.594 -14.445 -8.375 1 98.19 15 PHE B O 1
ATOM 3037 N N . PHE B 1 16 ? 27.062 -16.125 -9.641 1 97.56 16 PHE B N 1
ATOM 3038 C CA . PHE B 1 16 ? 26.109 -17 -8.969 1 97.56 16 PHE B CA 1
ATOM 3039 C C . PHE B 1 16 ? 26.594 -17.359 -7.574 1 97.56 16 PHE B C 1
ATOM 3041 O O . PHE B 1 16 ? 25.781 -17.562 -6.664 1 97.56 16 PHE B O 1
ATOM 3048 N N . ILE B 1 17 ? 27.875 -17.391 -7.383 1 97.69 17 ILE B N 1
ATOM 3049 C CA . ILE B 1 17 ? 28.406 -17.594 -6.043 1 97.69 17 ILE B CA 1
ATOM 3050 C C . ILE B 1 17 ? 27.953 -16.469 -5.125 1 97.69 17 ILE B C 1
ATOM 3052 O O . ILE B 1 17 ? 27.438 -16.703 -4.035 1 97.69 17 ILE B O 1
ATOM 3056 N N . ARG B 1 18 ? 28.109 -15.32 -5.633 1 98.19 18 ARG B N 1
ATOM 3057 C CA . ARG B 1 18 ? 27.781 -14.141 -4.84 1 98.19 18 ARG B CA 1
ATOM 3058 C C . ARG B 1 18 ? 26.266 -13.992 -4.688 1 98.19 18 ARG B C 1
ATOM 3060 O O . ARG B 1 18 ? 25.781 -13.625 -3.617 1 98.19 18 ARG B O 1
ATOM 3067 N N . TRP B 1 19 ? 25.578 -14.281 -5.754 1 97.88 19 TRP B N 1
ATOM 3068 C CA . TRP B 1 19 ? 24.109 -14.273 -5.699 1 97.88 19 TRP B CA 1
ATOM 3069 C C . TRP B 1 19 ? 23.609 -15.203 -4.602 1 97.88 19 TRP B C 1
ATOM 3071 O O . TRP B 1 19 ? 22.781 -14.797 -3.777 1 97.88 19 TRP B O 1
ATOM 3081 N N . ASN B 1 20 ? 24.109 -16.328 -4.59 1 95.38 20 ASN B N 1
ATOM 3082 C CA . ASN B 1 20 ? 23.688 -17.312 -3.59 1 95.38 20 ASN B CA 1
ATOM 3083 C C . ASN B 1 20 ? 24.125 -16.891 -2.186 1 95.38 20 ASN B C 1
ATOM 3085 O O . ASN B 1 20 ? 23.422 -17.172 -1.212 1 95.38 20 ASN B O 1
ATOM 3089 N N . GLU B 1 21 ? 25.234 -16.266 -2.111 1 96.38 21 GLU B N 1
ATOM 3090 C CA . GLU B 1 21 ? 25.672 -15.703 -0.834 1 96.38 21 GLU B CA 1
ATOM 3091 C C . GLU B 1 21 ? 24.609 -14.758 -0.267 1 96.38 21 GLU B C 1
ATOM 3093 O O . GLU B 1 21 ? 24.281 -14.828 0.917 1 96.38 21 GLU B O 1
ATOM 3098 N N . TYR B 1 22 ? 24.094 -13.945 -1.122 1 95.94 22 TYR B N 1
ATOM 3099 C CA . TYR B 1 22 ? 23.062 -13.008 -0.701 1 95.94 22 TYR B CA 1
ATOM 3100 C C . TYR B 1 22 ? 21.812 -13.742 -0.248 1 95.94 22 TYR B C 1
ATOM 3102 O O . TYR B 1 22 ? 21.25 -13.422 0.803 1 95.94 22 TYR B O 1
ATOM 3110 N N . LEU B 1 23 ? 21.359 -14.664 -1.017 1 91.5 23 LEU B N 1
ATOM 3111 C CA . LEU B 1 23 ? 20.125 -15.391 -0.716 1 91.5 23 LEU B CA 1
ATOM 3112 C C . LEU B 1 23 ? 20.234 -16.094 0.638 1 91.5 23 LEU B C 1
ATOM 3114 O O . LEU B 1 23 ? 19.281 -16.062 1.42 1 91.5 23 LEU B O 1
ATOM 3118 N N . ASN B 1 24 ? 21.312 -16.656 0.915 1 88.94 24 ASN B N 1
ATOM 3119 C CA . ASN B 1 24 ? 21.516 -17.422 2.148 1 88.94 24 ASN B CA 1
ATOM 3120 C C . ASN B 1 24 ? 21.562 -16.5 3.365 1 88.94 24 ASN B C 1
ATOM 3122 O O . ASN B 1 24 ? 21.062 -16.844 4.434 1 88.94 24 ASN B O 1
ATOM 3126 N N . SER B 1 25 ? 22.109 -15.367 3.164 1 90.44 25 SER B N 1
ATOM 3127 C CA . SER B 1 25 ? 22.281 -14.445 4.277 1 90.44 25 SER B CA 1
ATOM 3128 C C . SER B 1 25 ? 20.984 -13.711 4.598 1 90.44 25 SER B C 1
ATOM 3130 O O . SER B 1 25 ? 20.766 -13.305 5.742 1 90.44 25 SER B O 1
ATOM 3132 N N . HIS B 1 26 ? 20.094 -13.562 3.613 1 88.38 26 HIS B N 1
ATOM 3133 C CA . HIS B 1 26 ? 18.922 -12.719 3.811 1 88.38 26 HIS B CA 1
ATOM 3134 C C . HIS B 1 26 ? 17.641 -13.531 3.771 1 88.38 26 HIS B C 1
ATOM 3136 O O . HIS B 1 26 ? 16.531 -12.977 3.875 1 88.38 26 HIS B O 1
ATOM 3142 N N . HIS B 1 27 ? 17.625 -14.758 3.557 1 82 27 HIS B N 1
ATOM 3143 C CA . HIS B 1 27 ? 16.484 -15.648 3.52 1 82 27 HIS B CA 1
ATOM 3144 C C . HIS B 1 27 ? 15.438 -15.156 2.518 1 82 27 HIS B C 1
ATOM 3146 O O . HIS B 1 27 ? 14.258 -15.023 2.857 1 82 27 HIS B O 1
ATOM 3152 N N . CYS B 1 28 ? 15.906 -14.953 1.311 1 85.06 28 CYS B N 1
ATOM 3153 C CA . CYS B 1 28 ? 15.062 -14.43 0.244 1 85.06 28 CYS B CA 1
ATOM 3154 C C . CYS B 1 28 ? 14.07 -15.477 -0.231 1 85.06 28 CYS B C 1
ATOM 3156 O O . CYS B 1 28 ? 14.297 -16.672 -0.067 1 85.06 28 CYS B O 1
ATOM 3158 N N . SER B 1 29 ? 13.023 -15 -0.823 1 84.06 29 SER B N 1
ATOM 3159 C CA . SER B 1 29 ? 11.977 -15.891 -1.303 1 84.06 29 SER B CA 1
ATOM 3160 C C . SER B 1 29 ? 12.453 -16.734 -2.48 1 84.06 29 SER B C 1
ATOM 3162 O O . SER B 1 29 ? 13.508 -16.453 -3.057 1 84.06 29 SER B O 1
ATOM 3164 N N . VAL B 1 30 ? 11.648 -17.75 -2.809 1 84.5 30 VAL B N 1
ATOM 3165 C CA . VAL B 1 30 ? 11.953 -18.688 -3.875 1 84.5 30 VAL B CA 1
ATOM 3166 C C . VAL B 1 30 ? 12.062 -17.953 -5.207 1 84.5 30 VAL B C 1
ATOM 3168 O O . VAL B 1 30 ? 12.75 -18.406 -6.125 1 84.5 30 VAL B O 1
ATOM 3171 N N . LYS B 1 31 ? 11.539 -16.781 -5.289 1 88.06 31 LYS B N 1
ATOM 3172 C CA . LYS B 1 31 ? 11.477 -16.031 -6.539 1 88.06 31 LYS B CA 1
ATOM 3173 C C . LYS B 1 31 ? 12.859 -15.562 -6.977 1 88.06 31 LYS B C 1
ATOM 3175 O O . LYS B 1 31 ? 13.07 -15.227 -8.148 1 88.06 31 LYS B O 1
ATOM 3180 N N . PHE B 1 32 ? 13.766 -15.586 -6.055 1 91.56 32 PHE B N 1
ATOM 3181 C CA . PHE B 1 32 ? 15.094 -15.094 -6.383 1 91.56 32 PHE B CA 1
ATOM 3182 C C . PHE B 1 32 ? 16.062 -16.25 -6.602 1 91.56 32 PHE B C 1
ATOM 3184 O O . PHE B 1 32 ? 17.219 -16.047 -6.949 1 91.56 32 PHE B O 1
ATOM 3191 N N . MET B 1 33 ? 15.562 -17.406 -6.488 1 89.62 33 MET B N 1
ATOM 3192 C CA . MET B 1 33 ? 16.422 -18.562 -6.766 1 89.62 33 MET B CA 1
ATOM 3193 C C . MET B 1 33 ? 16.797 -18.625 -8.242 1 89.62 33 MET B C 1
ATOM 3195 O O . MET B 1 33 ? 15.93 -18.484 -9.109 1 89.62 33 MET B O 1
ATOM 3199 N N . PRO B 1 34 ? 18.031 -18.922 -8.453 1 91.5 34 PRO B N 1
ATOM 3200 C CA . PRO B 1 34 ? 18.469 -18.953 -9.844 1 91.5 34 PRO B CA 1
ATOM 3201 C C . PRO B 1 34 ? 17.641 -19.906 -10.711 1 91.5 34 PRO B C 1
ATOM 3203 O O . PRO B 1 34 ? 17.281 -19.547 -11.836 1 91.5 34 PRO B O 1
ATOM 3206 N N . LYS B 1 35 ? 17.266 -21 -10.203 1 87 35 LYS B N 1
ATOM 3207 C CA . LYS B 1 35 ? 16.5 -21.969 -10.977 1 87 35 LYS B CA 1
ATOM 3208 C C . LYS B 1 35 ? 15.094 -21.438 -11.266 1 87 35 LYS B C 1
ATOM 3210 O O . LYS B 1 35 ? 14.539 -21.703 -12.336 1 87 35 LYS B O 1
ATOM 3215 N N . TYR B 1 36 ? 14.562 -20.75 -10.344 1 88.44 36 TYR B N 1
ATOM 3216 C CA . TYR B 1 36 ? 13.266 -20.109 -10.57 1 88.44 36 TYR B CA 1
ATOM 3217 C C . TYR B 1 36 ? 13.352 -19.078 -11.68 1 88.44 36 TYR B C 1
ATOM 3219 O O . TYR B 1 36 ? 12.516 -19.062 -12.594 1 88.44 36 TYR B O 1
ATOM 3227 N N . ILE B 1 37 ? 14.359 -18.312 -11.562 1 91.06 37 ILE B N 1
ATOM 3228 C CA . ILE B 1 37 ? 14.57 -17.266 -12.547 1 91.06 37 ILE B CA 1
ATOM 3229 C C . ILE B 1 37 ? 14.773 -17.875 -13.93 1 91.06 37 ILE B C 1
ATOM 3231 O O . ILE B 1 37 ? 14.258 -17.375 -14.93 1 91.06 37 ILE B O 1
ATOM 3235 N N . GLU B 1 38 ? 15.445 -18.969 -13.938 1 90 38 GLU B N 1
ATOM 3236 C CA . GLU B 1 38 ? 15.68 -19.672 -15.195 1 90 38 GLU B CA 1
ATOM 3237 C C . GLU B 1 38 ? 14.367 -20.109 -15.828 1 90 38 GLU B C 1
ATOM 3239 O O . GLU B 1 38 ? 14.172 -19.984 -17.047 1 90 38 GLU B O 1
ATOM 3244 N N . ILE B 1 39 ? 13.523 -20.594 -15.047 1 86.31 39 ILE B N 1
ATOM 3245 C CA . ILE B 1 39 ? 12.227 -21.047 -15.531 1 86.31 39 ILE B CA 1
ATOM 3246 C C . ILE B 1 39 ? 11.453 -19.875 -16.125 1 86.31 39 ILE B C 1
ATOM 3248 O O . ILE B 1 39 ? 10.859 -20 -17.203 1 86.31 39 ILE B O 1
ATOM 3252 N N . LEU B 1 40 ? 11.523 -18.797 -15.461 1 89.06 40 LEU B N 1
ATOM 3253 C CA . LEU B 1 40 ? 10.797 -17.625 -15.938 1 89.06 40 LEU B CA 1
ATOM 3254 C C . LEU B 1 40 ? 11.398 -17.109 -17.234 1 89.06 40 LEU B C 1
ATOM 3256 O O . LEU B 1 40 ? 10.672 -16.688 -18.141 1 89.06 40 LEU B O 1
ATOM 3260 N N . LYS B 1 41 ? 12.703 -17.125 -17.312 1 90.38 41 LYS B N 1
ATOM 3261 C CA . LYS B 1 41 ? 13.375 -16.688 -18.531 1 90.38 41 LYS B CA 1
ATOM 3262 C C . LYS B 1 41 ? 12.984 -17.562 -19.719 1 90.38 41 LYS B C 1
ATOM 3264 O O . LYS B 1 41 ? 12.758 -17.062 -20.812 1 90.38 41 LYS B O 1
ATOM 3269 N N . PHE B 1 42 ? 12.859 -18.812 -19.469 1 84.25 42 PHE B N 1
ATOM 3270 C CA . PHE B 1 42 ? 12.523 -19.766 -20.531 1 84.25 42 PHE B CA 1
ATOM 3271 C C . PHE B 1 42 ? 11.086 -19.562 -21 1 84.25 42 PHE B C 1
ATOM 3273 O O . PHE B 1 42 ? 10.773 -19.766 -22.172 1 84.25 42 PHE B O 1
ATOM 3280 N N . ALA B 1 43 ? 10.344 -19.141 -20.094 1 83.19 43 ALA B N 1
ATOM 3281 C CA . ALA B 1 43 ? 8.93 -18.969 -20.422 1 83.19 43 ALA B CA 1
ATOM 3282 C C . ALA B 1 43 ? 8.703 -17.703 -21.234 1 83.19 43 ALA B C 1
ATOM 3284 O O . ALA B 1 43 ? 7.645 -17.531 -21.844 1 83.19 43 ALA B O 1
ATOM 3285 N N . SER B 1 44 ? 9.672 -16.828 -21.234 1 88.62 44 SER B N 1
ATOM 3286 C CA . SER B 1 44 ? 9.516 -15.562 -21.953 1 88.62 44 SER B CA 1
ATOM 3287 C C . SER B 1 44 ? 10 -15.68 -23.391 1 88.62 44 SER B C 1
ATOM 3289 O O . SER B 1 44 ? 11.156 -16.031 -23.641 1 88.62 44 SER B O 1
ATOM 3291 N N . ASN B 1 45 ? 9.133 -15.344 -24.344 1 88.81 45 ASN B N 1
ATOM 3292 C CA . ASN B 1 45 ? 9.523 -15.32 -25.75 1 88.81 45 ASN B CA 1
ATOM 3293 C C . ASN B 1 45 ? 10.031 -13.945 -26.172 1 88.81 45 ASN B C 1
ATOM 3295 O O . ASN B 1 45 ? 10.328 -13.719 -27.344 1 88.81 45 ASN B O 1
ATOM 3299 N N . LEU B 1 46 ? 10.195 -13.07 -25.188 1 95.25 46 LEU B N 1
ATOM 3300 C CA . LEU B 1 46 ? 10.555 -11.695 -25.5 1 95.25 46 LEU B CA 1
ATOM 3301 C C . LEU B 1 46 ? 11.977 -11.383 -25.062 1 95.25 46 LEU B C 1
ATOM 3303 O O . LEU B 1 46 ? 12.539 -10.352 -25.422 1 95.25 46 LEU B O 1
ATOM 3307 N N . LEU B 1 47 ? 12.562 -12.305 -24.312 1 95.88 47 LEU B N 1
ATOM 3308 C CA . LEU B 1 47 ? 13.859 -12.055 -23.703 1 95.88 47 LEU B CA 1
ATOM 3309 C C . LEU B 1 47 ? 14.953 -11.977 -24.75 1 95.88 47 LEU B C 1
ATOM 3311 O O . LEU B 1 47 ? 15.086 -12.875 -25.578 1 95.88 47 LEU B O 1
ATOM 3315 N N . ILE B 1 48 ? 15.773 -10.93 -24.75 1 96.06 48 ILE B N 1
ATOM 3316 C CA . ILE B 1 48 ? 16.844 -10.812 -25.734 1 96.06 48 ILE B CA 1
ATOM 3317 C C . ILE B 1 48 ? 18.203 -10.836 -25.031 1 96.06 48 ILE B C 1
ATOM 3319 O O . ILE B 1 48 ? 19.219 -11.211 -25.641 1 96.06 48 ILE B O 1
ATOM 3323 N N . ARG B 1 49 ? 18.188 -10.367 -23.719 1 95.56 49 ARG B N 1
ATOM 3324 C CA . ARG B 1 49 ? 19.438 -10.32 -22.969 1 95.56 49 ARG B CA 1
ATOM 3325 C C . ARG B 1 49 ? 19.188 -10.32 -21.469 1 95.56 49 ARG B C 1
ATOM 3327 O O . ARG B 1 49 ? 18.078 -9.969 -21.031 1 95.56 49 ARG B O 1
ATOM 3334 N N . ASP B 1 50 ? 20.188 -10.844 -20.797 1 97.81 50 ASP B N 1
ATOM 3335 C CA . ASP B 1 50 ? 20.188 -10.773 -19.344 1 97.81 50 ASP B CA 1
ATOM 3336 C C . ASP B 1 50 ? 21.344 -9.922 -18.828 1 97.81 50 ASP B C 1
ATOM 3338 O O . ASP B 1 50 ? 22.516 -10.328 -18.922 1 97.81 50 ASP B O 1
ATOM 3342 N N . GLU B 1 51 ? 21.031 -8.75 -18.234 1 98.5 51 GLU B N 1
ATOM 3343 C CA . GLU B 1 51 ? 22.031 -7.801 -17.766 1 98.5 51 GLU B CA 1
ATOM 3344 C C . GLU B 1 51 ? 22.156 -7.82 -16.25 1 98.5 51 GLU B C 1
ATOM 3346 O O . GLU B 1 51 ? 22.531 -6.816 -15.641 1 98.5 51 GLU B O 1
ATOM 3351 N N . SER B 1 52 ? 21.859 -8.93 -15.656 1 98.69 52 SER B N 1
ATOM 3352 C CA . SER B 1 52 ? 21.859 -9.078 -14.203 1 98.69 52 SER B CA 1
ATOM 3353 C C . SER B 1 52 ? 23.25 -8.82 -13.617 1 98.69 52 SER B C 1
ATOM 3355 O O . SER B 1 52 ? 24.266 -9.039 -14.273 1 98.69 52 SER B O 1
ATOM 3357 N N . PHE B 1 53 ? 23.203 -8.344 -12.383 1 98.81 53 PHE B N 1
ATOM 3358 C CA . PHE B 1 53 ? 24.469 -8.094 -11.695 1 98.81 53 PHE B CA 1
ATOM 3359 C C . PHE B 1 53 ? 24.297 -8.164 -10.188 1 98.81 53 PHE B C 1
ATOM 3361 O O . PHE B 1 53 ? 23.172 -8.203 -9.688 1 98.81 53 PHE B O 1
ATOM 3368 N N . VAL B 1 54 ? 25.375 -8.289 -9.469 1 98.75 54 VAL B N 1
ATOM 3369 C CA . VAL B 1 54 ? 25.391 -8.234 -8.016 1 98.75 54 VAL B CA 1
ATOM 3370 C C . VAL B 1 54 ? 26.312 -7.105 -7.555 1 98.75 54 VAL B C 1
ATOM 3372 O O . VAL B 1 54 ? 27.219 -6.691 -8.297 1 98.75 54 VAL B O 1
ATOM 3375 N N . VAL B 1 55 ? 26.047 -6.582 -6.438 1 98.62 55 VAL B N 1
ATOM 3376 C CA . VAL B 1 55 ? 26.875 -5.535 -5.84 1 98.62 55 VAL B CA 1
ATOM 3377 C C . VAL B 1 55 ? 27.609 -6.09 -4.621 1 98.62 55 VAL B C 1
ATOM 3379 O O . VAL B 1 55 ? 26.984 -6.602 -3.691 1 98.62 55 VAL B O 1
ATOM 3382 N N . ILE B 1 56 ? 28.938 -5.934 -4.668 1 98.25 56 ILE B N 1
ATOM 3383 C CA . ILE B 1 56 ? 29.797 -6.406 -3.586 1 98.25 56 ILE B CA 1
ATOM 3384 C C . ILE B 1 56 ? 30.281 -5.219 -2.756 1 98.25 56 ILE B C 1
ATOM 3386 O O . ILE B 1 56 ? 30.812 -4.254 -3.303 1 98.25 56 ILE B O 1
ATOM 3390 N N . GLN B 1 57 ? 29.953 -5.285 -1.501 1 96.94 57 GLN B N 1
ATOM 3391 C CA . GLN B 1 57 ? 30.484 -4.312 -0.548 1 96.94 57 GLN B CA 1
ATOM 3392 C C . GLN B 1 57 ? 31.328 -4.996 0.518 1 96.94 57 GLN B C 1
ATOM 3394 O O . GLN B 1 57 ? 30.859 -5.887 1.226 1 96.94 57 GLN B O 1
ATOM 3399 N N . ASN B 1 58 ? 32.594 -4.562 0.703 1 95.19 58 ASN B N 1
ATOM 3400 C CA . ASN B 1 58 ? 33.531 -5.137 1.678 1 95.19 58 ASN B CA 1
ATOM 3401 C C . ASN B 1 58 ? 33.562 -6.66 1.579 1 95.19 58 ASN B C 1
ATOM 3403 O O . ASN B 1 58 ? 33.406 -7.355 2.582 1 95.19 58 ASN B O 1
ATOM 3407 N N . ASN B 1 59 ? 33.594 -7.195 0.377 1 93.94 59 ASN B N 1
ATOM 3408 C CA . ASN B 1 59 ? 33.75 -8.602 0.024 1 93.94 59 ASN B CA 1
ATOM 3409 C C . ASN B 1 59 ? 32.531 -9.422 0.358 1 93.94 59 ASN B C 1
ATOM 3411 O O . ASN B 1 59 ? 32.594 -10.648 0.466 1 93.94 59 ASN B O 1
ATOM 3415 N N . SER B 1 60 ? 31.484 -8.797 0.569 1 96.5 60 SER B N 1
ATOM 3416 C CA . SER B 1 60 ? 30.203 -9.469 0.769 1 96.5 60 SER B CA 1
ATOM 3417 C C . SER B 1 60 ? 29.156 -8.969 -0.219 1 96.5 60 SER B C 1
ATOM 3419 O O . SER B 1 60 ? 29.156 -7.793 -0.596 1 96.5 60 SER B O 1
ATOM 3421 N N . CYS B 1 61 ? 28.328 -9.859 -0.589 1 98.12 61 CYS B N 1
ATOM 3422 C CA . CYS B 1 61 ? 27.281 -9.453 -1.526 1 98.12 61 CYS B CA 1
ATOM 3423 C C . CYS B 1 61 ? 26.219 -8.617 -0.829 1 98.12 61 CYS B C 1
ATOM 3425 O O . CYS B 1 61 ? 25.5 -9.117 0.036 1 98.12 61 CYS B O 1
ATOM 3427 N N . ALA B 1 62 ? 26.094 -7.402 -1.304 1 97.62 62 ALA B N 1
ATOM 3428 C CA . ALA B 1 62 ? 25.234 -6.449 -0.612 1 97.62 62 ALA B CA 1
ATOM 3429 C C . ALA B 1 62 ? 23.969 -6.176 -1.414 1 97.62 62 ALA B C 1
ATOM 3431 O O . ALA B 1 62 ? 23.016 -5.559 -0.91 1 97.62 62 ALA B O 1
ATOM 3432 N N . GLY B 1 63 ? 23.891 -6.605 -2.607 1 97.5 63 GLY B N 1
ATOM 3433 C CA . GLY B 1 63 ? 22.703 -6.406 -3.441 1 97.5 63 GLY B CA 1
ATOM 3434 C C . GLY B 1 63 ? 22.656 -7.336 -4.641 1 97.5 63 GLY B C 1
ATOM 3435 O O . GLY B 1 63 ? 23.703 -7.781 -5.125 1 97.5 63 GLY B O 1
ATOM 3436 N N . ILE B 1 64 ? 21.484 -7.668 -5.055 1 97.81 64 ILE B N 1
ATOM 3437 C CA . ILE B 1 64 ? 21.281 -8.523 -6.223 1 97.81 64 ILE B CA 1
ATOM 3438 C C . ILE B 1 64 ? 20.234 -7.887 -7.145 1 97.81 64 ILE B C 1
ATOM 3440 O O . ILE B 1 64 ? 19.281 -7.266 -6.68 1 97.81 64 ILE B O 1
ATOM 3444 N N . CYS B 1 65 ? 20.484 -8.039 -8.484 1 98.38 65 CYS B N 1
ATOM 3445 C CA . CYS B 1 65 ? 19.594 -7.465 -9.484 1 98.38 65 CYS B CA 1
ATOM 3446 C C . CYS B 1 65 ? 19.406 -8.414 -10.664 1 98.38 65 CYS B C 1
ATOM 3448 O O . CYS B 1 65 ? 20.344 -8.656 -11.422 1 98.38 65 CYS B O 1
ATOM 3450 N N . PHE B 1 66 ? 18.25 -8.984 -10.727 1 98.12 66 PHE B N 1
ATOM 3451 C CA . PHE B 1 66 ? 17.828 -9.68 -11.93 1 98.12 66 PHE B CA 1
ATOM 3452 C C . PHE B 1 66 ? 17.312 -8.703 -12.977 1 98.12 66 PHE B C 1
ATOM 3454 O O . PHE B 1 66 ? 16.297 -8.023 -12.75 1 98.12 66 PHE B O 1
ATOM 3461 N N . LEU B 1 67 ? 17.984 -8.641 -14.117 1 98.62 67 LEU B N 1
ATOM 3462 C CA . LEU B 1 67 ? 17.703 -7.566 -15.062 1 98.62 67 LEU B CA 1
ATOM 3463 C C . LEU B 1 67 ? 17.484 -8.125 -16.469 1 98.62 67 LEU B C 1
ATOM 3465 O O . LEU B 1 67 ? 18.328 -7.93 -17.344 1 98.62 67 LEU B O 1
ATOM 3469 N N . PRO B 1 68 ? 16.328 -8.664 -16.672 1 98.44 68 PRO B N 1
ATOM 3470 C CA . PRO B 1 68 ? 16 -9.164 -18.016 1 98.44 68 PRO B CA 1
ATOM 3471 C C . PRO B 1 68 ? 15.664 -8.047 -19 1 98.44 68 PRO B C 1
ATOM 3473 O O . PRO B 1 68 ? 14.867 -7.16 -18.672 1 98.44 68 PRO B O 1
ATOM 3476 N N . ILE B 1 69 ? 16.281 -8.086 -20.141 1 98.5 69 ILE B N 1
ATOM 3477 C CA . ILE B 1 69 ? 15.984 -7.156 -21.219 1 98.5 69 ILE B CA 1
ATOM 3478 C C . ILE B 1 69 ? 15.125 -7.848 -22.266 1 98.5 69 ILE B C 1
ATOM 3480 O O . ILE B 1 69 ? 15.531 -8.859 -22.844 1 98.5 69 ILE B O 1
ATOM 3484 N N . GLU B 1 70 ? 13.984 -7.281 -22.5 1 98.12 70 GLU B N 1
ATOM 3485 C CA . GLU B 1 70 ? 13.055 -7.848 -23.469 1 98.12 70 GLU B CA 1
ATOM 3486 C C . GLU B 1 70 ? 12.797 -6.875 -24.609 1 98.12 70 GLU B C 1
ATOM 3488 O O . GLU B 1 70 ? 12.977 -5.664 -24.469 1 98.12 70 GLU B O 1
ATOM 3493 N N . LYS B 1 71 ? 12.508 -7.422 -25.719 1 97.38 71 LYS B N 1
ATOM 3494 C CA . LYS B 1 71 ? 12.016 -6.633 -26.844 1 97.38 71 LYS B CA 1
ATOM 3495 C C . LYS B 1 71 ? 10.562 -6.977 -27.172 1 97.38 71 LYS B C 1
ATOM 3497 O O . LYS B 1 71 ? 10.258 -8.117 -27.531 1 97.38 71 LYS B O 1
ATOM 3502 N N . ASN B 1 72 ? 9.656 -5.984 -26.984 1 92.56 72 ASN B N 1
ATOM 3503 C CA . ASN B 1 72 ? 8.242 -6.113 -27.297 1 92.56 72 ASN B CA 1
ATOM 3504 C C . ASN B 1 72 ? 7.809 -5.113 -28.359 1 92.56 72 ASN B C 1
ATOM 3506 O O . ASN B 1 72 ? 7.812 -3.902 -28.125 1 92.56 72 ASN B O 1
ATOM 3510 N N . GLN B 1 73 ? 7.23 -5.512 -29.5 1 88.38 73 GLN B N 1
ATOM 3511 C CA . GLN B 1 73 ? 6.812 -4.652 -30.609 1 88.38 73 GLN B CA 1
ATOM 3512 C C . GLN B 1 73 ? 7.848 -3.568 -30.875 1 88.38 73 GLN B C 1
ATOM 3514 O O . GLN B 1 73 ? 7.52 -2.383 -30.922 1 88.38 73 GLN B O 1
ATOM 3519 N N . ASN B 1 74 ? 9.07 -3.721 -30.859 1 88.69 74 ASN B N 1
ATOM 3520 C CA . ASN B 1 74 ? 10.195 -2.881 -31.234 1 88.69 74 ASN B CA 1
ATOM 3521 C C . ASN B 1 74 ? 10.672 -2.018 -30.078 1 88.69 74 ASN B C 1
ATOM 3523 O O . ASN B 1 74 ? 11.469 -1.095 -30.266 1 88.69 74 ASN B O 1
ATOM 3527 N N . LEU B 1 75 ? 10.094 -2.291 -28.953 1 95.12 75 LEU B N 1
ATOM 3528 C CA . LEU B 1 75 ? 10.523 -1.55 -27.766 1 95.12 75 LEU B CA 1
ATOM 3529 C C . LEU B 1 75 ? 11.398 -2.418 -26.875 1 95.12 75 LEU B C 1
ATOM 3531 O O . LEU B 1 75 ? 11.062 -3.578 -26.609 1 95.12 75 LEU B O 1
ATOM 3535 N N . ILE B 1 76 ? 12.484 -1.855 -26.547 1 97.56 76 ILE B N 1
ATOM 3536 C CA . ILE B 1 76 ? 13.344 -2.51 -25.562 1 97.56 76 ILE B CA 1
ATOM 3537 C C . ILE B 1 76 ? 12.875 -2.145 -24.156 1 97.56 76 ILE B C 1
ATOM 3539 O O . ILE B 1 76 ? 12.68 -0.968 -23.844 1 97.56 76 ILE B O 1
ATOM 3543 N N . GLN B 1 77 ? 12.688 -3.146 -23.359 1 97.88 77 GLN B N 1
ATOM 3544 C CA . GLN B 1 77 ? 12.172 -2.92 -22.016 1 97.88 77 GLN B CA 1
ATOM 3545 C C . GLN B 1 77 ? 12.844 -3.854 -21.016 1 97.88 77 GLN B C 1
ATOM 3547 O O . GLN B 1 77 ? 13.383 -4.895 -21.391 1 97.88 77 GLN B O 1
ATOM 3552 N N . ILE B 1 78 ? 12.852 -3.412 -19.781 1 98.38 78 ILE B N 1
ATOM 3553 C CA . ILE B 1 78 ? 13.156 -4.312 -18.672 1 98.38 78 ILE B CA 1
ATOM 3554 C C . ILE B 1 78 ? 11.859 -4.902 -18.109 1 98.38 78 ILE B C 1
ATOM 3556 O O . ILE B 1 78 ? 11.078 -4.199 -17.469 1 98.38 78 ILE B O 1
ATOM 3560 N N . SER B 1 79 ? 11.633 -6.078 -18.422 1 97.75 79 SER B N 1
ATOM 3561 C CA . SER B 1 79 ? 10.406 -6.812 -18.109 1 97.75 79 SER B CA 1
ATOM 3562 C C . SER B 1 79 ? 10.625 -8.32 -18.219 1 97.75 79 SER B C 1
ATOM 3564 O O . SER B 1 79 ? 11.695 -8.766 -18.625 1 97.75 79 SER B O 1
ATOM 3566 N N . LEU B 1 80 ? 9.656 -8.992 -17.797 1 96.19 80 LEU B N 1
ATOM 3567 C CA . LEU B 1 80 ? 9.672 -10.445 -17.922 1 96.19 80 LEU B CA 1
ATOM 3568 C C . LEU B 1 80 ? 8.344 -10.961 -18.484 1 96.19 80 LEU B C 1
ATOM 3570 O O . LEU B 1 80 ? 7.293 -10.758 -17.875 1 96.19 80 LEU B O 1
ATOM 3574 N N . GLY B 1 81 ? 8.406 -11.586 -19.656 1 92.75 81 GLY B N 1
ATOM 3575 C CA . GLY B 1 81 ? 7.195 -12.055 -20.312 1 92.75 81 GLY B CA 1
ATOM 3576 C C . GLY B 1 81 ? 6.242 -10.938 -20.688 1 92.75 81 GLY B C 1
ATOM 3577 O O . GLY B 1 81 ? 5.023 -11.109 -20.641 1 92.75 81 GLY B O 1
ATOM 3578 N N . GLY B 1 82 ? 6.793 -9.812 -20.812 1 93.62 82 GLY B N 1
ATOM 3579 C CA . GLY B 1 82 ? 5.973 -8.656 -21.141 1 93.62 82 GLY B CA 1
ATOM 3580 C C . GLY B 1 82 ? 5.352 -7.996 -19.922 1 93.62 82 GLY B C 1
ATOM 3581 O O . GLY B 1 82 ? 4.637 -7 -20.047 1 93.62 82 GLY B O 1
ATOM 3582 N N . GLY B 1 83 ? 5.625 -8.516 -18.766 1 95.06 83 GLY B N 1
ATOM 3583 C CA . GLY B 1 83 ? 5.074 -7.992 -17.531 1 95.06 83 GLY B CA 1
ATOM 3584 C C . GLY B 1 83 ? 6.141 -7.543 -16.547 1 95.06 83 GLY B C 1
ATOM 3585 O O . GLY B 1 83 ? 7.215 -7.102 -16.953 1 95.06 83 GLY B O 1
ATOM 3586 N N . PHE B 1 84 ? 5.852 -7.598 -15.344 1 96.69 84 PHE B N 1
ATOM 3587 C CA . PHE B 1 84 ? 6.734 -7.066 -14.312 1 96.69 84 PHE B CA 1
ATOM 3588 C C . PHE B 1 84 ? 7.832 -8.062 -13.969 1 96.69 84 PHE B C 1
ATOM 3590 O O . PHE B 1 84 ? 7.578 -9.273 -13.891 1 96.69 84 PHE B O 1
ATOM 3597 N N . SER B 1 85 ? 9.016 -7.57 -13.805 1 96.88 85 SER B N 1
ATOM 3598 C CA . SER B 1 85 ? 10.117 -8.328 -13.227 1 96.88 85 SER B CA 1
ATOM 3599 C C . SER B 1 85 ? 10.305 -7.984 -11.75 1 96.88 85 SER B C 1
ATOM 3601 O O . SER B 1 85 ? 9.641 -7.09 -11.227 1 96.88 85 SER B O 1
ATOM 3603 N N . PHE B 1 86 ? 11.188 -8.688 -11.094 1 95.38 86 PHE B N 1
ATOM 3604 C CA . PHE B 1 86 ? 11.406 -8.461 -9.672 1 95.38 86 PHE B CA 1
ATOM 3605 C C . PHE B 1 86 ? 12.375 -7.305 -9.453 1 95.38 86 PHE B C 1
ATOM 3607 O O . PHE B 1 86 ? 13.445 -7.262 -10.062 1 95.38 86 PHE B O 1
ATOM 3614 N N . ALA B 1 87 ? 11.922 -6.445 -8.57 1 96.69 87 ALA B N 1
ATOM 3615 C CA . ALA B 1 87 ? 12.812 -5.344 -8.211 1 96.69 87 ALA B CA 1
ATOM 3616 C C . ALA B 1 87 ? 14.062 -5.855 -7.512 1 96.69 87 ALA B C 1
ATOM 3618 O O . ALA B 1 87 ? 14.031 -6.891 -6.84 1 96.69 87 ALA B O 1
ATOM 3619 N N . PRO B 1 88 ? 15.172 -5.125 -7.672 1 96.69 88 PRO B N 1
ATOM 3620 C CA . PRO B 1 88 ? 16.406 -5.543 -7.004 1 96.69 88 PRO B CA 1
ATOM 3621 C C . PRO B 1 88 ? 16.297 -5.504 -5.48 1 96.69 88 PRO B C 1
ATOM 3623 O O . PRO B 1 88 ? 15.375 -4.879 -4.941 1 96.69 88 PRO B O 1
ATOM 3626 N N . LEU B 1 89 ? 17.172 -6.191 -4.887 1 95.19 89 LEU B N 1
ATOM 3627 C CA . LEU B 1 89 ? 17.297 -6.195 -3.434 1 95.19 89 LEU B CA 1
ATOM 3628 C C . LEU B 1 89 ? 18.625 -5.605 -2.994 1 95.19 89 LEU B C 1
ATOM 3630 O O . LEU B 1 89 ? 19.656 -5.832 -3.641 1 95.19 89 LEU B O 1
ATOM 3634 N N . GLY B 1 90 ? 18.609 -4.824 -1.946 1 93.94 90 GLY B N 1
ATOM 3635 C CA . GLY B 1 90 ? 19.797 -4.223 -1.365 1 93.94 90 GLY B CA 1
ATOM 3636 C C . GLY B 1 90 ? 19.766 -4.172 0.15 1 93.94 90 GLY B C 1
ATOM 3637 O O . GLY B 1 90 ? 18.688 -4.141 0.75 1 93.94 90 GLY B O 1
ATOM 3638 N N . GLU B 1 91 ? 20.938 -4.059 0.776 1 92.5 91 GLU B N 1
ATOM 3639 C CA . GLU B 1 91 ? 21.031 -4.109 2.23 1 92.5 91 GLU B CA 1
ATOM 3640 C C . GLU B 1 91 ? 20.844 -2.727 2.848 1 92.5 91 GLU B C 1
ATOM 3642 O O . GLU B 1 91 ? 20.625 -2.604 4.055 1 92.5 91 GLU B O 1
ATOM 3647 N N . SER B 1 92 ? 21.016 -1.745 2.035 1 91.38 92 SER B N 1
ATOM 3648 C CA . SER B 1 92 ? 20.938 -0.38 2.545 1 91.38 92 SER B CA 1
ATOM 3649 C C . SER B 1 92 ? 20.453 0.587 1.465 1 91.38 92 SER B C 1
ATOM 3651 O O . SER B 1 92 ? 20.406 0.234 0.285 1 91.38 92 SER B O 1
ATOM 3653 N N . LYS B 1 93 ? 20.125 1.755 1.911 1 89.88 93 LYS B N 1
ATOM 3654 C CA . LYS B 1 93 ? 19.734 2.805 0.979 1 89.88 93 LYS B CA 1
ATOM 3655 C C . LYS B 1 93 ? 20.828 3.1 -0.028 1 89.88 93 LYS B C 1
ATOM 3657 O O . LYS B 1 93 ? 20.562 3.287 -1.217 1 89.88 93 LYS B O 1
ATOM 3662 N N . LYS B 1 94 ? 22.016 3.123 0.455 1 93.62 94 LYS B N 1
ATOM 3663 C CA . LYS B 1 94 ? 23.172 3.398 -0.397 1 93.62 94 LYS B CA 1
ATOM 3664 C C . LYS B 1 94 ? 23.312 2.342 -1.489 1 93.62 94 LYS B C 1
ATOM 3666 O O . LYS B 1 94 ? 23.594 2.668 -2.643 1 93.62 94 LYS B O 1
ATOM 3671 N N . ILE B 1 95 ? 23.094 1.108 -1.157 1 96.75 95 ILE B N 1
ATOM 3672 C CA . ILE B 1 95 ? 23.219 0.01 -2.109 1 96.75 95 ILE B CA 1
ATOM 3673 C C . ILE B 1 95 ? 22.094 0.101 -3.145 1 96.75 95 ILE B C 1
ATOM 3675 O O . ILE B 1 95 ? 22.328 -0.095 -4.34 1 96.75 95 ILE B O 1
ATOM 3679 N N . TYR B 1 96 ? 20.906 0.458 -2.707 1 96.31 96 TYR B N 1
ATOM 3680 C CA . TYR B 1 96 ? 19.812 0.666 -3.648 1 96.31 96 TYR B CA 1
ATOM 3681 C C . TYR B 1 96 ? 20.141 1.786 -4.629 1 96.31 96 TYR B C 1
ATOM 3683 O O . TYR B 1 96 ? 19.922 1.651 -5.832 1 96.31 96 TYR B O 1
ATOM 3691 N N . ASP B 1 97 ? 20.672 2.852 -4.055 1 97.5 97 ASP B N 1
ATOM 3692 C CA . ASP B 1 97 ? 21.031 3.977 -4.91 1 97.5 97 ASP B CA 1
ATOM 3693 C C . ASP B 1 97 ? 22.031 3.551 -5.984 1 97.5 97 ASP B C 1
ATOM 3695 O O . ASP B 1 97 ? 21.906 3.939 -7.148 1 97.5 97 ASP B O 1
ATOM 3699 N N . LEU B 1 98 ? 22.938 2.777 -5.594 1 98 98 LEU B N 1
ATOM 3700 C CA . LEU B 1 98 ? 23.938 2.283 -6.527 1 98 98 LEU B CA 1
ATOM 3701 C C . LEU B 1 98 ? 23.312 1.362 -7.566 1 98 98 LEU B C 1
ATOM 3703 O O . LEU B 1 98 ? 23.641 1.457 -8.758 1 98 98 LEU B O 1
ATOM 3707 N N . ILE B 1 99 ? 22.453 0.486 -7.121 1 98.69 99 ILE B N 1
ATOM 3708 C CA . ILE B 1 99 ? 21.812 -0.47 -8.016 1 98.69 99 ILE B CA 1
ATOM 3709 C C . ILE B 1 99 ? 20.984 0.277 -9.055 1 98.69 99 ILE B C 1
ATOM 3711 O O . ILE B 1 99 ? 21.094 0.009 -10.258 1 98.69 99 ILE B O 1
ATOM 3715 N N . PHE B 1 100 ? 20.25 1.21 -8.656 1 98.75 100 PHE B N 1
ATOM 3716 C CA . PHE B 1 100 ? 19.391 1.907 -9.594 1 98.75 100 PHE B CA 1
ATOM 3717 C C . PHE B 1 100 ? 20.188 2.812 -10.516 1 98.75 100 PHE B C 1
ATOM 3719 O O . PHE B 1 100 ? 19.828 2.996 -11.68 1 98.75 100 PHE B O 1
ATOM 3726 N N . ALA B 1 101 ? 21.25 3.379 -9.977 1 98.62 101 ALA B N 1
ATOM 3727 C CA . ALA B 1 101 ? 22.156 4.113 -10.859 1 98.62 101 ALA B CA 1
ATOM 3728 C C . ALA B 1 101 ? 22.672 3.221 -11.984 1 98.62 101 ALA B C 1
ATOM 3730 O O . ALA B 1 101 ? 22.703 3.631 -13.148 1 98.62 101 ALA B O 1
ATOM 3731 N N . GLU B 1 102 ? 23.062 2.023 -11.641 1 98.69 102 GLU B N 1
ATOM 3732 C CA . GLU B 1 102 ? 23.562 1.063 -12.625 1 98.69 102 GLU B CA 1
ATOM 3733 C C . GLU B 1 102 ? 22.453 0.668 -13.602 1 98.69 102 GLU B C 1
ATOM 3735 O O . GLU B 1 102 ? 22.688 0.591 -14.812 1 98.69 102 GLU B O 1
ATOM 3740 N N . ILE B 1 103 ? 21.25 0.409 -13.125 1 98.81 103 ILE B N 1
ATOM 3741 C CA . ILE B 1 103 ? 20.125 0.053 -13.969 1 98.81 103 ILE B CA 1
ATOM 3742 C C . ILE B 1 103 ? 19.859 1.168 -14.984 1 98.81 103 ILE B C 1
ATOM 3744 O O . ILE B 1 103 ? 19.641 0.903 -16.172 1 98.81 103 ILE B O 1
ATOM 3748 N N . PHE B 1 104 ? 19.922 2.396 -14.531 1 98.69 104 PHE B N 1
ATOM 3749 C CA . PHE B 1 104 ? 19.641 3.527 -15.406 1 98.69 104 PHE B CA 1
ATOM 3750 C C . PHE B 1 104 ? 20.75 3.709 -16.438 1 98.69 104 PHE B C 1
ATOM 3752 O O . PHE B 1 104 ? 20.469 4.066 -17.594 1 98.69 104 PHE B O 1
ATOM 3759 N N . GLU B 1 105 ? 21.953 3.463 -16.016 1 98.5 105 GLU B N 1
ATOM 3760 C CA . GLU B 1 105 ? 23.062 3.494 -16.984 1 98.5 105 GLU B CA 1
ATOM 3761 C C . GLU B 1 105 ? 22.875 2.434 -18.062 1 98.5 105 GLU B C 1
ATOM 3763 O O . GLU B 1 105 ? 23.047 2.713 -19.25 1 98.5 105 GLU B O 1
ATOM 3768 N N . ILE B 1 106 ? 22.547 1.238 -17.641 1 98.5 106 ILE B N 1
ATOM 3769 C CA . ILE B 1 106 ? 22.297 0.149 -18.578 1 98.5 106 ILE B CA 1
ATOM 3770 C C . ILE B 1 106 ? 21.125 0.508 -19.5 1 98.5 106 ILE B C 1
ATOM 3772 O O . ILE B 1 106 ? 21.188 0.275 -20.703 1 98.5 106 ILE B O 1
ATOM 3776 N N . SER B 1 107 ? 20.125 1.061 -18.953 1 98.62 107 SER B N 1
ATOM 3777 C CA . SER B 1 107 ? 18.938 1.45 -19.703 1 98.62 107 SER B CA 1
ATOM 3778 C C . SER B 1 107 ? 19.266 2.471 -20.781 1 98.62 107 SER B C 1
ATOM 3780 O O . SER B 1 107 ? 18.766 2.385 -21.906 1 98.62 107 SER B O 1
ATOM 3782 N N . LYS B 1 108 ? 20.078 3.402 -20.359 1 98.12 108 LYS B N 1
ATOM 3783 C CA . LYS B 1 108 ? 20.516 4.402 -21.312 1 98.12 108 LYS B CA 1
ATOM 3784 C C . LYS B 1 108 ? 21.312 3.764 -22.453 1 98.12 108 LYS B C 1
ATOM 3786 O O . LYS B 1 108 ? 21.047 4.016 -23.625 1 98.12 108 LYS B O 1
ATOM 3791 N N . ARG B 1 109 ? 22.203 2.908 -22.125 1 98 109 ARG B N 1
ATOM 3792 C CA . ARG B 1 109 ? 23.078 2.25 -23.094 1 98 109 ARG B CA 1
ATOM 3793 C C . ARG B 1 109 ? 22.281 1.4 -24.078 1 98 109 ARG B C 1
ATOM 3795 O O . ARG B 1 109 ? 22.609 1.338 -25.266 1 98 109 ARG B O 1
ATOM 3802 N N . LEU B 1 110 ? 21.234 0.818 -23.609 1 97.69 110 LEU B N 1
ATOM 3803 C CA . LEU B 1 110 ? 20.484 -0.13 -24.438 1 97.69 110 LEU B CA 1
ATOM 3804 C C . LEU B 1 110 ? 19.234 0.521 -25.016 1 97.69 110 LEU B C 1
ATOM 3806 O O . LEU B 1 110 ? 18.438 -0.143 -25.672 1 97.69 110 LEU B O 1
ATOM 3810 N N . ASN B 1 111 ? 19.031 1.789 -24.672 1 97.25 111 ASN B N 1
ATOM 3811 C CA . ASN B 1 111 ? 17.859 2.543 -25.125 1 97.25 111 ASN B CA 1
ATOM 3812 C C . ASN B 1 111 ? 16.562 1.905 -24.625 1 97.25 111 ASN B C 1
ATOM 3814 O O . ASN B 1 111 ? 15.641 1.701 -25.422 1 97.25 111 ASN B O 1
ATOM 3818 N N . VAL B 1 112 ? 16.562 1.527 -23.406 1 98.12 112 VAL B N 1
ATOM 3819 C CA . VAL B 1 112 ? 15.375 0.966 -22.781 1 98.12 112 VAL B CA 1
ATOM 3820 C C . VAL B 1 112 ? 14.273 2.021 -22.719 1 98.12 112 VAL B C 1
ATOM 3822 O O . VAL B 1 112 ? 14.531 3.18 -22.391 1 98.12 112 VAL B O 1
ATOM 3825 N N . SER B 1 113 ? 13.047 1.602 -23.062 1 97.5 113 SER B N 1
ATOM 3826 C CA . SER B 1 113 ? 11.93 2.537 -23.109 1 97.5 113 SER B CA 1
ATOM 3827 C C . SER B 1 113 ? 11.164 2.564 -21.797 1 97.5 113 SER B C 1
ATOM 3829 O O . SER B 1 113 ? 10.594 3.59 -21.422 1 97.5 113 SER B O 1
ATOM 3831 N N . LYS B 1 114 ? 11.125 1.471 -21.125 1 96.88 114 LYS B N 1
ATOM 3832 C CA . LYS B 1 114 ? 10.422 1.426 -19.844 1 96.88 114 LYS B CA 1
ATOM 3833 C C . LYS B 1 114 ? 10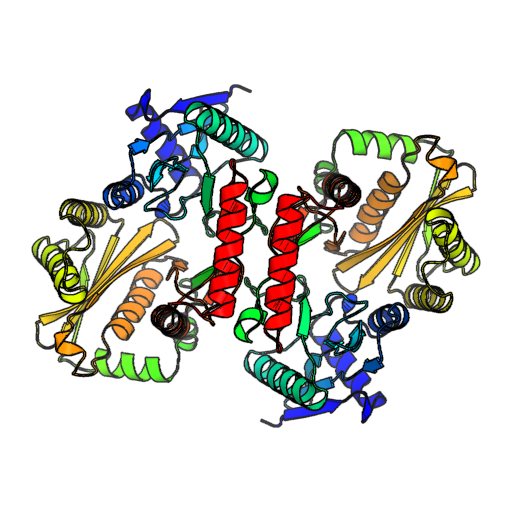.93 0.271 -18.984 1 96.88 114 LYS B C 1
ATOM 3835 O O . LYS B 1 114 ? 11.453 -0.716 -19.5 1 96.88 114 LYS B O 1
ATOM 3840 N N . ILE B 1 115 ? 10.844 0.371 -17.719 1 98.69 115 ILE B N 1
ATOM 3841 C CA . ILE B 1 115 ? 11.172 -0.644 -16.719 1 98.69 115 ILE B CA 1
ATOM 3842 C C . ILE B 1 115 ? 9.922 -1.003 -15.914 1 98.69 115 ILE B C 1
ATOM 3844 O O . ILE B 1 115 ? 9.227 -0.119 -15.414 1 98.69 115 ILE B O 1
ATOM 3848 N N . MET B 1 116 ? 9.586 -2.258 -15.812 1 98.5 116 MET B N 1
ATOM 3849 C CA . MET B 1 116 ? 8.469 -2.725 -15 1 98.5 116 MET B CA 1
ATOM 3850 C C . MET B 1 116 ? 8.953 -3.631 -13.875 1 98.5 116 MET B C 1
ATOM 3852 O O . MET B 1 116 ? 9.367 -4.766 -14.125 1 98.5 116 MET B O 1
ATOM 3856 N N . PHE B 1 117 ? 8.844 -3.098 -12.594 1 98.25 117 PHE B N 1
ATOM 3857 C CA . PHE B 1 117 ? 9.312 -3.844 -11.438 1 98.25 117 PHE B CA 1
ATOM 3858 C C . PHE B 1 117 ? 8.172 -4.086 -10.453 1 98.25 117 PHE B C 1
ATOM 3860 O O . PHE B 1 117 ? 7.297 -3.232 -10.281 1 98.25 117 PHE B O 1
ATOM 3867 N N . CYS B 1 118 ? 8.188 -5.203 -9.844 1 96.44 118 CYS B N 1
ATOM 3868 C CA . CYS B 1 118 ? 7.402 -5.465 -8.641 1 96.44 118 CYS B CA 1
ATOM 3869 C C . CYS B 1 118 ? 8.305 -5.801 -7.457 1 96.44 118 CYS B C 1
ATOM 3871 O O . CYS B 1 118 ? 9.414 -6.316 -7.645 1 96.44 118 CYS B O 1
ATOM 3873 N N . ILE B 1 119 ? 7.816 -5.5 -6.305 1 94.19 119 ILE B N 1
ATOM 3874 C CA . ILE B 1 119 ? 8.594 -5.738 -5.098 1 94.19 119 ILE B CA 1
ATOM 3875 C C . ILE B 1 119 ? 8.117 -7.02 -4.418 1 94.19 119 ILE B C 1
ATOM 3877 O O . ILE B 1 119 ? 6.914 -7.254 -4.293 1 94.19 119 ILE B O 1
ATOM 3881 N N . ASP B 1 120 ? 9.031 -7.801 -4.051 1 86.56 120 ASP B N 1
ATOM 3882 C CA . ASP B 1 120 ? 8.711 -9.008 -3.299 1 86.56 120 ASP B CA 1
ATOM 3883 C C . ASP B 1 120 ? 8.258 -8.672 -1.88 1 86.56 120 ASP B C 1
ATOM 3885 O O . ASP B 1 120 ? 9.055 -8.203 -1.063 1 86.56 120 ASP B O 1
ATOM 3889 N N . MET B 1 121 ? 7.074 -8.992 -1.548 1 76.88 121 MET B N 1
ATOM 3890 C CA . MET B 1 121 ? 6.457 -8.555 -0.297 1 76.88 121 MET B CA 1
ATOM 3891 C C . MET B 1 121 ? 7.086 -9.266 0.896 1 76.88 121 MET B C 1
ATOM 3893 O O . MET B 1 121 ? 7.012 -8.781 2.025 1 76.88 121 MET B O 1
ATOM 3897 N N . LEU B 1 122 ? 7.609 -10.352 0.693 1 74.44 122 LEU B N 1
ATOM 3898 C CA . LEU B 1 122 ? 8.211 -11.102 1.79 1 74.44 122 LEU B CA 1
ATOM 3899 C C . LEU B 1 122 ? 9.594 -10.547 2.133 1 74.44 122 LEU B C 1
ATOM 3901 O O . LEU B 1 122 ? 10.047 -10.664 3.271 1 74.44 122 LEU B O 1
ATOM 3905 N N . ALA B 1 123 ? 10.117 -10 1.125 1 62.38 123 ALA B N 1
ATOM 3906 C CA . ALA B 1 123 ? 11.453 -9.453 1.323 1 62.38 123 ALA B CA 1
ATOM 3907 C C . ALA B 1 123 ? 11.391 -7.984 1.737 1 62.38 123 ALA B C 1
ATOM 3909 O O . ALA B 1 123 ? 12.375 -7.43 2.23 1 62.38 123 ALA B O 1
ATOM 3910 N N . TYR B 1 124 ? 10.188 -7.586 1.634 1 59.78 124 TYR B N 1
ATOM 3911 C CA . TYR B 1 124 ? 10.086 -6.133 1.725 1 59.78 124 TYR B CA 1
ATOM 3912 C C . TYR B 1 124 ? 9.508 -5.711 3.072 1 59.78 124 TYR B C 1
ATOM 3914 O O . TYR B 1 124 ? 8.406 -6.125 3.441 1 59.78 124 TYR B O 1
ATOM 3922 N N . THR B 1 125 ? 10.297 -4.98 3.691 1 64.31 125 THR B N 1
ATOM 3923 C CA . THR B 1 125 ? 9.961 -4.562 5.047 1 64.31 125 THR B CA 1
ATOM 3924 C C . THR B 1 125 ? 9.398 -3.143 5.051 1 64.31 125 THR B C 1
ATOM 3926 O O . THR B 1 125 ? 8.781 -2.713 6.027 1 64.31 125 THR B O 1
ATOM 3929 N N . MET B 1 126 ? 9.609 -2.535 3.852 1 67.75 126 MET B N 1
ATOM 3930 C CA . MET B 1 126 ? 9.172 -1.144 3.83 1 67.75 126 MET B CA 1
ATOM 3931 C C . MET B 1 126 ? 7.656 -1.052 3.674 1 67.75 126 MET B C 1
ATOM 3933 O O . MET B 1 126 ? 7.039 -1.916 3.049 1 67.75 126 MET B O 1
ATOM 3937 N N . ARG B 1 127 ? 7.164 0.015 4.141 1 80.5 127 ARG B N 1
ATOM 3938 C CA . ARG B 1 127 ? 5.711 0.151 4.207 1 80.5 127 ARG B CA 1
ATOM 3939 C C . ARG B 1 127 ? 5.199 1.077 3.107 1 80.5 127 ARG B C 1
ATOM 3941 O O . ARG B 1 127 ? 4.188 1.76 3.285 1 80.5 127 ARG B O 1
ATOM 3948 N N . PHE B 1 128 ? 6.145 1.189 2.09 1 90.75 128 PHE B N 1
ATOM 3949 C CA . PHE B 1 128 ? 5.719 1.941 0.917 1 90.75 128 PHE B CA 1
ATOM 3950 C C . PHE B 1 128 ? 6.422 1.437 -0.336 1 90.75 128 PHE B C 1
ATOM 3952 O O . PHE B 1 128 ? 7.332 0.608 -0.253 1 90.75 128 PHE B O 1
ATOM 3959 N N . ASN B 1 129 ? 6.008 1.818 -1.445 1 94.31 129 ASN B N 1
ATOM 3960 C CA . ASN B 1 129 ? 6.621 1.439 -2.713 1 94.31 129 ASN B CA 1
ATOM 3961 C C . ASN B 1 129 ? 7.941 2.176 -2.938 1 94.31 129 ASN B C 1
ATOM 3963 O O . ASN B 1 129 ? 7.953 3.279 -3.486 1 94.31 129 ASN B O 1
ATOM 3967 N N . LEU B 1 130 ? 9.023 1.581 -2.682 1 94.25 130 LEU B N 1
ATOM 3968 C CA . LEU B 1 130 ? 10.359 2.174 -2.715 1 94.25 130 LEU B CA 1
ATOM 3969 C C . LEU B 1 130 ? 10.695 2.67 -4.117 1 94.25 130 LEU B C 1
ATOM 3971 O O . LEU B 1 130 ? 11.516 3.576 -4.277 1 94.25 130 LEU B O 1
ATOM 3975 N N . LEU B 1 131 ? 10.102 2.139 -5.098 1 97.06 131 LEU B N 1
ATOM 3976 C CA . LEU B 1 131 ? 10.453 2.414 -6.484 1 97.06 131 LEU B CA 1
ATOM 3977 C C . LEU B 1 131 ? 10.133 3.861 -6.848 1 97.06 131 LEU B C 1
ATOM 3979 O O . LEU B 1 131 ? 10.75 4.43 -7.75 1 97.06 131 LEU B O 1
ATOM 3983 N N . ILE B 1 132 ? 9.266 4.426 -6.086 1 96.62 132 ILE B N 1
ATOM 3984 C CA . ILE B 1 132 ? 8.859 5.793 -6.395 1 96.62 132 ILE B CA 1
ATOM 3985 C C . ILE B 1 132 ? 10.023 6.746 -6.117 1 96.62 132 ILE B C 1
ATOM 3987 O O . ILE B 1 132 ? 10.133 7.805 -6.742 1 96.62 132 ILE B O 1
ATOM 3991 N N . LYS B 1 133 ? 10.852 6.422 -5.195 1 95.62 133 LYS B N 1
ATOM 3992 C CA . LYS B 1 133 ? 12.047 7.207 -4.902 1 95.62 133 LYS B CA 1
ATOM 3993 C C . LYS B 1 133 ? 12.914 7.367 -6.148 1 95.62 133 LYS B C 1
ATOM 3995 O O . LYS B 1 133 ? 13.641 8.352 -6.281 1 95.62 133 LYS B O 1
ATOM 4000 N N . TYR B 1 134 ? 12.797 6.41 -7.008 1 97.5 134 TYR B N 1
ATOM 4001 C CA . TYR B 1 134 ? 13.688 6.383 -8.164 1 97.5 134 TYR B CA 1
ATOM 4002 C C . TYR B 1 134 ? 12.945 6.789 -9.438 1 97.5 134 TYR B C 1
ATOM 4004 O O . TYR B 1 134 ? 13.336 6.402 -10.539 1 97.5 134 TYR B O 1
ATOM 4012 N N . GLY B 1 135 ? 11.883 7.457 -9.289 1 96.19 135 GLY B N 1
ATOM 4013 C CA . GLY B 1 135 ? 11.211 8.086 -10.414 1 96.19 135 GLY B CA 1
ATOM 4014 C C . GLY B 1 135 ? 10.211 7.184 -11.102 1 96.19 135 GLY B C 1
ATOM 4015 O O . GLY B 1 135 ? 9.789 7.453 -12.227 1 96.19 135 GLY B O 1
ATOM 4016 N N . PHE B 1 136 ? 9.859 6.066 -10.469 1 98.19 136 PHE B N 1
ATOM 4017 C CA . PHE B 1 136 ? 8.859 5.168 -11.039 1 98.19 136 PHE B CA 1
ATOM 4018 C C . PHE B 1 136 ? 7.453 5.688 -10.773 1 98.19 136 PHE B C 1
ATOM 4020 O O . PHE B 1 136 ? 7.215 6.352 -9.766 1 98.19 136 PHE B O 1
ATOM 4027 N N . ILE B 1 137 ? 6.543 5.371 -11.711 1 97.94 137 ILE B N 1
ATOM 4028 C CA . ILE B 1 137 ? 5.113 5.598 -11.516 1 97.94 137 ILE B CA 1
ATOM 4029 C C . ILE B 1 137 ? 4.504 4.43 -10.75 1 97.94 137 ILE B C 1
ATOM 4031 O O . ILE B 1 137 ? 4.672 3.27 -11.133 1 97.94 137 ILE B O 1
ATOM 4035 N N . ASP B 1 138 ? 3.828 4.777 -9.68 1 97.44 138 ASP B N 1
ATOM 4036 C CA . ASP B 1 138 ? 3.221 3.752 -8.836 1 97.44 138 ASP B CA 1
ATOM 4037 C C . ASP B 1 138 ? 2.031 3.1 -9.539 1 97.44 138 ASP B C 1
ATOM 4039 O O . ASP B 1 138 ? 1.075 3.779 -9.914 1 97.44 138 ASP B O 1
ATOM 4043 N N . THR B 1 139 ? 2.107 1.836 -9.734 1 97.62 139 THR B N 1
ATOM 4044 C CA . THR B 1 139 ? 1.039 1.034 -10.32 1 97.62 139 THR B CA 1
ATOM 4045 C C . THR B 1 139 ? 0.704 -0.157 -9.43 1 97.62 139 THR B C 1
ATOM 4047 O O . THR B 1 139 ? 0.415 -1.248 -9.922 1 97.62 139 THR B O 1
ATOM 4050 N N . SER B 1 140 ? 0.826 0.061 -8.148 1 95.69 140 SER B N 1
ATOM 4051 C CA . SER B 1 140 ? 0.627 -0.996 -7.16 1 95.69 140 SER B CA 1
ATOM 4052 C C . SER B 1 140 ? -0.747 -1.642 -7.312 1 95.69 140 SER B C 1
ATOM 4054 O O . SER B 1 140 ? -1.711 -0.978 -7.695 1 95.69 140 SER B O 1
ATOM 4056 N N . ALA B 1 141 ? -0.73 -2.867 -7.055 1 95.56 141 ALA B N 1
ATOM 4057 C CA . ALA B 1 141 ? -1.933 -3.695 -7.035 1 95.56 141 ALA B CA 1
ATOM 4058 C C . ALA B 1 141 ? -2.047 -4.465 -5.723 1 95.56 141 ALA B C 1
ATOM 4060 O O . ALA B 1 141 ? -1.664 -3.961 -4.664 1 95.56 141 ALA B O 1
ATOM 4061 N N . ASN B 1 142 ? -2.723 -5.555 -5.812 1 93.75 142 ASN B N 1
ATOM 4062 C CA . ASN B 1 142 ? -2.857 -6.422 -4.648 1 93.75 142 ASN B CA 1
ATOM 4063 C C . ASN B 1 142 ? -2.559 -7.879 -4.996 1 93.75 142 ASN B C 1
ATOM 4065 O O . ASN B 1 142 ? -2.584 -8.258 -6.168 1 93.75 142 ASN B O 1
ATOM 4069 N N . THR B 1 143 ? -2.184 -8.562 -4.008 1 93.69 143 THR B N 1
ATOM 4070 C CA . THR B 1 143 ? -2.018 -10.008 -4.105 1 93.69 143 THR B CA 1
ATOM 4071 C C . THR B 1 143 ? -2.629 -10.703 -2.893 1 93.69 143 THR B C 1
ATOM 4073 O O . THR B 1 143 ? -3.223 -10.055 -2.029 1 93.69 143 THR B O 1
ATOM 4076 N N . CYS B 1 144 ? -2.637 -12.016 -2.902 1 93.88 144 CYS B N 1
ATOM 4077 C CA . CYS B 1 144 ? -3.254 -12.758 -1.806 1 93.88 144 CYS B CA 1
ATOM 4078 C C . CYS B 1 144 ? -2.291 -13.789 -1.23 1 93.88 144 CYS B C 1
ATOM 4080 O O . CYS B 1 144 ? -1.563 -14.445 -1.976 1 93.88 144 CYS B O 1
ATOM 4082 N N . VAL B 1 145 ? -2.281 -13.836 0.076 1 93.94 145 VAL B N 1
ATOM 4083 C CA . VAL B 1 145 ? -1.414 -14.773 0.786 1 93.94 145 VAL B CA 1
ATOM 4084 C C . VAL B 1 145 ? -2.197 -15.461 1.902 1 93.94 145 VAL B C 1
ATOM 4086 O O . VAL B 1 145 ? -3.104 -14.859 2.49 1 93.94 145 VAL B O 1
ATOM 4089 N N . ALA B 1 146 ? -1.873 -16.703 2.156 1 95.88 146 ALA B N 1
ATOM 4090 C CA . ALA B 1 146 ? -2.43 -17.438 3.291 1 95.88 146 ALA B CA 1
ATOM 4091 C C . ALA B 1 146 ? -1.373 -17.672 4.367 1 95.88 146 ALA B C 1
ATOM 4093 O O . ALA B 1 146 ? -0.229 -18.016 4.062 1 95.88 146 ALA B O 1
ATOM 4094 N N . LYS B 1 147 ? -1.757 -17.438 5.578 1 94.81 147 LYS B N 1
ATOM 4095 C CA . LYS B 1 147 ? -0.871 -17.734 6.695 1 94.81 147 LYS B CA 1
ATOM 4096 C C . LYS B 1 147 ? -0.831 -19.234 6.973 1 94.81 147 LYS B C 1
ATOM 4098 O O . LYS B 1 147 ? -1.871 -19.906 6.988 1 94.81 147 LYS B O 1
ATOM 4103 N N . LEU B 1 148 ? 0.34 -19.672 7.211 1 97.06 148 LEU B N 1
ATOM 4104 C CA . LEU B 1 148 ? 0.498 -21.094 7.461 1 97.06 148 LEU B CA 1
ATOM 4105 C C . LEU B 1 148 ? 0.944 -21.344 8.898 1 97.06 148 LEU B C 1
ATOM 4107 O O . LEU B 1 148 ? 0.935 -22.484 9.367 1 97.06 148 LEU B O 1
ATOM 4111 N N . ASP B 1 149 ? 1.342 -20.312 9.609 1 96 149 ASP B N 1
ATOM 4112 C CA . ASP B 1 149 ? 1.938 -20.469 10.93 1 96 149 ASP B CA 1
ATOM 4113 C C . ASP B 1 149 ? 0.887 -20.328 12.031 1 96 149 ASP B C 1
ATOM 4115 O O . ASP B 1 149 ? 1.226 -20.109 13.195 1 96 149 ASP B O 1
ATOM 4119 N N . GLU B 1 150 ? -0.323 -20.422 11.734 1 96.06 150 GLU B N 1
ATOM 4120 C CA . GLU B 1 150 ? -1.435 -20.469 12.68 1 96.06 150 GLU B CA 1
ATOM 4121 C C . GLU B 1 150 ? -1.899 -21.906 12.898 1 96.06 150 GLU B C 1
ATOM 4123 O O . GLU B 1 150 ? -1.477 -22.828 12.18 1 96.06 150 GLU B O 1
ATOM 4128 N N . SER B 1 151 ? -2.777 -22.047 13.898 1 97.38 151 SER B N 1
ATOM 4129 C CA . SER B 1 151 ? -3.326 -23.391 14.141 1 97.38 151 SER B CA 1
ATOM 4130 C C . SER B 1 151 ? -4.188 -23.844 12.969 1 97.38 151 SER B C 1
ATOM 4132 O O . SER B 1 151 ? -4.715 -23.031 12.219 1 97.38 151 SER B O 1
ATOM 4134 N N . LYS B 1 152 ? -4.27 -25.156 12.82 1 97.56 152 LYS B N 1
ATOM 4135 C CA . LYS B 1 152 ? -5.121 -25.734 11.781 1 97.56 152 LYS B CA 1
ATOM 4136 C C . LYS B 1 152 ? -6.547 -25.203 11.891 1 97.56 152 LYS B C 1
ATOM 4138 O O . LYS B 1 152 ? -7.18 -24.891 10.875 1 97.56 152 LYS B O 1
ATOM 4143 N N . GLU B 1 153 ? -7 -25.078 13.078 1 97.44 153 GLU B N 1
ATOM 4144 C CA . GLU B 1 153 ? -8.359 -24.609 13.32 1 97.44 153 GLU B CA 1
ATOM 4145 C C . GLU B 1 153 ? -8.539 -23.188 12.812 1 97.44 153 GLU B C 1
ATOM 4147 O O . GLU B 1 153 ? -9.555 -22.875 12.172 1 97.44 153 GLU B O 1
ATOM 4152 N N . ASN B 1 154 ? -7.574 -22.375 13.07 1 97.12 154 ASN B N 1
ATOM 4153 C CA . ASN B 1 154 ? -7.652 -20.984 12.633 1 97.12 154 ASN B CA 1
ATOM 4154 C C . ASN B 1 154 ? -7.602 -20.875 11.117 1 97.12 154 ASN B C 1
ATOM 4156 O O . ASN B 1 154 ? -8.375 -20.109 10.523 1 97.12 154 ASN B O 1
ATOM 4160 N N . ARG B 1 155 ? -6.77 -21.625 10.555 1 97.88 155 ARG B N 1
ATOM 4161 C CA . ARG B 1 155 ? -6.664 -21.609 9.094 1 97.88 155 ARG B CA 1
ATOM 4162 C C . ARG B 1 155 ? -7.934 -22.156 8.445 1 97.88 155 ARG B C 1
ATOM 4164 O O . ARG B 1 155 ? -8.391 -21.625 7.434 1 97.88 155 ARG B O 1
ATOM 4171 N N . TRP B 1 156 ? -8.5 -23.156 9.07 1 98.12 156 TRP B N 1
ATOM 4172 C CA . TRP B 1 156 ? -9.742 -23.75 8.578 1 98.12 156 TRP B CA 1
ATOM 4173 C C . TRP B 1 156 ? -10.898 -22.75 8.688 1 98.12 156 TRP B C 1
ATOM 4175 O O . TRP B 1 156 ? -11.766 -22.703 7.816 1 98.12 156 TRP B O 1
ATOM 4185 N N . ARG B 1 157 ? -10.867 -21.938 9.695 1 96.06 157 ARG B N 1
ATOM 4186 C CA . ARG B 1 157 ? -11.922 -20.953 9.922 1 96.06 157 ARG B CA 1
ATOM 4187 C C . ARG B 1 157 ? -11.922 -19.906 8.828 1 96.06 157 ARG B C 1
ATOM 4189 O O . ARG B 1 157 ? -12.969 -19.328 8.508 1 96.06 157 ARG B O 1
ATOM 4196 N N . GLU B 1 158 ? -10.805 -19.719 8.203 1 95.38 158 GLU B N 1
ATOM 4197 C CA . GLU B 1 158 ? -10.68 -18.688 7.18 1 95.38 158 GLU B CA 1
ATOM 4198 C C . GLU B 1 158 ? -11.266 -19.141 5.852 1 95.38 158 GLU B C 1
ATOM 4200 O O . GLU B 1 158 ? -11.492 -18.328 4.953 1 95.38 158 GLU B O 1
ATOM 4205 N N . ILE B 1 159 ? -11.469 -20.422 5.711 1 97.81 159 ILE B N 1
ATOM 4206 C CA . ILE B 1 159 ? -12.023 -20.969 4.473 1 97.81 159 ILE B CA 1
ATOM 4207 C C . ILE B 1 159 ? -13.531 -20.75 4.441 1 97.81 159 ILE B C 1
ATOM 4209 O O . ILE B 1 159 ? -14.211 -20.906 5.457 1 97.81 159 ILE B O 1
ATOM 4213 N N . LYS B 1 160 ? -14.008 -20.375 3.312 1 96.44 160 LYS B N 1
ATOM 4214 C CA . LYS B 1 160 ? -15.438 -20.172 3.129 1 96.44 160 LYS B CA 1
ATOM 4215 C C . LYS B 1 160 ? -16.234 -21.422 3.469 1 96.44 160 LYS B C 1
ATOM 4217 O O . LYS B 1 160 ? -15.805 -22.547 3.137 1 96.44 160 LYS B O 1
ATOM 4222 N N . GLY B 1 161 ? -17.406 -21.25 4.023 1 96.38 161 GLY B N 1
ATOM 4223 C CA . GLY B 1 161 ? -18.203 -22.359 4.512 1 96.38 161 GLY B CA 1
ATOM 4224 C C . GLY B 1 161 ? -18.531 -23.375 3.436 1 96.38 161 GLY B C 1
ATOM 4225 O O . GLY B 1 161 ? -18.344 -24.578 3.633 1 96.38 161 GLY B O 1
ATOM 4226 N N . ASN B 1 162 ? -19 -22.906 2.342 1 96.19 162 ASN B N 1
ATOM 4227 C CA . ASN B 1 162 ? -19.359 -23.812 1.257 1 96.19 162 ASN B CA 1
ATOM 4228 C C . ASN B 1 162 ? -18.156 -24.562 0.714 1 96.19 162 ASN B C 1
ATOM 4230 O O . ASN B 1 162 ? -18.266 -25.703 0.261 1 96.19 162 ASN B O 1
ATOM 4234 N N . TYR B 1 163 ? -16.984 -23.984 0.774 1 97.44 163 TYR B N 1
ATOM 4235 C CA . TYR B 1 163 ? -15.766 -24.656 0.353 1 97.44 163 TYR B CA 1
ATOM 4236 C C . TYR B 1 163 ? -15.406 -25.781 1.313 1 97.44 163 TYR B C 1
ATOM 4238 O O . TYR B 1 163 ? -14.93 -26.844 0.89 1 97.44 163 TYR B O 1
ATOM 4246 N N . LYS B 1 164 ? -15.602 -25.547 2.564 1 97.56 164 LYS B N 1
ATOM 4247 C CA . LYS B 1 164 ? -15.344 -26.578 3.559 1 97.56 164 LYS B CA 1
ATOM 4248 C C . LYS B 1 164 ? -16.141 -27.844 3.262 1 97.56 164 LYS B C 1
ATOM 4250 O O . LYS B 1 164 ? -15.617 -28.953 3.342 1 97.56 164 LYS B O 1
ATOM 4255 N N . THR B 1 165 ? -17.359 -27.594 2.939 1 96.62 165 THR B N 1
ATOM 4256 C CA . THR B 1 165 ? -18.234 -28.703 2.604 1 96.62 165 THR B CA 1
ATOM 4257 C C . THR B 1 165 ? -17.719 -29.453 1.382 1 96.62 165 THR B C 1
ATOM 4259 O O . THR B 1 165 ? -17.672 -30.688 1.371 1 96.62 165 THR B O 1
ATOM 4262 N N . LEU B 1 166 ? -17.297 -28.734 0.439 1 95.69 166 LEU B N 1
ATOM 4263 C CA . LEU B 1 166 ? -16.766 -29.344 -0.784 1 95.69 166 LEU B CA 1
ATOM 4264 C C . LEU B 1 166 ? -15.492 -30.125 -0.497 1 95.69 166 LEU B C 1
ATOM 4266 O O . LEU B 1 166 ? -15.336 -31.25 -0.985 1 95.69 166 LEU B O 1
ATOM 4270 N N . ILE B 1 167 ? -14.648 -29.578 0.256 1 97.38 167 ILE B N 1
ATOM 4271 C CA . ILE B 1 167 ? -13.383 -30.219 0.621 1 97.38 167 ILE B CA 1
ATOM 4272 C C . ILE B 1 167 ? -13.664 -31.516 1.375 1 97.38 167 ILE B C 1
ATOM 4274 O O . ILE B 1 167 ? -13.117 -32.562 1.029 1 97.38 167 ILE B O 1
ATOM 4278 N N . ASN B 1 168 ? -14.531 -31.469 2.299 1 96.69 168 ASN B N 1
ATOM 4279 C CA . ASN B 1 168 ? -14.844 -32.625 3.127 1 96.69 168 ASN B CA 1
ATOM 4280 C C . ASN B 1 168 ? -15.469 -33.75 2.305 1 96.69 168 ASN B C 1
ATOM 4282 O O . ASN B 1 168 ? -15.188 -34.938 2.545 1 96.69 168 ASN B O 1
ATOM 4286 N N . ARG B 1 169 ? -16.312 -33.344 1.431 1 94.94 169 ARG B N 1
ATOM 4287 C CA . ARG B 1 169 ? -16.938 -34.344 0.56 1 94.94 169 ARG B CA 1
ATOM 4288 C C . ARG B 1 169 ? -15.891 -35.156 -0.2 1 94.94 169 ARG B C 1
ATOM 4290 O O . ARG B 1 169 ? -16.031 -36.375 -0.361 1 94.94 169 ARG B O 1
ATOM 4297 N N . VAL B 1 170 ? -14.891 -34.5 -0.61 1 95.5 170 VAL B N 1
ATOM 4298 C CA . VAL B 1 170 ? -13.844 -35.156 -1.388 1 95.5 170 VAL B CA 1
ATOM 4299 C C . VAL B 1 170 ? -12.93 -35.938 -0.459 1 95.5 170 VAL B C 1
ATOM 4301 O O . VAL B 1 170 ? -12.641 -37.125 -0.721 1 95.5 170 VAL B O 1
ATOM 4304 N N . LEU B 1 171 ? -12.562 -35.406 0.628 1 95.62 171 LEU B N 1
ATOM 4305 C CA . LEU B 1 171 ? -11.57 -36 1.503 1 95.62 171 LEU B CA 1
ATOM 4306 C C . LEU B 1 171 ? -12.148 -37.219 2.211 1 95.62 171 LEU B C 1
ATOM 4308 O O . LEU B 1 171 ? -11.406 -38.125 2.602 1 95.62 171 LEU B O 1
ATOM 4312 N N . LYS B 1 172 ? -13.438 -37.281 2.297 1 95.88 172 LYS B N 1
ATOM 4313 C CA . LYS B 1 172 ? -14.078 -38.406 2.977 1 95.88 172 LYS B CA 1
ATOM 4314 C C . LYS B 1 172 ? -14.477 -39.469 1.985 1 95.88 172 LYS B C 1
ATOM 4316 O O . LYS B 1 172 ? -14.953 -40.562 2.385 1 95.88 172 LYS B O 1
ATOM 4321 N N . ASN B 1 173 ? -14.383 -39.219 0.766 1 95.69 173 ASN B N 1
ATOM 4322 C CA . ASN B 1 173 ? -14.766 -40.125 -0.295 1 95.69 173 ASN B CA 1
ATOM 4323 C C . ASN B 1 173 ? -13.578 -40.969 -0.771 1 95.69 173 ASN B C 1
ATOM 4325 O O . ASN B 1 173 ? -12.617 -40.406 -1.315 1 95.69 173 ASN B O 1
ATOM 4329 N N . SER B 1 174 ? -13.664 -42.25 -0.681 1 96 174 SER B N 1
ATOM 4330 C CA . SER B 1 174 ? -12.555 -43.156 -0.958 1 96 174 SER B CA 1
ATOM 4331 C C . SER B 1 174 ? -12.227 -43.188 -2.447 1 96 174 SER B C 1
ATOM 4333 O O . SER B 1 174 ? -11.18 -43.688 -2.846 1 96 174 SER B O 1
ATOM 4335 N N . ASP B 1 175 ? -13.133 -42.688 -3.246 1 95.56 175 ASP B N 1
ATOM 4336 C CA . ASP B 1 175 ? -12.859 -42.625 -4.68 1 95.56 175 ASP B CA 1
ATOM 4337 C C . ASP B 1 175 ? -11.781 -41.594 -4.992 1 95.56 175 ASP B C 1
ATOM 4339 O O . ASP B 1 175 ? -11.211 -41.594 -6.082 1 95.56 175 ASP B O 1
ATOM 4343 N N . PHE B 1 176 ? -11.633 -40.75 -4.062 1 96.88 176 PHE B N 1
ATOM 4344 C CA . PHE B 1 176 ? -10.641 -39.688 -4.25 1 96.88 176 PHE B CA 1
ATOM 4345 C C . PHE B 1 176 ? -9.383 -40 -3.451 1 96.88 176 PHE B C 1
ATOM 4347 O O . PHE B 1 176 ? -9.438 -40.656 -2.408 1 96.88 176 PHE B O 1
ATOM 4354 N N . GLU B 1 177 ? -8.258 -39.531 -3.975 1 97.75 177 GLU B N 1
ATOM 4355 C CA . GLU B 1 177 ? -6.973 -39.688 -3.303 1 97.75 177 GLU B CA 1
ATOM 4356 C C . GLU B 1 177 ? -6.086 -38.469 -3.533 1 97.75 177 GLU B C 1
ATOM 4358 O O . GLU B 1 177 ? -5.914 -38 -4.672 1 97.75 177 GLU B O 1
ATOM 4363 N N . ILE B 1 178 ? -5.527 -37.906 -2.416 1 98.25 178 ILE B N 1
ATOM 4364 C CA . ILE B 1 178 ? -4.516 -36.875 -2.518 1 98.25 178 ILE B CA 1
ATOM 4365 C C . ILE B 1 178 ? -3.133 -37.5 -2.668 1 98.25 178 ILE B C 1
ATOM 4367 O O . ILE B 1 178 ? -2.752 -38.375 -1.883 1 98.25 178 ILE B O 1
ATOM 4371 N N . VAL B 1 179 ? -2.418 -37.062 -3.666 1 98.12 179 VAL B N 1
ATOM 4372 C CA . VAL B 1 179 ? -1.057 -37.531 -3.891 1 98.12 179 VAL B CA 1
ATOM 4373 C C . VAL B 1 179 ? -0.076 -36.375 -3.754 1 98.12 179 VAL B C 1
ATOM 4375 O O . VAL B 1 179 ? -0.279 -35.312 -4.344 1 98.12 179 VAL B O 1
ATOM 4378 N N . ILE B 1 180 ? 0.961 -36.562 -2.969 1 98.31 180 ILE B N 1
ATOM 4379 C CA . ILE B 1 180 ? 1.997 -35.562 -2.777 1 98.31 180 ILE B CA 1
ATOM 4380 C C . ILE B 1 180 ? 3.326 -36.062 -3.33 1 98.31 180 ILE B C 1
ATOM 4382 O O . ILE B 1 180 ? 3.785 -37.156 -2.953 1 98.31 180 ILE B O 1
ATOM 4386 N N . MET B 1 181 ? 3.896 -35.344 -4.254 1 98.5 181 MET B N 1
ATOM 4387 C CA . MET B 1 181 ? 5.215 -35.688 -4.797 1 98.5 181 MET B CA 1
ATOM 4388 C C . MET B 1 181 ? 6.223 -34.594 -4.453 1 98.5 181 MET B C 1
ATOM 4390 O O . MET B 1 181 ? 5.984 -33.406 -4.73 1 98.5 181 MET B O 1
ATOM 4394 N N . ASN B 1 182 ? 7.238 -34.906 -3.818 1 97.56 182 ASN B N 1
ATOM 4395 C CA . ASN B 1 182 ? 8.328 -34.031 -3.447 1 97.56 182 ASN B CA 1
ATOM 4396 C C . ASN B 1 182 ? 9.688 -34.656 -3.746 1 97.56 182 ASN B C 1
ATOM 4398 O O . ASN B 1 182 ? 9.789 -35.562 -4.578 1 97.56 182 ASN B O 1
ATOM 4402 N N . ASP B 1 183 ? 10.734 -34.188 -3.17 1 96.44 183 ASP B N 1
ATOM 4403 C CA . ASP B 1 183 ? 12.094 -34.625 -3.48 1 96.44 183 ASP B CA 1
ATOM 4404 C C . ASP B 1 183 ? 12.32 -36.062 -2.992 1 96.44 183 ASP B C 1
ATOM 4406 O O . ASP B 1 183 ? 13.211 -36.75 -3.488 1 96.44 183 ASP B O 1
ATOM 4410 N N . LYS B 1 184 ? 11.531 -36.594 -2.127 1 97.25 184 LYS B N 1
ATOM 4411 C CA . LYS B 1 184 ? 11.734 -37.906 -1.528 1 97.25 184 LYS B CA 1
ATOM 4412 C C . LYS B 1 184 ? 11.047 -39 -2.352 1 97.25 184 LYS B C 1
ATOM 4414 O O . LYS B 1 184 ? 11.367 -40.188 -2.213 1 97.25 184 LYS B O 1
ATOM 4419 N N . ASN B 1 185 ? 10.109 -38.688 -3.127 1 97.5 185 ASN B N 1
ATOM 4420 C CA . ASN B 1 185 ? 9.375 -39.656 -3.922 1 97.5 185 ASN B CA 1
ATOM 4421 C C . ASN B 1 185 ? 9.141 -39.156 -5.344 1 97.5 185 ASN B C 1
ATOM 4423 O O . ASN B 1 185 ? 8.039 -39.312 -5.879 1 97.5 185 ASN B O 1
ATOM 4427 N N . GLN B 1 186 ? 10.172 -38.562 -5.832 1 95.31 186 GLN B N 1
ATOM 4428 C CA . GLN B 1 186 ? 10.047 -37.969 -7.16 1 95.31 186 GLN B CA 1
ATOM 4429 C C . GLN B 1 186 ? 9.82 -39.031 -8.219 1 95.31 186 GLN B C 1
ATOM 4431 O O . GLN B 1 186 ? 10.391 -40.125 -8.141 1 95.31 186 GLN B O 1
ATOM 4436 N N . ASP B 1 187 ? 8.953 -38.75 -9.133 1 96.25 187 ASP B N 1
ATOM 4437 C CA . ASP B 1 187 ? 8.594 -39.625 -10.234 1 96.25 187 ASP B CA 1
ATOM 4438 C C . ASP B 1 187 ? 8.367 -38.844 -11.523 1 96.25 187 ASP B C 1
ATOM 4440 O O . ASP B 1 187 ? 7.375 -38.125 -11.648 1 96.25 187 ASP B O 1
ATOM 4444 N N . TYR B 1 188 ? 9.195 -39.094 -12.477 1 96.12 188 TYR B N 1
ATOM 4445 C CA . TYR B 1 188 ? 9.133 -38.312 -13.711 1 96.12 188 TYR B CA 1
ATOM 4446 C C . TYR B 1 188 ? 7.84 -38.594 -14.469 1 96.12 188 TYR B C 1
ATOM 4448 O O . TYR B 1 188 ? 7.293 -37.719 -15.117 1 96.12 188 TYR B O 1
ATOM 4456 N N . ALA B 1 189 ? 7.406 -39.781 -14.398 1 95.12 189 ALA B N 1
ATOM 4457 C CA . ALA B 1 189 ? 6.156 -40.125 -15.078 1 95.12 189 ALA B CA 1
ATOM 4458 C C . ALA B 1 189 ? 4.996 -39.312 -14.539 1 95.12 189 ALA B C 1
ATOM 4460 O O . ALA B 1 189 ? 4.145 -38.844 -15.305 1 95.12 189 ALA B O 1
ATOM 4461 N N . ILE B 1 190 ? 4.969 -39.094 -13.281 1 95.38 190 ILE B N 1
ATOM 4462 C CA . ILE B 1 190 ? 3.934 -38.281 -12.672 1 95.38 190 ILE B CA 1
ATOM 4463 C C . ILE B 1 190 ? 4.102 -36.844 -13.109 1 95.38 190 ILE B C 1
ATOM 4465 O O . ILE B 1 190 ? 3.121 -36.156 -13.438 1 95.38 190 ILE B O 1
ATOM 4469 N N . HIS B 1 191 ? 5.312 -36.406 -13.117 1 96.75 191 HIS B N 1
ATOM 4470 C CA . HIS B 1 191 ? 5.57 -35.031 -13.562 1 96.75 191 HIS B CA 1
ATOM 4471 C C . HIS B 1 191 ? 5.168 -34.844 -15.023 1 96.75 191 HIS B C 1
ATOM 4473 O O . HIS B 1 191 ? 4.648 -33.781 -15.398 1 96.75 191 HIS B O 1
ATOM 4479 N N . GLU B 1 192 ? 5.441 -35.875 -15.781 1 94.25 192 GLU B N 1
ATOM 4480 C CA . GLU B 1 192 ? 5.016 -35.812 -17.172 1 94.25 192 GLU B CA 1
ATOM 4481 C C . GLU B 1 192 ? 3.496 -35.75 -17.297 1 94.25 192 GLU B C 1
ATOM 4483 O O . GLU B 1 192 ? 2.963 -35.062 -18.172 1 94.25 192 GLU B O 1
ATOM 4488 N N . ASN B 1 193 ? 2.865 -36.469 -16.469 1 93.75 193 ASN B N 1
ATOM 4489 C CA . ASN B 1 193 ? 1.411 -36.344 -16.406 1 93.75 193 ASN B CA 1
ATOM 4490 C C . ASN B 1 193 ? 0.968 -34.938 -16.109 1 93.75 193 ASN B C 1
ATOM 4492 O O . ASN B 1 193 ? -0.029 -34.469 -16.656 1 93.75 193 ASN B O 1
ATOM 4496 N N . TYR B 1 194 ? 1.657 -34.312 -15.234 1 95.56 194 TYR B N 1
ATOM 4497 C CA . TYR B 1 194 ? 1.388 -32.906 -14.93 1 95.56 194 TYR B CA 1
ATOM 4498 C C . TYR B 1 194 ? 1.514 -32.031 -16.172 1 95.56 194 TYR B C 1
ATOM 4500 O O . TYR B 1 194 ? 0.638 -31.219 -16.453 1 95.56 194 TYR B O 1
ATOM 4508 N N . ARG B 1 195 ? 2.574 -32.188 -16.906 1 94 195 ARG B N 1
ATOM 4509 C CA . ARG B 1 195 ? 2.771 -31.438 -18.141 1 94 195 ARG B CA 1
ATOM 4510 C C . ARG B 1 195 ? 1.629 -31.672 -19.125 1 94 195 ARG B C 1
ATOM 4512 O O . ARG B 1 195 ? 1.073 -30.734 -19.688 1 94 195 ARG B O 1
ATOM 4519 N N . LEU B 1 196 ? 1.256 -32.938 -19.281 1 92.56 196 LEU B N 1
ATOM 4520 C CA . LEU B 1 196 ? 0.206 -33.312 -20.219 1 92.56 196 LEU B CA 1
ATOM 4521 C C . LEU B 1 196 ? -1.142 -32.75 -19.781 1 92.56 196 LEU B C 1
ATOM 4523 O O . LEU B 1 196 ? -1.951 -32.344 -20.625 1 92.56 196 LEU B O 1
ATOM 4527 N N . LEU B 1 197 ? -1.341 -32.75 -18.516 1 93.44 197 LEU B N 1
ATOM 4528 C CA . LEU B 1 197 ? -2.572 -32.188 -17.984 1 93.44 197 LEU B CA 1
ATOM 4529 C C . LEU B 1 197 ? -2.652 -30.703 -18.297 1 93.44 197 LEU B C 1
ATOM 4531 O O . LEU B 1 197 ? -3.734 -30.172 -18.578 1 93.44 197 LEU B O 1
ATOM 4535 N N . HIS B 1 198 ? -1.549 -29.984 -18.188 1 92.69 198 HIS B N 1
ATOM 4536 C CA . HIS B 1 198 ? -1.505 -28.578 -18.531 1 92.69 198 HIS B CA 1
ATOM 4537 C C . HIS B 1 198 ? -1.914 -28.3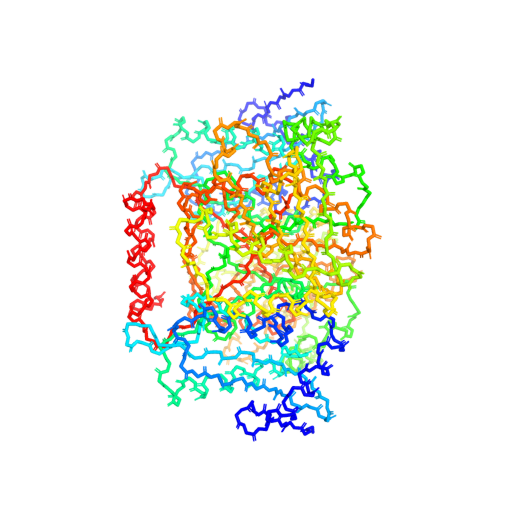44 -19.984 1 92.69 198 HIS B C 1
ATOM 4539 O O . HIS B 1 198 ? -2.674 -27.422 -20.281 1 92.69 198 HIS B O 1
ATOM 4545 N N . GLU B 1 199 ? -1.446 -29.172 -20.797 1 91.62 199 GLU B N 1
ATOM 4546 C CA . GLU B 1 199 ? -1.787 -29.094 -22.219 1 91.62 199 GLU B CA 1
ATOM 4547 C C . GLU B 1 199 ? -3.273 -29.344 -22.453 1 91.62 199 GLU B C 1
ATOM 4549 O O . GLU B 1 199 ? -3.926 -28.625 -23.203 1 91.62 199 GLU B O 1
ATOM 4554 N N . LYS B 1 200 ? -3.709 -30.312 -21.844 1 91.06 200 LYS B N 1
ATOM 4555 C CA . LYS B 1 200 ? -5.117 -30.672 -21.969 1 91.06 200 LYS B CA 1
ATOM 4556 C C . LYS B 1 200 ? -6.02 -29.562 -21.438 1 91.06 200 LYS B C 1
ATOM 4558 O O . LYS B 1 200 ? -7.012 -29.203 -22.078 1 91.06 200 LYS B O 1
ATOM 4563 N N . CYS B 1 201 ? -5.688 -29.062 -20.297 1 89.81 201 CYS B N 1
ATOM 4564 C CA . CYS B 1 201 ? -6.445 -28.016 -19.625 1 89.81 201 CYS B CA 1
ATOM 4565 C C . CYS B 1 201 ? -6.52 -26.75 -20.484 1 89.81 201 CYS B C 1
ATOM 4567 O O . CYS B 1 201 ? -7.578 -26.141 -20.594 1 89.81 201 CYS B O 1
ATOM 4569 N N . SER B 1 202 ? -5.445 -26.391 -21.109 1 86.81 202 SER B N 1
ATOM 4570 C CA . SER B 1 202 ? -5.367 -25.141 -21.859 1 86.81 202 SER B CA 1
ATOM 4571 C C . SER B 1 202 ? -5.789 -25.359 -23.312 1 86.81 202 SER B C 1
ATOM 4573 O O . SER B 1 202 ? -6.066 -24.406 -24.031 1 86.81 202 SER B O 1
ATOM 4575 N N . GLY B 1 203 ? -5.746 -26.625 -23.75 1 84.38 203 GLY B N 1
ATOM 4576 C CA . GLY B 1 203 ? -6.051 -26.969 -25.125 1 84.38 203 GLY B CA 1
ATOM 4577 C C . GLY B 1 203 ? -4.891 -26.703 -26.078 1 84.38 203 GLY B C 1
ATOM 4578 O O . GLY B 1 203 ? -5.051 -26.766 -27.297 1 84.38 203 GLY B O 1
ATOM 4579 N N . ARG B 1 204 ? -3.824 -26.188 -25.531 1 81.38 204 ARG B N 1
ATOM 4580 C CA . ARG B 1 204 ? -2.629 -25.891 -26.312 1 81.38 204 ARG B CA 1
ATOM 4581 C C . ARG B 1 204 ? -1.369 -26.031 -25.469 1 81.38 204 ARG B C 1
ATOM 4583 O O . ARG B 1 204 ? -1.447 -26.109 -24.25 1 81.38 204 ARG B O 1
ATOM 4590 N N . GLN B 1 205 ? -0.32 -26.203 -26.25 1 74.5 205 GLN B N 1
ATOM 4591 C CA . GLN B 1 205 ? 0.953 -26.141 -25.547 1 74.5 205 GLN B CA 1
ATOM 4592 C C . GLN B 1 205 ? 1.26 -24.719 -25.094 1 74.5 205 GLN B C 1
ATOM 4594 O O . GLN B 1 205 ? 1.401 -23.812 -25.906 1 74.5 205 GLN B O 1
ATOM 4599 N N . THR B 1 206 ? 1.259 -24.438 -23.797 1 68.94 206 THR B N 1
ATOM 4600 C CA . THR B 1 206 ? 1.455 -23.109 -23.25 1 68.94 206 THR B CA 1
ATOM 4601 C C . THR B 1 206 ? 2.936 -22.828 -23.016 1 68.94 206 THR B C 1
ATOM 4603 O O . THR B 1 206 ? 3.377 -21.672 -23.062 1 68.94 206 THR B O 1
ATOM 4606 N N . ARG B 1 207 ? 3.721 -23.844 -22.609 1 74.31 207 ARG B N 1
ATOM 4607 C CA . ARG B 1 207 ? 5.145 -23.734 -22.312 1 74.31 207 ARG B CA 1
ATOM 4608 C C . ARG B 1 207 ? 5.926 -24.875 -22.969 1 74.31 207 ARG B C 1
ATOM 4610 O O . ARG B 1 207 ? 5.375 -25.938 -23.219 1 74.31 207 ARG B O 1
ATOM 4617 N N . GLY B 1 208 ? 7.164 -24.594 -23.234 1 77.5 208 GLY B N 1
ATOM 4618 C CA . GLY B 1 208 ? 8.008 -25.625 -23.797 1 77.5 208 GLY B CA 1
ATOM 4619 C C . GLY B 1 208 ? 8.359 -26.719 -22.812 1 77.5 208 GLY B C 1
ATOM 4620 O O . GLY B 1 208 ? 8.266 -26.516 -21.594 1 77.5 208 GLY B O 1
ATOM 4621 N N . LYS B 1 209 ? 8.633 -27.828 -23.281 1 83.69 209 LYS B N 1
ATOM 4622 C CA . LYS B 1 209 ? 8.992 -28.969 -22.453 1 83.69 209 LYS B CA 1
ATOM 4623 C C . LYS B 1 209 ? 10.156 -28.641 -21.531 1 83.69 209 LYS B C 1
ATOM 4625 O O . LYS B 1 209 ? 10.219 -29.141 -20.406 1 83.69 209 LYS B O 1
ATOM 4630 N N . MET B 1 210 ? 10.992 -27.828 -21.922 1 82.12 210 MET B N 1
ATOM 4631 C CA . MET B 1 210 ? 12.164 -27.469 -21.141 1 82.12 210 MET B CA 1
ATOM 4632 C C . MET B 1 210 ? 11.75 -26.797 -19.828 1 82.12 210 MET B C 1
ATOM 4634 O O . MET B 1 210 ? 12.391 -27.016 -18.797 1 82.12 210 MET B O 1
ATOM 4638 N N . SER B 1 211 ? 10.742 -26.016 -19.891 1 84.44 211 SER B N 1
ATOM 4639 C CA . SER B 1 211 ? 10.25 -25.375 -18.672 1 84.44 211 SER B CA 1
ATOM 4640 C C . SER B 1 211 ? 9.781 -26.406 -17.656 1 84.44 211 SER B C 1
ATOM 4642 O O . SER B 1 211 ? 10.07 -26.281 -16.469 1 84.44 211 SER B O 1
ATOM 4644 N N . PHE B 1 212 ? 9.195 -27.438 -18.141 1 89.81 212 PHE B N 1
ATOM 4645 C CA . PHE B 1 212 ? 8.688 -28.469 -17.25 1 89.81 212 PHE B CA 1
ATOM 4646 C C . PHE B 1 212 ? 9.828 -29.328 -16.719 1 89.81 212 PHE B C 1
ATOM 4648 O O . PHE B 1 212 ? 9.812 -29.766 -15.562 1 89.81 212 PHE B O 1
ATOM 4655 N N . ASP B 1 213 ? 10.766 -29.516 -17.578 1 90.5 213 ASP B N 1
ATOM 4656 C CA . ASP B 1 213 ? 11.93 -30.266 -17.125 1 90.5 213 ASP B CA 1
ATOM 4657 C C . ASP B 1 213 ? 12.656 -29.531 -16 1 90.5 213 ASP B C 1
ATOM 4659 O O . ASP B 1 213 ? 13.109 -30.156 -15.031 1 90.5 213 ASP B O 1
ATOM 4663 N N . ARG B 1 214 ? 12.703 -28.297 -16.094 1 88.81 214 ARG B N 1
ATOM 4664 C CA . ARG B 1 214 ? 13.32 -27.5 -15.039 1 88.81 214 ARG B CA 1
ATOM 4665 C C . ARG B 1 214 ? 12.5 -27.562 -13.758 1 88.81 214 ARG B C 1
ATOM 4667 O O . ARG B 1 214 ? 13.055 -27.562 -12.656 1 88.81 214 ARG B O 1
ATOM 4674 N N . GLN B 1 215 ? 11.25 -27.562 -13.93 1 92.88 215 GLN B N 1
ATOM 4675 C CA . GLN B 1 215 ? 10.383 -27.703 -12.773 1 92.88 215 GLN B CA 1
ATOM 4676 C C . GLN B 1 215 ? 10.641 -29.031 -12.047 1 92.88 215 GLN B C 1
ATOM 4678 O O . GLN B 1 215 ? 10.656 -29.078 -10.82 1 92.88 215 GLN B O 1
ATOM 4683 N N . TYR B 1 216 ? 10.836 -30 -12.883 1 95.06 216 TYR B N 1
ATOM 4684 C CA . TYR B 1 216 ? 11.133 -31.297 -12.289 1 95.06 216 TYR B CA 1
ATOM 4685 C C . TYR B 1 216 ? 12.445 -31.266 -11.523 1 95.06 216 TYR B C 1
ATOM 4687 O O . TYR B 1 216 ? 12.562 -31.859 -10.453 1 95.06 216 TYR B O 1
ATOM 4695 N N . GLU B 1 217 ? 13.383 -30.562 -12.039 1 92.88 217 GLU B N 1
ATOM 4696 C CA . GLU B 1 217 ? 14.664 -30.422 -11.359 1 92.88 217 GLU B CA 1
ATOM 4697 C C . GLU B 1 217 ? 14.5 -29.703 -10.016 1 92.88 217 GLU B C 1
ATOM 4699 O O . GLU B 1 217 ? 15.125 -30.078 -9.031 1 92.88 217 GLU B O 1
ATOM 4704 N N . LEU B 1 218 ? 13.695 -28.719 -10.008 1 92.88 218 LEU B N 1
ATOM 4705 C CA . LEU B 1 218 ? 13.422 -27.984 -8.773 1 92.88 218 LEU B CA 1
ATOM 4706 C C . LEU B 1 218 ? 12.797 -28.891 -7.723 1 92.88 218 LEU B C 1
ATOM 4708 O O . LEU B 1 218 ? 13.094 -28.781 -6.531 1 92.88 218 LEU B O 1
ATOM 4712 N N . LEU B 1 219 ? 11.953 -29.672 -8.219 1 96 219 LEU B N 1
ATOM 4713 C CA . LEU B 1 219 ? 11.305 -30.641 -7.336 1 96 219 LEU B CA 1
ATOM 4714 C C . LEU B 1 219 ? 12.32 -31.641 -6.785 1 96 219 LEU B C 1
ATOM 4716 O O . LEU B 1 219 ? 12.352 -31.891 -5.578 1 96 219 LEU B O 1
ATOM 4720 N N . LYS B 1 220 ? 13.172 -32.094 -7.594 1 95.31 220 LYS B N 1
ATOM 4721 C CA . LYS B 1 220 ? 14.203 -33.031 -7.184 1 95.31 220 LYS B CA 1
ATOM 4722 C C . LYS B 1 220 ? 15.133 -32.406 -6.148 1 95.31 220 LYS B C 1
ATOM 4724 O O . LYS B 1 220 ? 15.617 -33.094 -5.238 1 95.31 220 LYS B O 1
ATOM 4729 N N . ASP B 1 221 ? 15.305 -31.156 -6.285 1 93 221 ASP B N 1
ATOM 4730 C CA . ASP B 1 221 ? 16.25 -30.438 -5.426 1 93 221 ASP B CA 1
ATOM 4731 C C . ASP B 1 221 ? 15.594 -30.062 -4.098 1 93 221 ASP B C 1
ATOM 4733 O O . ASP B 1 221 ? 16.25 -29.531 -3.207 1 93 221 ASP B O 1
ATOM 4737 N N . GLY B 1 222 ? 14.352 -30.297 -4 1 94.19 222 GLY B N 1
ATOM 4738 C CA . GLY B 1 222 ? 13.68 -30.062 -2.73 1 94.19 222 GLY B CA 1
ATOM 4739 C C . GLY B 1 222 ? 13.023 -28.703 -2.635 1 94.19 222 GLY B C 1
ATOM 4740 O O . GLY B 1 222 ? 12.609 -28.281 -1.552 1 94.19 222 GLY B O 1
ATOM 4741 N N . PHE B 1 223 ? 12.859 -28.031 -3.82 1 94.25 223 PHE B N 1
ATOM 4742 C CA . PHE B 1 223 ? 12.352 -26.656 -3.783 1 94.25 223 PHE B CA 1
ATOM 4743 C C . PHE B 1 223 ? 10.938 -26.594 -4.34 1 94.25 223 PHE B C 1
ATOM 4745 O O . PHE B 1 223 ? 10.367 -25.516 -4.469 1 94.25 223 PHE B O 1
ATOM 4752 N N . ALA B 1 224 ? 10.406 -27.734 -4.664 1 96.88 224 ALA B N 1
ATOM 4753 C CA . ALA B 1 224 ? 9.047 -27.75 -5.203 1 96.88 224 ALA B CA 1
ATOM 4754 C C . ALA B 1 224 ? 8.305 -29.016 -4.781 1 96.88 224 ALA B C 1
ATOM 4756 O O . ALA B 1 224 ? 8.922 -30 -4.367 1 96.88 224 ALA B O 1
ATOM 4757 N N . THR B 1 225 ? 7.047 -28.953 -4.781 1 98.12 225 THR B N 1
ATOM 4758 C CA . THR B 1 225 ? 6.141 -30.047 -4.465 1 98.12 225 THR B CA 1
ATOM 4759 C C . THR B 1 225 ? 4.93 -30.031 -5.391 1 98.12 225 THR B C 1
ATOM 4761 O O . THR B 1 225 ? 4.375 -28.969 -5.676 1 98.12 225 THR B O 1
ATOM 4764 N N . ILE B 1 226 ? 4.57 -31.203 -5.852 1 98.56 226 ILE B N 1
ATOM 4765 C CA . ILE B 1 226 ? 3.299 -31.344 -6.555 1 98.56 226 ILE B CA 1
ATOM 4766 C C . ILE B 1 226 ? 2.273 -32 -5.633 1 98.56 226 ILE B C 1
ATOM 4768 O O . ILE B 1 226 ? 2.564 -33 -4.984 1 98.56 226 ILE B O 1
ATOM 4772 N N . ILE B 1 227 ? 1.172 -31.406 -5.523 1 98.62 227 ILE B N 1
ATOM 4773 C CA . ILE B 1 227 ? 0.032 -32 -4.836 1 98.62 227 ILE B CA 1
ATOM 4774 C C . ILE B 1 227 ? -1.112 -32.219 -5.824 1 98.62 227 ILE B C 1
ATOM 4776 O O . ILE B 1 227 ? -1.546 -31.281 -6.496 1 98.62 227 ILE B O 1
ATOM 4780 N N . ALA B 1 228 ? -1.563 -33.469 -5.863 1 98.31 228 ALA B N 1
ATOM 4781 C CA . ALA B 1 228 ? -2.494 -33.875 -6.914 1 98.31 228 ALA B CA 1
ATOM 4782 C C . ALA B 1 228 ? -3.713 -34.594 -6.328 1 98.31 228 ALA B C 1
ATOM 4784 O O . ALA B 1 228 ? -3.688 -35.031 -5.176 1 98.31 228 ALA B O 1
ATOM 4785 N N . LEU B 1 229 ? -4.734 -34.562 -7.137 1 97.5 229 LEU B N 1
ATOM 4786 C CA . LEU B 1 229 ? -5.965 -35.281 -6.801 1 97.5 229 LEU B CA 1
ATOM 4787 C C . LEU B 1 229 ? -6.262 -36.375 -7.824 1 97.5 229 LEU B C 1
ATOM 4789 O O . LEU B 1 229 ? -6.254 -36.125 -9.031 1 97.5 229 LEU B O 1
ATOM 4793 N N . LYS B 1 230 ? -6.512 -37.562 -7.332 1 96.56 230 LYS B N 1
ATOM 4794 C CA . LYS B 1 230 ? -6.977 -38.656 -8.164 1 96.56 230 LYS B CA 1
ATOM 4795 C C . LYS B 1 230 ? -8.453 -38.938 -7.922 1 96.56 230 LYS B C 1
ATOM 4797 O O . LYS B 1 230 ? -8.953 -38.781 -6.805 1 96.56 230 LYS B O 1
ATOM 4802 N N . PHE B 1 231 ? -9.078 -39.281 -8.961 1 96.06 231 PHE B N 1
ATOM 4803 C CA . PHE B 1 231 ? -10.422 -39.812 -8.922 1 96.06 231 PHE B CA 1
ATOM 4804 C C . PHE B 1 231 ? -10.469 -41.219 -9.57 1 96.06 231 PHE B C 1
ATOM 4806 O O . PHE B 1 231 ? -10.172 -41.344 -10.758 1 96.06 231 PHE B O 1
ATOM 4813 N N . LYS B 1 232 ? -10.773 -42.25 -8.758 1 95.06 232 LYS B N 1
ATOM 4814 C CA . LYS B 1 232 ? -10.812 -43.656 -9.211 1 95.06 232 LYS B CA 1
ATOM 4815 C C . LYS B 1 232 ? -9.516 -44.031 -9.914 1 95.06 232 LYS B C 1
ATOM 4817 O O . LYS B 1 232 ? -9.531 -44.562 -11.023 1 95.06 232 LYS B O 1
ATOM 4822 N N . GLY B 1 233 ? -8.461 -43.562 -9.336 1 94.56 233 GLY B N 1
ATOM 4823 C CA . GLY B 1 233 ? -7.133 -44 -9.75 1 94.56 233 GLY B CA 1
ATOM 4824 C C . GLY B 1 233 ? -6.527 -43.094 -10.82 1 94.56 233 GLY B C 1
ATOM 4825 O O . GLY B 1 233 ? -5.352 -43.25 -11.164 1 94.56 233 GLY B O 1
ATOM 4826 N N . LYS B 1 234 ? -7.262 -42.125 -11.266 1 94.19 234 LYS B N 1
ATOM 4827 C CA . LYS B 1 234 ? -6.777 -41.25 -12.328 1 94.19 234 LYS B CA 1
ATOM 4828 C C . LYS B 1 234 ? -6.539 -39.844 -11.82 1 94.19 234 LYS B C 1
ATOM 4830 O O . LYS B 1 234 ? -7.348 -39.312 -11.055 1 94.19 234 LYS B O 1
ATOM 4835 N N . PHE B 1 235 ? -5.367 -39.281 -12.273 1 96.31 235 PHE B N 1
ATOM 4836 C CA . PHE B 1 235 ? -5.105 -37.875 -11.914 1 96.31 235 PHE B CA 1
ATOM 4837 C C . PHE B 1 235 ? -6.09 -36.938 -12.602 1 96.31 235 PHE B C 1
ATOM 4839 O O . PHE B 1 235 ? -6.207 -36.938 -13.828 1 96.31 235 PHE B O 1
ATOM 4846 N N . ILE B 1 236 ? -6.758 -36.094 -11.797 1 95.81 236 ILE B N 1
ATOM 4847 C CA . ILE B 1 236 ? -7.738 -35.219 -12.398 1 95.81 236 ILE B CA 1
ATOM 4848 C C . ILE B 1 236 ? -7.344 -33.75 -12.148 1 95.81 236 ILE B C 1
ATOM 4850 O O . ILE B 1 236 ? -7.922 -32.844 -12.734 1 95.81 236 ILE B O 1
ATOM 4854 N N . GLY B 1 237 ? -6.418 -33.5 -11.305 1 96.81 237 GLY B N 1
ATOM 4855 C CA . GLY B 1 237 ? -5.887 -32.188 -11.023 1 96.81 237 GLY B CA 1
ATOM 4856 C C . GLY B 1 237 ? -4.527 -32.219 -10.344 1 96.81 237 GLY B C 1
ATOM 4857 O O . GLY B 1 237 ? -4.266 -33.094 -9.516 1 96.81 237 GLY B O 1
ATOM 4858 N N . MET B 1 238 ? -3.664 -31.328 -10.68 1 97.88 238 MET B N 1
ATOM 4859 C CA . MET B 1 238 ? -2.332 -31.203 -10.094 1 97.88 238 MET B CA 1
ATOM 4860 C C . MET B 1 238 ? -1.957 -29.734 -9.898 1 97.88 238 MET B C 1
ATOM 4862 O O . MET B 1 238 ? -2.256 -28.891 -10.75 1 97.88 238 MET B O 1
ATOM 4866 N N . CYS B 1 239 ? -1.4 -29.422 -8.766 1 98.06 239 CYS B N 1
ATOM 4867 C CA . CYS B 1 239 ? -0.863 -28.094 -8.484 1 98.06 239 CYS B CA 1
ATOM 4868 C C . CYS B 1 239 ? 0.625 -28.172 -8.164 1 98.06 239 CYS B C 1
ATOM 4870 O O . CYS B 1 239 ? 1.073 -29.094 -7.48 1 98.06 239 CYS B O 1
ATOM 4872 N N . TYR B 1 240 ? 1.327 -27.25 -8.742 1 97.19 240 TYR B N 1
ATOM 4873 C CA . TYR B 1 240 ? 2.766 -27.125 -8.531 1 97.19 240 TYR B CA 1
ATOM 4874 C C . TYR B 1 240 ? 3.084 -25.984 -7.574 1 97.19 240 TYR B C 1
ATOM 4876 O O . TYR B 1 240 ? 2.686 -24.844 -7.809 1 97.19 240 TYR B O 1
ATOM 4884 N N . PHE B 1 241 ? 3.805 -26.328 -6.484 1 97.62 241 PHE B N 1
ATOM 4885 C CA . PHE B 1 241 ? 4.191 -25.359 -5.469 1 97.62 241 PHE B CA 1
ATOM 4886 C C . PHE B 1 241 ? 5.707 -25.234 -5.391 1 97.62 241 PHE B C 1
ATOM 4888 O O . PHE B 1 241 ? 6.422 -26.234 -5.387 1 97.62 241 PHE B O 1
ATOM 4895 N N . MET B 1 242 ? 6.121 -24.047 -5.324 1 95.5 242 MET B N 1
ATOM 4896 C CA . MET B 1 242 ? 7.531 -23.781 -5.055 1 95.5 242 MET B CA 1
ATOM 4897 C C . MET B 1 242 ? 7.727 -23.234 -3.645 1 95.5 242 MET B C 1
ATOM 4899 O O . MET B 1 242 ? 6.879 -22.484 -3.141 1 95.5 242 MET B O 1
ATOM 4903 N N . HIS B 1 243 ? 8.797 -23.609 -3.086 1 94.19 243 HIS B N 1
ATOM 4904 C CA . HIS B 1 243 ? 8.961 -23.188 -1.698 1 94.19 243 HIS B CA 1
ATOM 4905 C C . HIS B 1 243 ? 10.43 -23.031 -1.338 1 94.19 243 HIS B C 1
ATOM 4907 O O . HIS B 1 243 ? 11.289 -23.734 -1.886 1 94.19 243 HIS B O 1
ATOM 4913 N N . HIS B 1 244 ? 10.648 -22.125 -0.516 1 89.38 244 HIS B N 1
ATOM 4914 C CA . HIS B 1 244 ? 11.969 -21.828 0.026 1 89.38 244 HIS B CA 1
ATOM 4915 C C . HIS B 1 244 ? 11.867 -21.047 1.331 1 89.38 244 HIS B C 1
ATOM 4917 O O . HIS B 1 244 ? 11.07 -20.109 1.438 1 89.38 244 HIS B O 1
ATOM 4923 N N . PHE B 1 245 ? 12.609 -21.484 2.322 1 85.56 245 PHE B N 1
ATOM 4924 C CA . PHE B 1 245 ? 12.602 -20.891 3.65 1 85.56 245 PHE B CA 1
ATOM 4925 C C . PHE B 1 245 ? 11.188 -20.844 4.215 1 85.56 245 PHE B C 1
ATOM 4927 O O . PHE B 1 245 ? 10.57 -21.875 4.441 1 85.56 245 PHE B O 1
ATOM 4934 N N . ASP B 1 246 ? 10.633 -19.594 4.328 1 87 246 ASP B N 1
ATOM 4935 C CA . ASP B 1 246 ? 9.375 -19.469 5.055 1 87 246 ASP B CA 1
ATOM 4936 C C . ASP B 1 246 ? 8.195 -19.328 4.094 1 87 246 ASP B C 1
ATOM 4938 O O . ASP B 1 246 ? 7.039 -19.266 4.523 1 87 246 ASP B O 1
ATOM 4942 N N . SER B 1 247 ? 8.531 -19.547 2.82 1 90.56 247 SER B N 1
ATOM 4943 C CA . SER B 1 247 ? 7.473 -19.156 1.893 1 90.56 247 SER B CA 1
ATOM 4944 C C . SER B 1 247 ? 7.195 -20.25 0.872 1 90.56 247 SER B C 1
ATOM 4946 O O . SER B 1 247 ? 8.109 -20.984 0.472 1 90.56 247 SER B O 1
ATOM 4948 N N . VAL B 1 248 ? 5.953 -20.312 0.491 1 95 248 VAL B N 1
ATOM 4949 C CA . VAL B 1 248 ? 5.465 -21.203 -0.56 1 95 248 VAL B CA 1
ATOM 4950 C C . VAL B 1 248 ? 4.746 -20.391 -1.631 1 95 248 VAL B C 1
ATOM 4952 O O . VAL B 1 248 ? 4.004 -19.453 -1.314 1 95 248 VAL B O 1
ATOM 4955 N N . VAL B 1 249 ? 4.992 -20.688 -2.85 1 94.56 249 VAL B N 1
ATOM 4956 C CA . VAL B 1 249 ? 4.301 -20.047 -3.959 1 94.56 249 VAL B CA 1
ATOM 4957 C C . VAL B 1 249 ? 3.438 -21.062 -4.695 1 94.56 249 VAL B C 1
ATOM 4959 O O . VAL B 1 249 ? 3.945 -22.078 -5.188 1 94.56 249 VAL B O 1
ATOM 4962 N N . TYR B 1 250 ? 2.158 -20.797 -4.668 1 96.44 250 TYR B N 1
ATOM 4963 C CA . TYR B 1 250 ? 1.289 -21.531 -5.586 1 96.44 250 TYR B CA 1
ATOM 4964 C C . TYR B 1 250 ? 1.554 -21.109 -7.031 1 96.44 250 TYR B C 1
ATOM 4966 O O . TYR B 1 250 ? 0.991 -20.125 -7.516 1 96.44 250 TYR B O 1
ATOM 4974 N N . PHE B 1 251 ? 2.268 -21.922 -7.715 1 93.81 251 PHE B N 1
ATOM 4975 C CA . PHE B 1 251 ? 2.871 -21.516 -8.977 1 93.81 251 PHE B CA 1
ATOM 4976 C C . PHE B 1 251 ? 1.921 -21.766 -10.141 1 93.81 251 PHE B C 1
ATOM 4978 O O . PHE B 1 251 ? 1.722 -20.891 -10.992 1 93.81 251 PHE B O 1
ATOM 4985 N N . SER B 1 252 ? 1.387 -22.953 -10.211 1 93 252 SER B N 1
ATOM 4986 C CA . SER B 1 252 ? 0.478 -23.266 -11.305 1 93 252 SER B CA 1
ATOM 4987 C C . SER B 1 252 ? -0.383 -24.484 -10.969 1 93 252 SER B C 1
ATOM 4989 O O . SER B 1 252 ? -0.042 -25.266 -10.078 1 93 252 SER B O 1
ATOM 4991 N N . GLY B 1 253 ? -1.521 -24.547 -11.656 1 93.56 253 GLY B N 1
ATOM 4992 C CA . GLY B 1 253 ? -2.43 -25.688 -11.547 1 93.56 253 GLY B CA 1
ATOM 4993 C C . GLY B 1 253 ? -3.037 -26.094 -12.875 1 93.56 253 GLY B C 1
ATOM 4994 O O . GLY B 1 253 ? -3.152 -25.266 -13.789 1 93.56 253 GLY B O 1
ATOM 4995 N N . ALA B 1 254 ? -3.27 -27.328 -12.977 1 93.88 254 ALA B N 1
ATOM 4996 C CA . ALA B 1 254 ? -3.951 -27.859 -14.156 1 93.88 254 ALA B CA 1
ATOM 4997 C C . ALA B 1 254 ? -4.965 -28.938 -13.766 1 93.88 254 ALA B C 1
ATOM 4999 O O . ALA B 1 254 ? -4.73 -29.719 -12.844 1 93.88 254 ALA B O 1
ATOM 5000 N N . ASP B 1 255 ? -6.07 -28.859 -14.438 1 94.06 255 ASP B N 1
ATOM 5001 C CA . ASP B 1 255 ? -7.094 -29.875 -14.18 1 94.06 255 ASP B CA 1
ATOM 5002 C C . ASP B 1 255 ? -7.594 -30.5 -15.484 1 94.06 255 ASP B C 1
ATOM 5004 O O . ASP B 1 255 ? -7.367 -29.953 -16.562 1 94.06 255 ASP B O 1
ATOM 5008 N N . ASP B 1 256 ? -8.133 -31.625 -15.445 1 92.69 256 ASP B N 1
ATOM 5009 C CA . ASP B 1 256 ? -8.742 -32.312 -16.578 1 92.69 256 ASP B CA 1
ATOM 5010 C C . ASP B 1 256 ? -10.125 -31.75 -16.891 1 92.69 256 ASP B C 1
ATOM 5012 O O . ASP B 1 256 ? -11.07 -31.938 -16.125 1 92.69 256 ASP B O 1
ATOM 5016 N N . PRO B 1 257 ? -10.273 -31.125 -18 1 89.44 257 PRO B N 1
ATOM 5017 C CA . PRO B 1 257 ? -11.547 -30.484 -18.312 1 89.44 257 PRO B CA 1
ATOM 5018 C C . PRO B 1 257 ? -12.695 -31.469 -18.438 1 89.44 257 PRO B C 1
ATOM 5020 O O . PRO B 1 257 ? -13.867 -31.094 -18.328 1 89.44 257 PRO B O 1
ATOM 5023 N N . ASP B 1 258 ? -12.422 -32.688 -18.656 1 87.12 258 ASP B N 1
ATOM 5024 C CA . ASP B 1 258 ? -13.453 -33.719 -18.797 1 87.12 258 ASP B CA 1
ATOM 5025 C C . ASP B 1 258 ? -14.227 -33.906 -17.5 1 87.12 258 ASP B C 1
ATOM 5027 O O . ASP B 1 258 ? -15.328 -34.438 -17.5 1 87.12 258 ASP B O 1
ATOM 5031 N N . TYR B 1 259 ? -13.656 -33.562 -16.453 1 86.56 259 TYR B N 1
ATOM 5032 C CA . TYR B 1 259 ? -14.281 -33.75 -15.156 1 86.56 259 TYR B CA 1
ATOM 5033 C C . TYR B 1 259 ? -14.969 -32.469 -14.688 1 86.56 259 TYR B C 1
ATOM 5035 O O . TYR B 1 259 ? -15.562 -32.438 -13.609 1 86.56 259 TYR B O 1
ATOM 5043 N N . ASN B 1 260 ? -14.836 -31.453 -15.453 1 70.25 260 ASN B N 1
ATOM 5044 C CA . ASN B 1 260 ? -15.5 -30.188 -15.125 1 70.25 260 ASN B CA 1
ATOM 5045 C C . ASN B 1 260 ? -17.016 -30.328 -15.172 1 70.25 260 ASN B C 1
ATOM 5047 O O . ASN B 1 260 ? -17.734 -29.781 -14.336 1 70.25 260 ASN B O 1
ATOM 5051 N N . ASP B 1 261 ? -17.344 -31.031 -16.219 1 62.44 261 ASP B N 1
ATOM 5052 C CA . ASP B 1 261 ? -18.766 -31.266 -16.422 1 62.44 261 ASP B CA 1
ATOM 5053 C C . ASP B 1 261 ? -19.375 -32.031 -15.258 1 62.44 261 ASP B C 1
ATOM 5055 O O . ASP B 1 261 ? -20.578 -31.984 -15.023 1 62.44 261 ASP B O 1
ATOM 5059 N N . LYS B 1 262 ? -18.516 -32.625 -14.609 1 66.69 262 LYS B N 1
ATOM 5060 C CA . LYS B 1 262 ? -18.984 -33.438 -13.484 1 66.69 262 LYS B CA 1
ATOM 5061 C C . LYS B 1 262 ? -18.984 -32.625 -12.195 1 66.69 262 LYS B C 1
ATOM 5063 O O . LYS B 1 262 ? -19.234 -33.156 -11.117 1 66.69 262 LYS B O 1
ATOM 5068 N N . LYS B 1 263 ? -18.766 -31.375 -12.367 1 66.44 263 LYS B N 1
ATOM 5069 C CA . LYS B 1 263 ? -18.797 -30.406 -11.281 1 66.44 263 LYS B CA 1
ATOM 5070 C C . LYS B 1 263 ? -17.984 -30.891 -10.086 1 66.44 263 LYS B C 1
ATOM 5072 O O . LYS B 1 263 ? -18.422 -30.766 -8.938 1 66.44 263 LYS B O 1
ATOM 5077 N N . LEU B 1 264 ? -16.906 -31.625 -10.469 1 76.38 264 LEU B N 1
ATOM 5078 C CA . LEU B 1 264 ? -16.078 -32.094 -9.375 1 76.38 264 LEU B CA 1
ATOM 5079 C C . LEU B 1 264 ? -15.219 -30.969 -8.805 1 76.38 264 LEU B C 1
ATOM 5081 O O . LEU B 1 264 ? -14.719 -30.141 -9.555 1 76.38 264 LEU B O 1
ATOM 5085 N N . THR B 1 265 ? -15.188 -31.016 -7.535 1 87.25 265 THR B N 1
ATOM 5086 C CA . THR B 1 265 ? -14.375 -30.062 -6.789 1 87.25 265 THR B CA 1
ATOM 5087 C C . THR B 1 265 ? -12.898 -30.469 -6.816 1 87.25 265 THR B C 1
ATOM 5089 O O . THR B 1 265 ? -12.516 -31.453 -6.18 1 87.25 265 THR B O 1
ATOM 5092 N N . ILE B 1 266 ? -12.078 -29.797 -7.652 1 94.62 266 ILE B N 1
ATOM 5093 C CA . ILE B 1 266 ? -10.734 -30.312 -7.887 1 94.62 266 ILE B CA 1
ATOM 5094 C C . ILE B 1 266 ? -9.727 -29.5 -7.086 1 94.62 266 ILE B C 1
ATOM 5096 O O . ILE B 1 266 ? -8.969 -30.047 -6.281 1 94.62 266 ILE B O 1
ATOM 5100 N N . TYR B 1 267 ? -9.789 -28.188 -7.156 1 96.31 267 TYR B N 1
ATOM 5101 C CA . TYR B 1 267 ? -8.719 -27.344 -6.617 1 96.31 267 TYR B CA 1
ATOM 5102 C C . TYR B 1 267 ? -8.891 -27.156 -5.117 1 96.31 267 TYR B C 1
ATOM 5104 O O . TYR B 1 267 ? -7.902 -27 -4.391 1 96.31 267 TYR B O 1
ATOM 5112 N N . HIS B 1 268 ? -10.109 -27.203 -4.625 1 97.25 268 HIS B N 1
ATOM 5113 C CA . HIS B 1 268 ? -10.367 -26.938 -3.215 1 97.25 268 HIS B CA 1
ATOM 5114 C C . HIS B 1 268 ? -9.633 -27.938 -2.324 1 97.25 268 HIS B C 1
ATOM 5116 O O . HIS B 1 268 ? -8.836 -27.547 -1.472 1 97.25 268 HIS B O 1
ATOM 5122 N N . PRO B 1 269 ? -9.812 -29.203 -2.576 1 97.62 269 PRO B N 1
ATOM 5123 C CA . PRO B 1 269 ? -9.117 -30.156 -1.714 1 97.62 269 PRO B CA 1
ATOM 5124 C C . PRO B 1 269 ? -7.605 -30.141 -1.908 1 97.62 269 PRO B C 1
ATOM 5126 O O . PRO B 1 269 ? -6.855 -30.391 -0.962 1 97.62 269 PRO B O 1
ATOM 5129 N N . ILE B 1 270 ? -7.121 -29.875 -3.096 1 98.31 270 ILE B N 1
ATOM 5130 C CA . ILE B 1 270 ? -5.688 -29.812 -3.352 1 98.31 270 ILE B CA 1
ATOM 5131 C C . ILE B 1 270 ? -5.066 -28.672 -2.549 1 98.31 270 ILE B C 1
ATOM 5133 O O . ILE B 1 270 ? -4.074 -28.859 -1.843 1 98.31 270 ILE B O 1
ATOM 5137 N N . LEU B 1 271 ? -5.68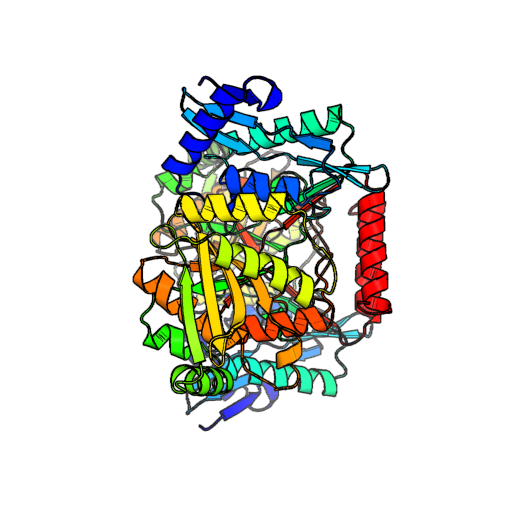4 -27.516 -2.613 1 98.44 271 LEU B N 1
ATOM 5138 C CA . LEU B 1 271 ? -5.129 -26.328 -1.973 1 98.44 271 LEU B CA 1
ATOM 5139 C C . LEU B 1 271 ? -5.219 -26.438 -0.454 1 98.44 271 LEU B C 1
ATOM 5141 O O . LEU B 1 271 ? -4.336 -25.969 0.261 1 98.44 271 LEU B O 1
ATOM 5145 N N . TRP B 1 272 ? -6.258 -27.062 0.009 1 98.5 272 TRP B N 1
ATOM 5146 C CA . TRP B 1 272 ? -6.332 -27.281 1.448 1 98.5 272 TRP B CA 1
ATOM 5147 C C . TRP B 1 272 ? -5.262 -28.281 1.898 1 98.5 272 TRP B C 1
ATOM 5149 O O . TRP B 1 272 ? -4.613 -28.078 2.928 1 98.5 272 TRP B O 1
ATOM 5159 N N . SER B 1 273 ? -5.082 -29.328 1.146 1 98.56 273 SER B N 1
ATOM 5160 C CA . SER B 1 273 ? -4.031 -30.281 1.452 1 98.56 273 SER B CA 1
ATOM 5161 C C . SER B 1 273 ? -2.652 -29.625 1.426 1 98.56 273 SER B C 1
ATOM 5163 O O . SER B 1 273 ? -1.792 -29.953 2.248 1 98.56 273 SER B O 1
ATOM 5165 N N . ALA B 1 274 ? -2.48 -28.719 0.477 1 98.69 274 ALA B N 1
ATOM 5166 C CA . ALA B 1 274 ? -1.237 -27.938 0.427 1 98.69 274 ALA B CA 1
ATOM 5167 C C . ALA B 1 274 ? -1.056 -27.109 1.693 1 98.69 274 ALA B C 1
ATOM 5169 O O . ALA B 1 274 ? 0.029 -27.094 2.279 1 98.69 274 ALA B O 1
ATOM 5170 N N . ASN B 1 275 ? -2.105 -26.422 2.049 1 98.44 275 ASN B N 1
ATOM 5171 C CA . ASN B 1 275 ? -2.109 -25.641 3.277 1 98.44 275 ASN B CA 1
ATOM 5172 C C . ASN B 1 275 ? -1.665 -26.469 4.477 1 98.44 275 ASN B C 1
ATOM 5174 O O . ASN B 1 275 ? -0.761 -26.062 5.215 1 98.44 275 ASN B O 1
ATOM 5178 N N . GLU B 1 276 ? -2.203 -27.641 4.59 1 98.19 276 GLU B N 1
ATOM 5179 C CA . GLU B 1 276 ? -1.872 -28.531 5.699 1 98.19 276 GLU B CA 1
ATOM 5180 C C . GLU B 1 276 ? -0.442 -29.047 5.582 1 98.19 276 GLU B C 1
ATOM 5182 O O . GLU B 1 276 ? 0.307 -29.047 6.562 1 98.19 276 GLU B O 1
ATOM 5187 N N . TYR B 1 277 ? -0.117 -29.453 4.445 1 98.44 277 TYR B N 1
ATOM 5188 C CA . TYR B 1 277 ? 1.186 -30.047 4.18 1 98.44 277 TYR B CA 1
ATOM 5189 C C . TYR B 1 277 ? 2.311 -29.062 4.496 1 98.44 277 TYR B C 1
ATOM 5191 O O . TYR B 1 277 ? 3.23 -29.391 5.25 1 98.44 277 TYR B O 1
ATOM 5199 N N . PHE B 1 278 ? 2.203 -27.891 4.023 1 98.25 278 PHE B N 1
ATOM 5200 C CA . PHE B 1 278 ? 3.289 -26.922 4.168 1 98.25 278 PHE B CA 1
ATOM 5201 C C . PHE B 1 278 ? 3.312 -26.344 5.578 1 98.25 278 PHE B C 1
ATOM 5203 O O . PHE B 1 278 ? 4.379 -26.031 6.109 1 98.25 278 PHE B O 1
ATOM 5210 N N . SER B 1 279 ? 2.174 -26.188 6.137 1 98.25 279 SER B N 1
ATOM 5211 C CA . SER B 1 279 ? 2.137 -25.781 7.535 1 98.25 279 SER B CA 1
ATOM 5212 C C . SER B 1 279 ? 2.867 -26.781 8.422 1 98.25 279 SER B C 1
ATOM 5214 O O . SER B 1 279 ? 3.668 -26.391 9.273 1 98.25 279 SER B O 1
ATOM 5216 N N . LYS B 1 280 ? 2.617 -28.031 8.219 1 97.62 280 LYS B N 1
ATOM 5217 C CA . LYS B 1 280 ? 3.254 -29.094 9 1 97.62 280 LYS B CA 1
ATOM 5218 C C . LYS B 1 280 ? 4.77 -29.062 8.828 1 97.62 280 LYS B C 1
ATOM 5220 O O . LYS B 1 280 ? 5.508 -29.391 9.758 1 97.62 280 LYS B O 1
ATOM 5225 N N . LEU B 1 281 ? 5.168 -28.672 7.668 1 97.06 281 LEU B N 1
ATOM 5226 C CA . LEU B 1 281 ? 6.598 -28.625 7.383 1 97.06 281 LEU B CA 1
ATOM 5227 C C . LEU B 1 281 ? 7.223 -27.344 7.949 1 97.06 281 LEU B C 1
ATOM 5229 O O . LEU B 1 281 ? 8.438 -27.172 7.883 1 97.06 281 LEU B O 1
ATOM 5233 N N . GLY B 1 282 ? 6.402 -26.391 8.391 1 96.44 282 GLY B N 1
ATOM 5234 C CA . GLY B 1 282 ? 6.926 -25.25 9.117 1 96.44 282 GLY B CA 1
ATOM 5235 C C . GLY B 1 282 ? 6.969 -23.984 8.281 1 96.44 282 GLY B C 1
ATOM 5236 O O . GLY B 1 282 ? 7.504 -22.953 8.719 1 96.44 282 GLY B O 1
ATOM 5237 N N . TYR B 1 283 ? 6.453 -24.047 7.105 1 95.25 283 TYR B N 1
ATOM 5238 C CA . TYR B 1 283 ? 6.367 -22.828 6.309 1 95.25 283 TYR B CA 1
ATOM 5239 C C . TYR B 1 283 ? 5.398 -21.844 6.938 1 95.25 283 TYR B C 1
ATOM 5241 O O . TYR B 1 283 ? 4.488 -22.219 7.672 1 95.25 283 TYR B O 1
ATOM 5249 N N . LYS B 1 284 ? 5.582 -20.531 6.598 1 94.12 284 LYS B N 1
ATOM 5250 C CA . LYS B 1 284 ? 4.824 -19.516 7.312 1 94.12 284 LYS B CA 1
ATOM 5251 C C . LYS B 1 284 ? 3.777 -18.875 6.41 1 94.12 284 LYS B C 1
ATOM 5253 O O . LYS B 1 284 ? 2.746 -18.391 6.887 1 94.12 284 LYS B O 1
ATOM 5258 N N . VAL B 1 285 ? 4.082 -18.875 5.121 1 93.94 285 VAL B N 1
ATOM 5259 C CA . VAL B 1 285 ? 3.184 -18.141 4.227 1 93.94 285 VAL B CA 1
ATOM 5260 C C . VAL B 1 285 ? 3.094 -18.875 2.887 1 93.94 285 VAL B C 1
ATOM 5262 O O . VAL B 1 285 ? 4.098 -19.375 2.379 1 93.94 285 VAL B O 1
ATOM 5265 N N . MET B 1 286 ? 1.948 -18.875 2.299 1 95.62 286 MET B N 1
ATOM 5266 C CA . MET B 1 286 ? 1.717 -19.375 0.943 1 95.62 286 MET B CA 1
ATOM 5267 C C . MET B 1 286 ? 1.137 -18.266 0.059 1 95.62 286 MET B C 1
ATOM 5269 O O . MET B 1 286 ? 0.057 -17.75 0.34 1 95.62 286 MET B O 1
ATOM 5273 N N . GLU B 1 287 ? 1.81 -17.984 -0.972 1 94.69 287 GLU B N 1
ATOM 5274 C CA . GLU B 1 287 ? 1.352 -16.984 -1.923 1 94.69 287 GLU B CA 1
ATOM 5275 C C . GLU B 1 287 ? 0.443 -17.594 -2.984 1 94.69 287 GLU B C 1
ATOM 5277 O O . GLU B 1 287 ? 0.869 -18.469 -3.744 1 94.69 287 GLU B O 1
ATOM 5282 N N . PHE B 1 288 ? -0.732 -17.094 -3.012 1 95.69 288 PHE B N 1
ATOM 5283 C CA . PHE B 1 288 ? -1.657 -17.5 -4.062 1 95.69 288 PHE B CA 1
ATOM 5284 C C . PHE B 1 288 ? -1.443 -16.672 -5.324 1 95.69 288 PHE B C 1
ATOM 5286 O O . PHE B 1 288 ? -1.792 -17.109 -6.426 1 95.69 288 PHE B O 1
ATOM 5293 N N . GLY B 1 289 ? -0.972 -15.461 -5.133 1 92.88 289 GLY B N 1
ATOM 5294 C CA . GLY B 1 289 ? -0.614 -14.609 -6.254 1 92.88 289 GLY B CA 1
ATOM 5295 C C . GLY B 1 289 ? -1.813 -13.945 -6.902 1 92.88 289 GLY B C 1
ATOM 5296 O O . GLY B 1 289 ? -2.904 -13.922 -6.332 1 92.88 289 GLY B O 1
ATOM 5297 N N . GLN B 1 290 ? -1.558 -13.289 -8.008 1 92.5 290 GLN B N 1
ATOM 5298 C CA . GLN B 1 290 ? -2.59 -12.672 -8.828 1 92.5 290 GLN B CA 1
ATOM 5299 C C . GLN B 1 290 ? -3.184 -13.672 -9.812 1 92.5 290 GLN B C 1
ATOM 5301 O O . GLN B 1 290 ? -2.539 -14.664 -10.164 1 92.5 290 GLN B O 1
ATOM 5306 N N . PRO B 1 291 ? -4.426 -13.484 -10.188 1 94.69 291 PRO B N 1
ATOM 5307 C CA . PRO B 1 291 ? -5.375 -12.414 -9.867 1 94.69 291 PRO B CA 1
ATOM 5308 C C . PRO B 1 291 ? -6.043 -12.609 -8.508 1 94.69 291 PRO B C 1
ATOM 5310 O O . PRO B 1 291 ? -6.281 -13.742 -8.094 1 94.69 291 PRO B O 1
ATOM 5313 N N . CYS B 1 292 ? -6.367 -11.531 -7.848 1 95.44 292 CYS B N 1
ATOM 5314 C CA . CYS B 1 292 ? -7.035 -11.641 -6.559 1 95.44 292 CYS B CA 1
ATOM 5315 C C . CYS B 1 292 ? -7.973 -10.461 -6.324 1 95.44 292 CYS B C 1
ATOM 5317 O O . CYS B 1 292 ? -8.539 -10.32 -5.242 1 95.44 292 CYS B O 1
ATOM 5319 N N . GLU B 1 293 ? -8.203 -9.672 -7.309 1 96.25 293 GLU B N 1
ATOM 5320 C CA . GLU B 1 293 ? -8.914 -8.406 -7.145 1 96.25 293 GLU B CA 1
ATOM 5321 C C . GLU B 1 293 ? -10.414 -8.641 -6.984 1 96.25 293 GLU B C 1
ATOM 5323 O O . GLU B 1 293 ? -10.93 -9.695 -7.367 1 96.25 293 GLU B O 1
ATOM 5328 N N . TYR B 1 294 ? -11.07 -7.66 -6.422 1 95.69 294 TYR B N 1
ATOM 5329 C CA . TYR B 1 294 ? -12.508 -7.73 -6.148 1 95.69 294 TYR B CA 1
ATOM 5330 C C . TYR B 1 294 ? -13.312 -7.316 -7.371 1 95.69 294 TYR B C 1
ATOM 5332 O O . TYR B 1 294 ? -14.461 -7.738 -7.535 1 95.69 294 TYR B O 1
ATOM 5340 N N . SER B 1 295 ? -12.695 -6.43 -8.156 1 95.06 295 SER B N 1
ATOM 5341 C CA . SER B 1 295 ? -13.414 -5.852 -9.289 1 95.06 295 SER B CA 1
ATOM 5342 C C . SER B 1 295 ? -12.555 -5.824 -10.539 1 95.06 295 SER B C 1
ATOM 5344 O O . SER B 1 295 ? -11.336 -5.992 -10.469 1 95.06 295 SER B O 1
ATOM 5346 N N . GLU B 1 296 ? -13.18 -5.633 -11.617 1 95.75 296 GLU B N 1
ATOM 5347 C CA . GLU B 1 296 ? -12.5 -5.66 -12.906 1 95.75 296 GLU B CA 1
ATOM 5348 C C . GLU B 1 296 ? -11.578 -4.453 -13.078 1 95.75 296 GLU B C 1
ATOM 5350 O O . GLU B 1 296 ? -10.492 -4.566 -13.648 1 95.75 296 GLU B O 1
ATOM 5355 N N . ILE B 1 297 ? -12.062 -3.336 -12.562 1 95.75 297 ILE B N 1
ATOM 5356 C CA . ILE B 1 297 ? -11.25 -2.123 -12.609 1 95.75 297 ILE B CA 1
ATOM 5357 C C . ILE B 1 297 ? -10.977 -1.63 -11.195 1 95.75 297 ILE B C 1
ATOM 5359 O O . ILE B 1 297 ? -11.883 -1.175 -10.5 1 95.75 297 ILE B O 1
ATOM 5363 N N . VAL B 1 298 ? -9.68 -1.655 -10.82 1 96.56 298 VAL B N 1
ATOM 5364 C CA . VAL B 1 298 ? -9.32 -1.326 -9.445 1 96.56 298 VAL B CA 1
ATOM 5365 C C . VAL B 1 298 ? -8.477 -0.05 -9.422 1 96.56 298 VAL B C 1
ATOM 5367 O O . VAL B 1 298 ? -8.43 0.65 -8.406 1 96.56 298 VAL B O 1
ATOM 5370 N N . GLY B 1 299 ? -7.812 0.221 -10.5 1 95.38 299 GLY B N 1
ATOM 5371 C CA . GLY B 1 299 ? -6.969 1.398 -10.625 1 95.38 299 GLY B CA 1
ATOM 5372 C C . GLY B 1 299 ? -6.141 1.411 -11.898 1 95.38 299 GLY B C 1
ATOM 5373 O O . GLY B 1 299 ? -6.266 0.513 -12.734 1 95.38 299 GLY B O 1
ATOM 5374 N N . PHE B 1 300 ? -5.316 2.438 -12.039 1 96.56 300 PHE B N 1
ATOM 5375 C CA . PHE B 1 300 ? -4.434 2.559 -13.195 1 96.56 300 PHE B CA 1
ATOM 5376 C C . PHE B 1 300 ? -3.492 1.362 -13.281 1 96.56 300 PHE B C 1
ATOM 5378 O O . PHE B 1 300 ? -2.785 1.047 -12.32 1 96.56 300 PHE B O 1
ATOM 5385 N N . MET B 1 301 ? -3.5 0.632 -14.352 1 96.5 301 MET B N 1
ATOM 5386 C CA . MET B 1 301 ? -2.676 -0.534 -14.656 1 96.5 301 MET B CA 1
ATOM 5387 C C . MET B 1 301 ? -3.109 -1.74 -13.836 1 96.5 301 MET B C 1
ATOM 5389 O O . MET B 1 301 ? -2.373 -2.723 -13.727 1 96.5 301 MET B O 1
ATOM 5393 N N . ASN B 1 302 ? -4.25 -1.668 -13.219 1 95.75 302 ASN B N 1
ATOM 5394 C CA . ASN B 1 302 ? -4.797 -2.754 -12.414 1 95.75 302 ASN B CA 1
ATOM 5395 C C . ASN B 1 302 ? -6.227 -3.098 -12.828 1 95.75 302 ASN B C 1
ATOM 5397 O O . ASN B 1 302 ? -7.184 -2.605 -12.234 1 95.75 302 ASN B O 1
ATOM 5401 N N . TYR B 1 303 ? -6.242 -4 -13.82 1 94.19 303 TYR B N 1
ATOM 5402 C CA . TYR B 1 303 ? -7.492 -4.441 -14.43 1 94.19 303 TYR B CA 1
ATOM 5403 C C . TYR B 1 303 ? -7.531 -5.957 -14.562 1 94.19 303 TYR B C 1
ATOM 5405 O O . TYR B 1 303 ? -6.496 -6.594 -14.781 1 94.19 303 TYR B O 1
ATOM 5413 N N . CYS B 1 304 ? -8.695 -6.43 -14.367 1 94.12 304 CYS B N 1
ATOM 5414 C CA . CYS B 1 304 ? -8.867 -7.863 -14.578 1 94.12 304 CYS B CA 1
ATOM 5415 C C . CYS B 1 304 ? -10.203 -8.156 -15.25 1 94.12 304 CYS B C 1
ATOM 5417 O O . CYS B 1 304 ? -11.164 -7.406 -15.086 1 94.12 304 CYS B O 1
ATOM 5419 N N . ASP B 1 305 ? -10.273 -9.172 -16.016 1 94.38 305 ASP B N 1
ATOM 5420 C CA . ASP B 1 305 ? -11.539 -9.586 -16.609 1 94.38 305 ASP B CA 1
ATOM 5421 C C . ASP B 1 305 ? -12.375 -10.398 -15.625 1 94.38 305 ASP B C 1
ATOM 5423 O O . ASP B 1 305 ? -11.961 -10.617 -14.484 1 94.38 305 ASP B O 1
ATOM 5427 N N . THR B 1 306 ? -13.492 -10.828 -16.125 1 94.56 306 THR B N 1
ATOM 5428 C CA . THR B 1 306 ? -14.438 -11.531 -15.266 1 94.56 306 THR B CA 1
ATOM 5429 C C . THR B 1 306 ? -13.867 -12.859 -14.797 1 94.56 306 THR B C 1
ATOM 5431 O O . THR B 1 306 ? -14.039 -13.242 -13.633 1 94.56 306 THR B O 1
ATOM 5434 N N . LYS B 1 307 ? -13.242 -13.531 -15.664 1 93.38 307 LYS B N 1
ATOM 5435 C CA . LYS B 1 307 ? -12.617 -14.797 -15.289 1 93.38 307 LYS B CA 1
ATOM 5436 C C . LYS B 1 307 ? -11.609 -14.602 -14.156 1 93.38 307 LYS B C 1
ATOM 5438 O O . LYS B 1 307 ? -11.594 -15.367 -13.195 1 93.38 307 LYS B O 1
ATOM 5443 N N . GLN B 1 308 ? -10.859 -13.609 -14.273 1 95.12 308 GLN B N 1
ATOM 5444 C CA . GLN B 1 308 ? -9.828 -13.312 -13.281 1 95.12 308 GLN B CA 1
ATOM 5445 C C . GLN B 1 308 ? -10.453 -12.922 -11.945 1 95.12 308 GLN B C 1
ATOM 5447 O O . GLN B 1 308 ? -9.961 -13.312 -10.883 1 95.12 308 GLN B O 1
ATOM 5452 N N . THR B 1 309 ? -11.477 -12.133 -12 1 95.62 309 THR B N 1
ATOM 5453 C CA . THR B 1 309 ? -12.141 -11.75 -10.758 1 95.62 309 THR B CA 1
ATOM 5454 C C . THR B 1 309 ? -12.727 -12.977 -10.062 1 95.62 309 THR B C 1
ATOM 5456 O O . THR B 1 309 ? -12.734 -13.047 -8.828 1 95.62 309 THR B O 1
ATOM 5459 N N . ASN B 1 310 ? -13.164 -13.922 -10.828 1 95.38 310 ASN B N 1
ATOM 5460 C CA . ASN B 1 310 ? -13.688 -15.164 -10.258 1 95.38 310 ASN B CA 1
ATOM 5461 C C . ASN B 1 310 ? -12.578 -15.992 -9.625 1 95.38 310 ASN B C 1
ATOM 5463 O O . ASN B 1 310 ? -12.781 -16.594 -8.562 1 95.38 310 ASN B O 1
ATOM 5467 N N . ILE B 1 311 ? -11.5 -16.016 -10.273 1 95.31 311 ILE B N 1
ATOM 5468 C CA . ILE B 1 311 ? -10.344 -16.703 -9.703 1 95.31 311 ILE B CA 1
ATOM 5469 C C . ILE B 1 311 ? -9.961 -16.047 -8.375 1 95.31 311 ILE B C 1
ATOM 5471 O O . ILE B 1 311 ? -9.68 -16.75 -7.395 1 95.31 311 ILE B O 1
ATOM 5475 N N . GLY B 1 312 ? -9.977 -14.734 -8.406 1 96.44 312 GLY B N 1
ATOM 5476 C CA . GLY B 1 312 ? -9.711 -14.016 -7.172 1 96.44 312 GLY B CA 1
ATOM 5477 C C . GLY B 1 312 ? -10.68 -14.367 -6.062 1 96.44 312 GLY B C 1
ATOM 5478 O O . GLY B 1 312 ? -10.273 -14.57 -4.914 1 96.44 312 GLY B O 1
ATOM 5479 N N . TYR B 1 313 ? -11.891 -14.445 -6.457 1 96.94 313 TYR B N 1
ATOM 5480 C CA . TYR B 1 313 ? -12.93 -14.844 -5.512 1 96.94 313 TYR B CA 1
ATOM 5481 C C . TYR B 1 313 ? -12.641 -16.219 -4.93 1 96.94 313 TYR B C 1
ATOM 5483 O O . TYR B 1 313 ? -12.742 -16.422 -3.715 1 96.94 313 TYR B O 1
ATOM 5491 N N . PHE B 1 314 ? -12.297 -17.109 -5.742 1 96.62 314 PHE B N 1
ATOM 5492 C CA . PHE B 1 314 ? -11.953 -18.453 -5.316 1 96.62 314 PHE B CA 1
ATOM 5493 C C . PHE B 1 314 ? -10.781 -18.438 -4.348 1 96.62 314 PHE B C 1
ATOM 5495 O O . PHE B 1 314 ? -10.844 -19.031 -3.27 1 96.62 314 PHE B O 1
ATOM 5502 N N . LYS B 1 315 ? -9.664 -17.766 -4.691 1 97 315 LYS B N 1
ATOM 5503 C CA . LYS B 1 315 ? -8.453 -17.703 -3.871 1 97 315 LYS B CA 1
ATOM 5504 C C . LYS B 1 315 ? -8.758 -17.125 -2.494 1 97 315 LYS B C 1
ATOM 5506 O O . LYS B 1 315 ? -8.336 -17.672 -1.475 1 97 315 LYS B O 1
ATOM 5511 N N . ARG B 1 316 ? -9.469 -16.094 -2.492 1 95.88 316 ARG B N 1
ATOM 5512 C CA . ARG B 1 316 ? -9.828 -15.461 -1.224 1 95.88 316 ARG B CA 1
ATOM 5513 C C . ARG B 1 316 ? -10.719 -16.375 -0.392 1 95.88 316 ARG B C 1
ATOM 5515 O O . ARG B 1 316 ? -10.609 -16.406 0.835 1 95.88 316 ARG B O 1
ATOM 5522 N N . GLY B 1 317 ? -11.539 -17.141 -1.054 1 97.12 317 GLY B N 1
ATOM 5523 C CA . GLY B 1 317 ? -12.391 -18.109 -0.375 1 97.12 317 GLY B CA 1
ATOM 5524 C C . GLY B 1 317 ? -11.617 -19.25 0.247 1 97.12 317 GLY B C 1
ATOM 5525 O O . GLY B 1 317 ? -12.109 -19.922 1.161 1 97.12 317 GLY B O 1
ATOM 5526 N N . MET B 1 318 ? -10.438 -19.469 -0.246 1 97.62 318 MET B N 1
ATOM 5527 C CA . MET B 1 318 ? -9.57 -20.516 0.268 1 97.62 318 MET B CA 1
ATOM 5528 C C . MET B 1 318 ? -8.773 -20.031 1.47 1 97.62 318 MET B C 1
ATOM 5530 O O . MET B 1 318 ? -7.828 -20.703 1.906 1 97.62 318 MET B O 1
ATOM 5534 N N . GLY B 1 319 ? -9.094 -18.891 1.979 1 95.31 319 GLY B N 1
ATOM 5535 C CA . GLY B 1 319 ? -8.477 -18.391 3.199 1 95.31 319 GLY B CA 1
ATOM 5536 C C . GLY B 1 319 ? -7.32 -17.438 2.941 1 95.31 319 GLY B C 1
ATOM 5537 O O . GLY B 1 319 ? -6.641 -17.016 3.875 1 95.31 319 GLY B O 1
ATOM 5538 N N . ALA B 1 320 ? -7.098 -17.125 1.71 1 95.19 320 ALA B N 1
ATOM 5539 C CA . ALA B 1 320 ? -6.043 -16.156 1.385 1 95.19 320 ALA B CA 1
ATOM 5540 C C . ALA B 1 320 ? -6.477 -14.734 1.705 1 95.19 320 ALA B C 1
ATOM 5542 O O . ALA B 1 320 ? -7.633 -14.367 1.473 1 95.19 320 ALA B O 1
ATOM 5543 N N . LYS B 1 321 ? -5.562 -13.992 2.242 1 92.62 321 LYS B N 1
ATOM 5544 C CA . LYS B 1 321 ? -5.816 -12.602 2.588 1 92.62 321 LYS B CA 1
ATOM 5545 C C . LYS B 1 321 ? -5.129 -11.656 1.604 1 92.62 321 LYS B C 1
ATOM 5547 O O . LYS B 1 321 ? -4.012 -11.922 1.157 1 92.62 321 LYS B O 1
ATOM 5552 N N . MET B 1 322 ? -5.797 -10.547 1.383 1 93.19 322 MET B N 1
ATOM 5553 C CA . MET B 1 322 ? -5.262 -9.547 0.465 1 93.19 322 MET B CA 1
ATOM 5554 C C . MET B 1 322 ? -4.113 -8.773 1.11 1 93.19 322 MET B C 1
ATOM 5556 O O . MET B 1 322 ? -4.172 -8.445 2.295 1 93.19 322 MET B O 1
ATOM 5560 N N . VAL B 1 323 ? -3.092 -8.492 0.334 1 92.12 323 VAL B N 1
ATOM 5561 C CA . VAL B 1 323 ? -1.992 -7.621 0.738 1 92.12 323 VAL B CA 1
ATOM 5562 C C . VAL B 1 323 ? -1.583 -6.73 -0.432 1 92.12 323 VAL B C 1
ATOM 5564 O O . VAL B 1 323 ? -1.766 -7.098 -1.595 1 92.12 323 VAL B O 1
ATOM 5567 N N . SER B 1 324 ? -1.088 -5.602 -0.095 1 92.25 324 SER B N 1
ATOM 5568 C CA . SER B 1 324 ? -0.596 -4.711 -1.142 1 92.25 324 SER B CA 1
ATOM 5569 C C . SER B 1 324 ? 0.558 -5.348 -1.91 1 92.25 324 SER B C 1
ATOM 5571 O O . SER B 1 324 ? 1.439 -5.969 -1.314 1 92.25 324 SER B O 1
ATOM 5573 N N . PHE B 1 325 ? 0.477 -5.238 -3.168 1 94.12 325 PHE B N 1
ATOM 5574 C CA . PHE B 1 325 ? 1.517 -5.691 -4.086 1 94.12 325 PHE B CA 1
ATOM 5575 C C . PHE B 1 325 ? 2.154 -4.512 -4.809 1 94.12 325 PHE B C 1
ATOM 5577 O O . PHE B 1 325 ? 1.618 -4.027 -5.805 1 94.12 325 PHE B O 1
ATOM 5584 N N . TYR B 1 326 ? 3.332 -4.082 -4.289 1 95.31 326 TYR B N 1
ATOM 5585 C CA . TYR B 1 326 ? 3.979 -2.896 -4.836 1 95.31 326 TYR B CA 1
ATOM 5586 C C . TYR B 1 326 ? 4.547 -3.174 -6.223 1 95.31 326 TYR B C 1
ATOM 5588 O O . TYR B 1 326 ? 5.344 -4.098 -6.398 1 95.31 326 TYR B O 1
ATOM 5596 N N . LYS B 1 327 ? 4.086 -2.434 -7.199 1 96.75 327 LYS B N 1
ATOM 5597 C CA . LYS B 1 327 ? 4.52 -2.428 -8.594 1 96.75 327 LYS B CA 1
ATOM 5598 C C . LYS B 1 327 ? 4.719 -1.003 -9.102 1 96.75 327 LYS B C 1
ATOM 5600 O O . LYS B 1 327 ? 4.043 -0.077 -8.648 1 96.75 327 LYS B O 1
ATOM 5605 N N . ALA B 1 328 ? 5.641 -0.913 -10.016 1 98.25 328 ALA B N 1
ATOM 5606 C CA . ALA B 1 328 ? 5.84 0.422 -10.57 1 98.25 328 ALA B CA 1
ATOM 5607 C C . ALA B 1 328 ? 6.492 0.347 -11.945 1 98.25 328 ALA B C 1
ATOM 5609 O O . ALA B 1 328 ? 7.09 -0.671 -12.305 1 98.25 328 ALA B O 1
ATOM 5610 N N . ILE B 1 329 ? 6.332 1.35 -12.719 1 98.56 329 ILE B N 1
ATOM 5611 C CA . ILE B 1 329 ? 6.875 1.419 -14.07 1 98.56 329 ILE B CA 1
ATOM 5612 C C . ILE B 1 329 ? 7.672 2.709 -14.242 1 98.56 329 ILE B C 1
ATOM 5614 O O . ILE B 1 329 ? 7.203 3.791 -13.883 1 98.56 329 ILE B O 1
ATOM 5618 N N . LYS B 1 330 ? 8.852 2.574 -14.648 1 98.38 330 LYS B N 1
ATOM 5619 C CA . LYS B 1 330 ? 9.641 3.725 -15.086 1 98.38 330 LYS B CA 1
ATOM 5620 C C . LYS B 1 330 ? 9.539 3.91 -16.594 1 98.38 330 LYS B C 1
ATOM 5622 O O . LYS B 1 330 ? 9.789 2.977 -17.359 1 98.38 330 LYS B O 1
ATOM 5627 N N . TYR B 1 331 ? 9.133 5.086 -16.984 1 97.69 331 TYR B N 1
ATOM 5628 C CA . TYR B 1 331 ? 9.031 5.418 -18.391 1 97.69 331 TYR B CA 1
ATOM 5629 C C . TYR B 1 331 ? 10.164 6.344 -18.828 1 97.69 331 TYR B C 1
ATOM 5631 O O . TYR B 1 331 ? 10.312 7.445 -18.281 1 97.69 331 TYR B O 1
ATOM 5639 N N . PHE B 1 332 ? 10.906 5.941 -19.75 1 96.62 332 PHE B N 1
ATOM 5640 C CA . PHE B 1 332 ? 11.922 6.82 -20.312 1 96.62 332 PHE B CA 1
ATOM 5641 C C . PHE B 1 332 ? 11.383 7.551 -21.547 1 96.62 332 PHE B C 1
ATOM 5643 O O . PHE B 1 332 ? 11.961 8.547 -21.969 1 96.62 332 PHE B O 1
ATOM 5650 N N . ASP B 1 333 ? 10.344 6.988 -22.078 1 91.31 333 ASP B N 1
ATOM 5651 C CA . ASP B 1 333 ? 9.555 7.625 -23.125 1 91.31 333 ASP B CA 1
ATOM 5652 C C . ASP B 1 333 ? 8.164 7.988 -22.625 1 91.31 333 ASP B C 1
ATOM 5654 O O . ASP B 1 333 ? 7.309 7.113 -22.453 1 91.31 333 ASP B O 1
ATOM 5658 N N . GLN B 1 334 ? 7.91 9.211 -22.531 1 91.69 334 GLN B N 1
ATOM 5659 C CA . GLN B 1 334 ? 6.676 9.719 -21.953 1 91.69 334 GLN B CA 1
ATOM 5660 C C . GLN B 1 334 ? 5.457 9.266 -22.75 1 91.69 334 GLN B C 1
ATOM 5662 O O . GLN B 1 334 ? 4.363 9.141 -22.203 1 91.69 334 GLN B O 1
ATOM 5667 N N . ASN B 1 335 ? 5.684 9.062 -24.047 1 94.38 335 ASN B N 1
ATOM 5668 C CA . ASN B 1 335 ? 4.574 8.641 -24.891 1 94.38 335 ASN B CA 1
ATOM 5669 C C . ASN B 1 335 ? 4.02 7.285 -24.453 1 94.38 335 ASN B C 1
ATOM 5671 O O . ASN B 1 335 ? 2.824 7.023 -24.609 1 94.38 335 ASN B O 1
ATOM 5675 N N . LEU B 1 336 ? 4.855 6.523 -23.906 1 96.06 336 LEU B N 1
ATOM 5676 C CA . LEU B 1 336 ? 4.402 5.215 -23.438 1 96.06 336 LEU B CA 1
ATOM 5677 C C . LEU B 1 336 ? 3.473 5.352 -22.234 1 96.06 336 LEU B C 1
ATOM 5679 O O . LEU B 1 336 ? 2.492 4.613 -22.125 1 96.06 336 LEU B O 1
ATOM 5683 N N . LEU B 1 337 ? 3.799 6.27 -21.359 1 97.19 337 LEU B N 1
ATOM 5684 C CA . LEU B 1 337 ? 2.912 6.551 -20.234 1 97.19 337 LEU B CA 1
ATOM 5685 C C . LEU B 1 337 ? 1.576 7.102 -20.719 1 97.19 337 LEU B C 1
ATOM 5687 O O . LEU B 1 337 ? 0.517 6.668 -20.266 1 97.19 337 LEU B O 1
ATOM 5691 N N . LEU B 1 338 ? 1.634 8.016 -21.656 1 97.94 338 LEU B N 1
ATOM 5692 C CA . LEU B 1 338 ? 0.416 8.594 -22.219 1 97.94 338 LEU B CA 1
ATOM 5693 C C . LEU B 1 338 ? -0.451 7.516 -22.859 1 97.94 338 LEU B C 1
ATOM 5695 O O . LEU B 1 338 ? -1.676 7.531 -22.719 1 97.94 338 LEU B O 1
ATOM 5699 N N . ASN B 1 339 ? 0.204 6.582 -23.5 1 97.06 339 ASN B N 1
ATOM 5700 C CA . ASN B 1 339 ? -0.522 5.469 -24.109 1 97.06 339 ASN B CA 1
ATOM 5701 C C . ASN B 1 339 ? -1.192 4.594 -23.047 1 97.06 339 ASN B C 1
ATOM 5703 O O . ASN B 1 339 ? -2.33 4.16 -23.234 1 97.06 339 ASN B O 1
ATOM 5707 N N . ASP B 1 340 ? -0.471 4.316 -21.984 1 97.25 340 ASP B N 1
ATOM 5708 C CA . ASP B 1 340 ? -1.041 3.506 -20.906 1 97.25 340 ASP B CA 1
ATOM 5709 C C . ASP B 1 340 ? -2.23 4.211 -20.266 1 97.25 340 ASP B C 1
ATOM 5711 O O . ASP B 1 340 ? -3.203 3.562 -19.859 1 97.25 340 ASP B O 1
ATOM 5715 N N . ILE B 1 341 ? -2.178 5.531 -20.141 1 98.06 341 ILE B N 1
ATOM 5716 C CA . ILE B 1 341 ? -3.281 6.312 -19.594 1 98.06 341 ILE B CA 1
ATOM 5717 C C . ILE B 1 341 ? -4.473 6.258 -20.531 1 98.06 341 ILE B C 1
ATOM 5719 O O . ILE B 1 341 ? -5.617 6.102 -20.109 1 98.06 341 ILE B O 1
ATOM 5723 N N . GLU B 1 342 ? -4.176 6.367 -21.828 1 97.5 342 GLU B N 1
ATOM 5724 C CA . GLU B 1 342 ? -5.238 6.246 -22.828 1 97.5 342 GLU B CA 1
ATOM 5725 C C . GLU B 1 342 ? -5.906 4.879 -22.75 1 97.5 342 GLU B C 1
ATOM 5727 O O . GLU B 1 342 ? -7.129 4.773 -22.875 1 97.5 342 GLU B O 1
ATOM 5732 N N . ASN B 1 343 ? -5.102 3.889 -22.609 1 96.38 343 ASN B N 1
ATOM 5733 C CA . ASN B 1 343 ? -5.66 2.549 -22.453 1 96.38 343 ASN B CA 1
ATOM 5734 C C . ASN B 1 343 ? -6.551 2.451 -21.219 1 96.38 343 ASN B C 1
ATOM 5736 O O . ASN B 1 343 ? -7.617 1.831 -21.266 1 96.38 343 ASN B O 1
ATOM 5740 N N . PHE B 1 344 ? -6.113 3.057 -20.141 1 97.31 344 PHE B N 1
ATOM 5741 C CA . PHE B 1 344 ? -6.918 3.102 -18.922 1 97.31 344 PHE B CA 1
ATOM 5742 C C . PHE B 1 344 ? -8.273 3.738 -19.203 1 97.31 344 PHE B C 1
ATOM 5744 O O . PHE B 1 344 ? -9.312 3.203 -18.797 1 97.31 344 PHE B O 1
ATOM 5751 N N . LYS B 1 345 ? -8.227 4.801 -19.859 1 96.94 345 LYS B N 1
ATOM 5752 C CA . LYS B 1 345 ? -9.453 5.512 -20.234 1 96.94 345 LYS B CA 1
ATOM 5753 C C . LYS B 1 345 ? -10.375 4.617 -21.047 1 96.94 345 LYS B C 1
ATOM 5755 O O . LYS B 1 345 ? -11.578 4.547 -20.781 1 96.94 345 LYS B O 1
ATOM 5760 N N . ASN B 1 346 ? -9.852 3.877 -21.969 1 96.44 346 ASN B N 1
ATOM 5761 C CA . ASN B 1 346 ? -10.625 2.99 -22.828 1 96.44 346 ASN B CA 1
ATOM 5762 C C . ASN B 1 346 ? -11.25 1.843 -22.031 1 96.44 346 ASN B C 1
ATOM 5764 O O . ASN B 1 346 ? -12.398 1.473 -22.266 1 96.44 346 ASN B O 1
ATOM 5768 N N . ILE B 1 347 ? -10.492 1.33 -21.172 1 95.62 347 ILE B N 1
ATOM 5769 C CA . ILE B 1 347 ? -10.969 0.221 -20.359 1 95.62 347 ILE B CA 1
ATOM 5770 C C . ILE B 1 347 ? -12.125 0.684 -19.484 1 95.62 347 ILE B C 1
ATOM 5772 O O . ILE B 1 347 ? -13.117 -0.032 -19.328 1 95.62 347 ILE B O 1
ATOM 5776 N N . VAL B 1 348 ? -11.992 1.865 -18.938 1 94.75 348 VAL B N 1
ATOM 5777 C CA . VAL B 1 348 ? -13.055 2.422 -18.109 1 94.75 348 VAL B CA 1
ATOM 5778 C C . VAL B 1 348 ? -14.297 2.674 -18.969 1 94.75 348 VAL B C 1
ATOM 5780 O O . VAL B 1 348 ? -15.414 2.393 -18.531 1 94.75 348 VAL B O 1
ATOM 5783 N N . ALA B 1 349 ? -14.102 3.092 -20.188 1 94.38 349 ALA B N 1
ATOM 5784 C CA . ALA B 1 349 ? -15.211 3.451 -21.062 1 94.38 349 ALA B CA 1
ATOM 5785 C C . ALA B 1 349 ? -15.922 2.205 -21.594 1 94.38 349 ALA B C 1
ATOM 5787 O O . ALA B 1 349 ? -17.156 2.174 -21.688 1 94.38 349 ALA B O 1
ATOM 5788 N N . LYS B 1 350 ? -15.125 1.104 -21.891 1 90.56 350 LYS B N 1
ATOM 5789 C CA . LYS B 1 350 ? -15.68 -0.027 -22.625 1 90.56 350 LYS B CA 1
ATOM 5790 C C . LYS B 1 350 ? -15.711 -1.286 -21.766 1 90.56 350 LYS B C 1
ATOM 5792 O O . LYS B 1 350 ? -16.359 -2.271 -22.109 1 90.56 350 LYS B O 1
ATOM 5797 N N . GLY B 1 351 ? -15.016 -1.171 -20.688 1 85.25 351 GLY B N 1
ATOM 5798 C CA . GLY B 1 351 ? -14.875 -2.385 -19.891 1 85.25 351 GLY B CA 1
ATOM 5799 C C . GLY B 1 351 ? -13.641 -3.191 -20.25 1 85.25 351 GLY B C 1
ATOM 5800 O O . GLY B 1 351 ? -12.914 -2.838 -21.188 1 85.25 351 GLY B O 1
ATOM 5801 N N . VAL B 1 352 ? -13.414 -4.125 -19.344 1 80 352 VAL B N 1
ATOM 5802 C CA . VAL B 1 352 ? -12.258 -4.992 -19.547 1 80 352 VAL B CA 1
ATOM 5803 C C . VAL B 1 352 ? -12.617 -6.125 -20.5 1 80 352 VAL B C 1
ATOM 5805 O O . VAL B 1 352 ? -13.664 -6.762 -20.359 1 80 352 VAL B O 1
ATOM 5808 N N . GLU B 1 353 ? -12.039 -6.27 -21.703 1 70.25 353 GLU B N 1
ATOM 5809 C CA . GLU B 1 353 ? -12.305 -7.34 -22.656 1 70.25 353 GLU B CA 1
ATOM 5810 C C . GLU B 1 353 ? -11.602 -8.633 -22.25 1 70.25 353 GLU B C 1
ATOM 5812 O O . GLU B 1 353 ? -10.539 -8.594 -21.625 1 70.25 353 GLU B O 1
#

Solvent-accessible surface area (backbone atoms only — not comparable to full-atom values): 36575 Å² total; per-residue (Å²): 134,58,75,48,78,41,37,37,83,80,38,50,68,61,29,51,54,40,50,50,51,34,40,70,75,64,69,48,53,48,77,72,34,66,69,48,43,48,41,53,52,68,68,20,92,33,62,75,45,66,68,21,36,33,34,29,44,76,91,35,51,39,29,45,34,71,39,39,32,19,50,56,99,89,37,33,26,35,26,42,70,86,38,61,29,59,48,64,49,51,77,43,72,68,47,42,52,51,51,51,52,51,52,52,52,51,31,59,74,66,57,38,38,34,37,29,32,27,53,58,65,87,74,44,82,65,56,42,63,68,54,38,74,74,67,15,32,53,35,52,47,58,25,24,36,25,73,26,73,60,54,70,66,60,49,54,66,47,30,36,68,72,54,52,53,51,26,46,58,46,76,71,31,82,54,39,45,81,45,78,36,32,45,90,60,65,49,69,69,59,52,48,48,49,55,53,32,38,28,60,48,67,73,39,84,86,68,59,69,64,47,55,52,50,50,50,50,36,17,58,72,58,33,23,36,38,36,27,35,23,52,76,86,36,82,45,26,39,33,41,33,36,38,30,87,50,36,31,35,55,68,49,72,28,38,43,63,82,47,50,84,64,68,55,78,57,63,61,43,37,54,50,50,47,51,52,52,42,28,75,72,62,24,38,36,36,34,58,38,71,59,42,46,77,46,43,68,36,37,69,88,32,71,36,33,70,69,39,28,49,48,6,50,51,48,41,37,67,32,26,41,67,27,57,31,43,26,30,37,32,65,72,37,66,66,58,55,50,48,53,48,50,49,48,47,47,33,72,73,73,44,68,122,135,58,75,48,77,41,36,37,83,81,37,51,68,62,30,50,54,40,50,50,50,34,40,70,75,63,68,49,53,48,76,72,35,67,69,48,44,49,40,52,53,67,68,21,92,32,64,77,46,66,68,23,37,34,33,28,44,77,91,35,53,39,29,43,35,70,39,40,31,19,50,57,98,89,38,33,26,36,26,42,68,87,39,60,29,59,48,64,49,50,78,41,72,68,47,42,53,50,51,51,52,50,51,51,52,51,31,60,76,65,56,38,39,34,38,28,32,27,52,58,66,88,75,45,83,65,56,43,62,68,56,38,75,74,67,17,32,53,35,51,47,59,26,24,36,27,73,27,72,59,55,71,67,58,49,55,66,46,30,36,68,73,53,52,54,53,28,49,57,46,76,72,32,82,54,40,45,82,44,77,35,34,47,90,59,64,50,67,69,59,53,48,48,48,54,51,32,38,27,59,47,67,72,39,84,86,67,60,68,66,46,54,53,50,50,50,50,37,17,57,72,58,33,23,37,37,38,26,35,24,52,76,85,36,82,46,27,40,33,40,31,36,34,29,87,50,36,31,35,56,69,50,72,29,39,45,63,82,44,51,82,65,69,56,79,56,61,59,44,36,52,50,49,46,51,52,53,41,27,73,74,62,25,38,34,35,34,59,39,70,58,42,46,76,46,42,69,35,38,66,89,30,69,36,32,72,70,38,29,50,47,6,50,51,48,41,37,67,30,27,40,66,30,55,31,40,26,28,38,31,64,73,38,64,65,57,53,50,48,54,49,51,49,47,46,47,33,71,75,72,43,68,124

Sequence (706 aa):
MSIEIIRLKDDEKLFFIRWNEYLNSHHCSVKFMPKYIEILKFASNLLIRDESFVVIQNNSCAGICFLPIEKNQNLIQISLGGGFSFAPLGESKKIYDLIFAEIFEISKRLNVSKIMFCIDMLAYTMRFNLLIKYGFIDTSANTCVAKLDESKENRWREIKGNYKTLINRVLKNSDFEIVIMNDKNQDYAIHENYRLLHEKCSGRQTRGKMSFDRQYELLKDGFATIIALKFKGKFIGMCYFMHHFDSVVYFSGADDPDYNDKKLTIYHPILWSANEYFSKLGYKVMEFGQPCEYSEIVGFMNYCDTKQTNIGYFKRGMGAKMVSFYKAIKYFDQNLLLNDIENFKNIVAKGVEMSIEIIRLKDDEKLFFIRWNEYLNSHHCSVKFMPKYIEILKFASNLLIRDESFVVIQNNSCAGICFLPIEKNQNLIQISLGGGFSFAPLGESKKIYDLIFAEIFEISKRLNVSKIMFCIDMLAYTMRFNLLIKYGFIDTSANTCVAKLDESKENRWREIKGNYKTLINRVLKNSDFEIVIMNDKNQDYAIHENYRLLHEKCSGRQTRGKMSFDRQYELLKDGFATIIALKFKGKFIGMCYFMHHFDSVVYFSGADDPDYNDKKLTIYHPILWSANEYFSKLGYKVMEFGQPCEYSEIVGFMNYCDTKQTNIGYFKRGMGAKMVSFYKAIKYFDQNLLLNDIENFKNIVAKGVE

Secondary structure (DSSP, 8-state):
--EEEEETTT-HHHHHHHHHHHHHHHT--GGGSHHHHHHHHHH-SSEEEE--EEEEETTEEEEEE--EEEEETTEEEE-BTTB-EEPPEESSHHHHHHHHHHHHHHHHHHT--EEEEE--TTT---SS-GGGGGTPEE--EEEEEEE-SS-HHHHHHTS-HHHHHHHHHHHT-TTEEEEEE-TTS--HHHHHHHHHHHHHHHTS--S-HHHHHHHHHHHHTTSEEEEEEEETTEEEEEEEEEEETTEEEEEEEEE-GGGTTTT---HHHHHHHHHHHHHHTT--EEE--S---SSSEEETTEE--HHHHHHHHHHHHTT-EEEEE-EEEEESSHHHHHHHHHHHHHHHHH---/--EEEEETTT-HHHHHHHHHHHHHHHT--GGGSHHHHHHHHHH-SSEEEE--EEEEETTEEEEEE--EEEEETTEEEE-BTTB-EEPPEESSHHHHHHHHHHHHHHHHHHT--EEEEE--TTT---SS-GGGGGTPEE--EEEEEEE-SS-HHHHHHTS-HHHHHHHHHHHT-TTEEEEEE-TTS--HHHHHHHHHHHHHHHTS--S-HHHHHHHHHHHHTTSEEEEEEEETTEEEEEEEEEEETTEEEEEEEEE-GGGTTTT---HHHHHHHHHHHHHHTT--EEE--S---SSSEEETTEE--HHHHHHHHHHHHTT-EEEEE-EEEEESSHHHHHHHHHHHHHHHHH---

InterPro domains:
  IPR016181 Acyl-CoA N-acyltransferase [SSF55729] (153-336)